Protein AF-A0A966Z994-F1 (afdb_monomer)

pLDDT: mean 78.77, std 18.73, range [32.69, 98.19]

Nearest PDB structures (foldseek):
  9deq-assembly1_A  TM=3.116E-01  e=4.022E-06  Homo sapiens
  7ok7-assembly1_I  TM=4.898E-01  e=5.404E-02  Homo sapiens
  5jtw-assembly1_A  TM=2.735E-01  e=1.054E-01  Homo sapiens
  3gvl-assembly1_A  TM=2.093E-01  e=4.220E-01  Escherichia phage K1F
  3gvj-assembly1_A  TM=2.342E-01  e=1.064E+00  Escherichia phage K1F

Foldseek 3Di:
DDDPPPVVVVVVVVVVVVVLPPQQAKDKAKAWDEAEAALQFAWTWWTKMKIKIWGAQNWFAKWWKKKKKAKPPQFFWQFDQPDPVVQFGLWWKDKPPDPDIWTWHGDRRMTMTGGHTFHTGHHGGMMMIMIGRTTTNSNVADADPDFFDWMKMWMWMDIPPRHHDTDTHDIYTGYGYHHFKDKAKAAPDPPPPDPDDPPDPDPDDTLADPPPDDDDVVCCVPPVPFFDEWDQNIWMKMWTPDFPSWAAQPDDDPDDPPGGPQATPRPDDPQSHQQFTFKKKKKKAQAFAQKWKKWFQDWFFFPDDPSFKTKGWAPDLQDRHGHRDAWDPPPRYPRRGIHIFDDDPRMGMIMMGIHHGDRPMMGMGIITMIMTGDVVRGDWTPFMKIWMDTRARDSSHPGGGDPRRPIDIYGTYGYDDDDDDDDDPPPPDPPDDDPD

Sequence (436 aa):
MFSISKKVFGLAGVATMFAGMAFGQATCAQTATTGIIRAEGTTELVAPITITCTAGAGGAAVGTGSLQVFLSPALPVTSKVLSTTTGETEAVAVVSGNATLYSATVSGSTLNFSGISLPATAAAATYTITVSNIRVNATSLSVGSGVPPSISATTFISGSTGSLVPAALGAAQVAFAQNGLAASVLKADSSSTSILPVTANLTSGSSNFVICRAYQPNLATALAGTVVAASRAFVVRVGENFASAFRYNGYVAGVQTAGAGEQSQVFTATSNKVTDGTRVSVAFSNVPAGVALYVPTIAVPSNNGAGLATLRLTASAAGTVFGTVSASTTAAVNLQTMAAVSLTSGAGSATFEVITEDLNSLDVYDIPVYVVTTANGASATTGIGVSVAFATVGSTKIPNFVVGANTSTLAGSKFNACSTSLLFPFVTNQLGFDTG

Radius of gyration: 33.35 Å; Cα contacts (8 Å, |Δi|>4): 1069; chains: 1; bounding box: 99×40×136 Å

Solvent-accessible surface area (backbone atoms only — not comparable to full-atom values): 23759 Å² total; per-residue (Å²): 139,82,81,67,74,72,64,58,60,60,53,55,58,54,55,59,66,64,67,73,69,66,52,10,35,19,48,70,48,55,45,41,55,69,43,81,37,38,22,42,18,44,39,32,63,45,41,44,38,41,33,44,32,36,15,25,86,58,10,13,39,63,32,45,21,37,39,36,39,38,40,40,66,81,35,46,56,44,38,55,70,74,34,87,89,78,44,27,23,60,20,32,38,35,35,64,99,45,95,61,75,40,51,19,33,72,58,62,35,31,39,41,33,68,73,44,74,40,69,62,30,57,54,66,33,72,46,39,38,40,37,35,46,45,16,29,32,32,62,85,54,82,63,71,100,63,85,57,47,64,32,28,38,33,39,38,40,39,40,34,91,42,23,29,58,67,44,77,35,66,72,23,49,20,27,29,33,37,65,31,72,36,72,51,65,43,73,48,64,94,76,73,87,67,96,62,89,79,88,66,95,71,83,86,74,68,48,49,60,71,82,70,72,71,90,55,82,91,54,54,92,79,51,78,87,55,56,72,64,71,43,71,37,29,26,45,32,42,28,32,67,42,54,55,56,59,43,32,49,58,81,46,92,95,47,86,56,93,72,49,85,75,46,56,90,64,95,81,58,88,82,56,54,48,52,39,30,41,34,39,29,44,36,40,30,62,41,41,62,55,55,45,43,32,36,55,43,50,74,38,48,18,80,33,67,95,46,68,18,28,36,27,37,29,67,50,58,57,53,78,57,93,32,81,49,72,45,41,82,61,83,64,41,99,34,74,52,21,24,69,47,65,67,57,97,30,27,34,57,50,30,31,28,28,67,34,67,42,72,88,32,47,49,31,32,68,45,56,33,30,50,42,48,52,90,91,38,52,50,60,43,98,30,24,36,35,31,37,22,45,30,36,33,47,101,90,38,33,58,21,38,47,78,62,33,74,60,46,80,37,75,53,42,34,36,63,68,73,81,83,82,82,79,75,80,80,76,75,57,97,77,79,71,86,84,128

Secondary structure (DSSP, 8-state):
----HHHHHHHHHHHHHHTT-----BEEEEEE--EEEETTBSSEEPPPEEEEEE--TT-BPPEEEEEEEEEES-PPB-PPBS-TTT-EEEEEEEETT---EEEEEEETTEEEEEEEEEPPB-TT-EEEEEEE--EE--TTS---SSSPPEEEEEEEEEESTTTB--EEEEEEEEEEEE--EEEEEEE--S-S---S---S------SEE-------GGGHHHHTTS----EEEEEEEEEESSTT-S-----BTTB--TT-TTS-SSTT-GGG---S--EEEEEEESPPTTEEEEEE-S-EEBSSTTS--EEEEES-SS-SSPPBPPPP--TTS--TTEEEPP-BTTBEEEEEEEEE--TTS--EEEEEEEEEE-TT-SPPBS--EEEEEEPP--TT-SS-B-TTTT-EEEE--EE--------------TT-----

Structure (mmCIF, N/CA/C/O backbone):
data_AF-A0A966Z994-F1
#
_entry.id   AF-A0A966Z994-F1
#
loop_
_atom_site.group_PDB
_atom_site.id
_atom_site.type_symbol
_atom_site.label_atom_id
_atom_site.label_alt_id
_atom_site.label_comp_id
_atom_site.label_asym_id
_atom_site.label_entity_id
_atom_site.label_seq_id
_atom_site.pdbx_PDB_ins_code
_atom_site.Cartn_x
_atom_site.Cartn_y
_atom_site.Cartn_z
_atom_site.occupancy
_atom_site.B_iso_or_equiv
_atom_site.auth_seq_id
_atom_site.auth_comp_id
_atom_site.auth_asym_id
_atom_site.auth_atom_id
_atom_site.pdbx_PDB_model_num
ATOM 1 N N . MET A 1 1 ? 54.891 -18.397 -67.968 1.00 50.78 1 MET A N 1
ATOM 2 C CA . MET A 1 1 ? 55.068 -17.924 -66.577 1.00 50.78 1 MET A CA 1
ATOM 3 C C . MET A 1 1 ? 54.087 -16.773 -66.351 1.00 50.78 1 MET A C 1
ATOM 5 O O . MET A 1 1 ? 54.363 -15.653 -66.755 1.00 50.78 1 MET A O 1
ATOM 9 N N . PHE A 1 2 ? 52.879 -17.065 -65.857 1.00 45.00 2 PHE A N 1
ATOM 10 C CA . PHE A 1 2 ? 51.814 -16.067 -65.683 1.00 45.00 2 PHE A CA 1
ATOM 11 C C . PHE A 1 2 ? 51.951 -15.377 -64.317 1.00 45.00 2 PHE A C 1
ATOM 13 O O . PHE A 1 2 ? 52.059 -16.035 -63.287 1.00 45.00 2 PHE A O 1
ATOM 20 N N . SER A 1 3 ? 51.979 -14.043 -64.329 1.00 51.41 3 SER A N 1
ATOM 21 C CA . SER A 1 3 ? 52.158 -13.173 -63.161 1.00 51.41 3 SER A CA 1
ATOM 22 C C . SER A 1 3 ? 50.941 -13.236 -62.223 1.00 51.41 3 SER A C 1
ATOM 24 O O . SER A 1 3 ? 49.899 -12.637 -62.486 1.00 51.41 3 SER A O 1
ATOM 26 N N . ILE A 1 4 ? 51.078 -13.978 -61.120 1.00 55.41 4 ILE A N 1
ATOM 27 C CA . ILE A 1 4 ? 50.065 -14.149 -60.058 1.00 55.41 4 ILE A CA 1
ATOM 28 C C . ILE A 1 4 ? 49.990 -12.919 -59.123 1.00 55.41 4 ILE A C 1
ATOM 30 O O . ILE A 1 4 ? 48.995 -12.717 -58.431 1.00 55.41 4 ILE A O 1
ATOM 34 N N . SER A 1 5 ? 50.982 -12.024 -59.147 1.00 53.41 5 SER A N 1
ATOM 35 C CA . SER A 1 5 ? 51.114 -10.927 -58.175 1.00 53.41 5 SER A CA 1
ATOM 36 C C . SER A 1 5 ? 50.127 -9.763 -58.350 1.00 53.41 5 SER A C 1
ATOM 38 O O . SER A 1 5 ? 49.875 -9.043 -57.388 1.00 53.41 5 SER A O 1
ATOM 40 N N . LYS A 1 6 ? 49.510 -9.579 -59.528 1.00 50.84 6 LYS A N 1
ATOM 41 C CA . LYS A 1 6 ? 48.571 -8.459 -59.768 1.00 50.84 6 LYS A CA 1
ATOM 42 C C . LYS A 1 6 ? 47.113 -8.746 -59.391 1.00 50.84 6 LYS A C 1
ATOM 44 O O . LYS A 1 6 ? 46.348 -7.805 -59.217 1.00 50.84 6 LYS A O 1
ATOM 49 N N . LYS A 1 7 ? 46.714 -10.015 -59.227 1.00 50.03 7 LYS A N 1
ATOM 50 C CA . LYS A 1 7 ? 45.327 -10.375 -58.859 1.00 50.03 7 LYS A CA 1
ATOM 51 C C . LYS A 1 7 ? 45.085 -10.430 -57.346 1.00 50.03 7 LYS A C 1
ATOM 53 O O . LYS A 1 7 ? 43.950 -10.272 -56.915 1.00 50.03 7 LYS A O 1
ATOM 58 N N . VAL A 1 8 ? 46.139 -10.582 -56.542 1.00 53.25 8 VAL A N 1
ATOM 59 C CA . VAL A 1 8 ? 46.034 -10.642 -55.071 1.00 53.25 8 VAL A CA 1
ATOM 60 C C . VAL A 1 8 ? 45.846 -9.247 -54.451 1.00 53.25 8 VAL A C 1
ATOM 62 O O . VAL A 1 8 ? 45.088 -9.098 -53.497 1.00 53.25 8 VAL A O 1
ATOM 65 N N . PHE A 1 9 ? 46.430 -8.197 -55.043 1.00 52.69 9 PHE A N 1
ATOM 66 C CA . PHE A 1 9 ? 46.279 -6.818 -54.548 1.00 52.69 9 PHE A CA 1
ATOM 67 C C . PHE A 1 9 ? 44.877 -6.222 -54.763 1.00 52.69 9 PHE A C 1
ATOM 69 O O . PHE A 1 9 ? 44.434 -5.408 -53.957 1.00 52.69 9 PHE A O 1
ATOM 76 N N . GLY A 1 10 ? 44.148 -6.652 -55.799 1.00 54.34 10 GLY A N 1
ATOM 77 C CA . GLY A 1 10 ? 42.766 -6.211 -56.026 1.00 54.34 10 GLY A CA 1
ATOM 78 C C . GLY A 1 10 ? 41.767 -6.794 -55.020 1.00 54.34 10 GLY A C 1
ATOM 79 O O . GLY A 1 10 ? 40.809 -6.124 -54.651 1.00 54.34 10 GLY A O 1
ATOM 80 N N . LEU A 1 11 ? 42.007 -8.016 -54.528 1.00 50.66 11 LEU A N 1
ATOM 81 C CA . LEU A 1 11 ? 41.106 -8.690 -53.585 1.00 50.66 11 LEU A CA 1
ATOM 82 C C . LEU A 1 11 ? 41.274 -8.170 -52.143 1.00 50.66 11 LEU A C 1
ATOM 84 O O . LEU A 1 11 ? 40.295 -8.069 -51.407 1.00 50.66 11 LEU A O 1
ATOM 88 N N . ALA A 1 12 ? 42.494 -7.773 -51.758 1.00 53.22 12 ALA A N 1
ATOM 89 C CA . ALA A 1 12 ? 42.776 -7.197 -50.440 1.00 53.22 12 ALA A CA 1
ATOM 90 C C . ALA A 1 12 ? 42.173 -5.790 -50.250 1.00 53.22 12 ALA A C 1
ATOM 92 O O . ALA A 1 12 ? 41.724 -5.466 -49.154 1.00 53.22 12 ALA A O 1
ATOM 93 N N . GLY A 1 13 ? 42.104 -4.974 -51.312 1.00 54.47 13 GLY A N 1
ATOM 94 C CA . GLY A 1 13 ? 41.489 -3.639 -51.259 1.00 54.47 13 GLY A CA 1
ATOM 95 C C . GLY A 1 13 ? 39.959 -3.660 -51.156 1.00 54.47 13 GLY A C 1
ATOM 96 O O . GLY A 1 13 ? 39.365 -2.779 -50.541 1.00 54.47 13 GLY A O 1
ATOM 97 N N . VAL A 1 14 ? 39.310 -4.691 -51.707 1.00 52.34 14 VAL A N 1
ATOM 98 C CA . VAL A 1 14 ? 37.856 -4.873 -51.570 1.00 52.34 14 VAL A CA 1
ATOM 99 C C . VAL A 1 14 ? 37.510 -5.382 -50.164 1.00 52.34 14 VAL A C 1
ATOM 101 O O . VAL A 1 14 ? 36.540 -4.919 -49.572 1.00 52.34 14 VAL A O 1
ATOM 104 N N . ALA A 1 15 ? 38.339 -6.248 -49.570 1.00 52.59 15 ALA A N 1
ATOM 105 C CA . ALA A 1 15 ? 38.129 -6.743 -48.207 1.00 52.59 15 ALA A CA 1
ATOM 106 C C . ALA A 1 15 ? 38.240 -5.646 -47.123 1.00 52.59 15 ALA A C 1
ATOM 108 O O . ALA A 1 15 ? 37.511 -5.696 -46.133 1.00 52.59 15 ALA A O 1
ATOM 109 N N . THR A 1 16 ? 39.082 -4.622 -47.310 1.00 55.81 16 THR A N 1
ATOM 110 C CA . THR A 1 16 ? 39.185 -3.491 -46.367 1.00 55.81 16 THR A CA 1
ATOM 111 C C . THR A 1 16 ? 38.057 -2.466 -46.510 1.00 55.81 16 THR A C 1
ATOM 113 O O . THR A 1 16 ? 37.723 -1.817 -45.522 1.00 55.81 16 THR A O 1
ATOM 116 N N . MET A 1 17 ? 37.402 -2.358 -47.676 1.00 52.97 17 MET A N 1
ATOM 117 C CA . MET A 1 17 ? 36.199 -1.522 -47.829 1.00 52.97 17 MET A CA 1
ATOM 118 C C . MET A 1 17 ? 34.951 -2.125 -47.159 1.00 52.97 17 MET A C 1
ATOM 120 O O . MET A 1 17 ? 34.072 -1.376 -46.741 1.00 52.97 17 MET A O 1
ATOM 124 N N . PHE A 1 18 ? 34.882 -3.450 -46.979 1.00 53.84 18 PHE A N 1
ATOM 125 C CA . PHE A 1 18 ? 33.773 -4.102 -46.260 1.00 53.84 18 PHE A CA 1
ATOM 126 C C . PHE A 1 18 ? 33.983 -4.208 -44.739 1.00 53.84 18 PHE A C 1
ATOM 128 O O . PHE A 1 18 ? 33.013 -4.380 -44.004 1.00 53.84 18 PHE A O 1
ATOM 135 N N . ALA A 1 19 ? 35.213 -4.039 -44.240 1.00 52.50 19 ALA A N 1
ATOM 136 C CA . ALA A 1 19 ? 35.507 -4.045 -42.802 1.00 52.50 19 ALA A CA 1
ATOM 137 C C . ALA A 1 19 ? 35.080 -2.750 -42.069 1.00 52.50 19 ALA A C 1
ATOM 139 O O . ALA A 1 19 ? 35.079 -2.713 -40.842 1.00 52.50 19 ALA A O 1
ATOM 140 N N . GLY A 1 20 ? 34.708 -1.693 -42.804 1.00 52.75 20 GLY A N 1
ATOM 141 C CA . GLY A 1 20 ? 34.395 -0.368 -42.252 1.00 52.75 20 GLY A CA 1
ATOM 142 C C . GLY A 1 20 ? 32.928 -0.099 -41.895 1.00 52.75 20 GLY A C 1
ATOM 143 O O . GLY A 1 20 ? 32.636 0.984 -41.402 1.00 52.75 20 GLY A O 1
ATOM 144 N N . MET A 1 21 ? 31.998 -1.034 -42.135 1.00 56.66 21 MET A N 1
ATOM 145 C CA . MET A 1 21 ? 30.556 -0.816 -41.884 1.00 56.66 21 MET A CA 1
ATOM 146 C C . MET A 1 21 ? 29.976 -1.660 -40.741 1.00 56.66 21 MET A C 1
ATOM 148 O O . MET A 1 21 ? 28.758 -1.796 -40.619 1.00 56.66 21 MET A O 1
ATOM 152 N N . ALA A 1 22 ? 30.824 -2.221 -39.878 1.00 57.88 22 ALA A N 1
ATOM 153 C CA . ALA A 1 22 ? 30.356 -2.813 -38.631 1.00 57.88 22 ALA A CA 1
ATOM 154 C C . ALA A 1 22 ? 29.931 -1.690 -37.669 1.00 57.88 22 ALA A C 1
ATOM 156 O O . ALA A 1 22 ? 30.730 -1.208 -36.868 1.00 57.88 22 ALA A O 1
ATOM 157 N N . PHE A 1 23 ? 28.675 -1.243 -37.770 1.00 64.19 23 PHE A N 1
ATOM 158 C CA . PHE A 1 23 ? 28.078 -0.359 -36.769 1.00 64.19 23 PHE A CA 1
ATOM 159 C C . PHE A 1 23 ? 28.220 -1.006 -35.387 1.00 64.19 23 PHE A C 1
ATOM 161 O O . PHE A 1 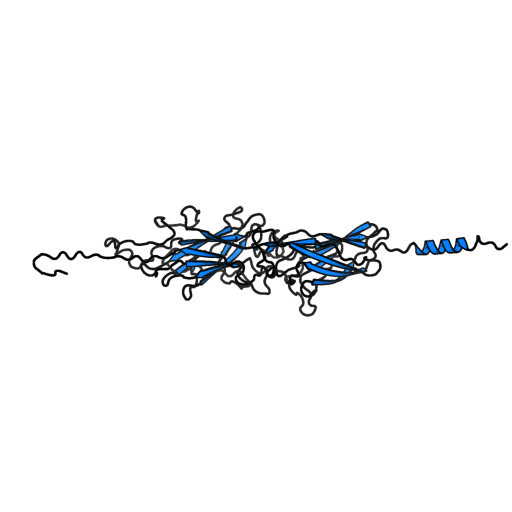23 ? 27.885 -2.180 -35.198 1.00 64.19 23 PHE A O 1
ATOM 168 N N . GLY A 1 24 ? 28.746 -0.245 -34.428 1.00 75.44 24 GLY A N 1
ATOM 169 C CA . GLY A 1 24 ? 28.950 -0.700 -33.060 1.00 75.44 24 GLY A CA 1
ATOM 170 C C . GLY A 1 24 ? 27.621 -0.778 -32.322 1.00 75.44 24 GLY A C 1
ATOM 171 O O . GLY A 1 24 ? 27.262 0.146 -31.602 1.00 75.44 24 GLY A O 1
ATOM 172 N N . GLN A 1 25 ? 26.894 -1.884 -32.478 1.00 86.31 25 GLN A N 1
ATOM 173 C CA . GLN A 1 25 ? 25.625 -2.099 -31.780 1.00 86.31 25 GLN A CA 1
ATOM 174 C C . GLN A 1 25 ? 25.792 -1.906 -30.266 1.00 86.31 25 GLN A C 1
ATOM 176 O O . GLN A 1 25 ? 26.822 -2.279 -29.695 1.00 86.31 25 GLN A O 1
ATOM 181 N N . ALA A 1 26 ? 24.787 -1.317 -29.617 1.00 89.50 26 ALA A N 1
ATOM 182 C CA . ALA A 1 26 ? 24.819 -1.163 -28.172 1.00 89.50 26 ALA A CA 1
ATOM 183 C C . ALA A 1 26 ? 24.562 -2.498 -27.457 1.00 89.50 26 ALA A C 1
ATOM 185 O O . ALA A 1 26 ? 23.748 -3.314 -27.897 1.00 89.50 26 ALA A O 1
ATOM 186 N N . THR A 1 27 ? 25.253 -2.688 -26.334 1.00 93.19 27 THR A N 1
ATOM 187 C CA . THR A 1 27 ? 25.057 -3.799 -25.393 1.00 93.19 27 THR A CA 1
ATOM 188 C C . THR A 1 27 ? 24.493 -3.247 -24.095 1.00 93.19 27 THR A C 1
ATOM 190 O O . THR A 1 27 ? 24.927 -2.186 -23.649 1.00 93.19 27 THR A O 1
ATOM 193 N N . CYS A 1 28 ? 23.518 -3.931 -23.501 1.00 96.69 28 CYS A N 1
ATOM 194 C CA . CYS A 1 28 ? 22.826 -3.428 -22.319 1.00 96.69 28 CYS A CA 1
ATOM 195 C C . CYS A 1 28 ? 23.037 -4.324 -21.101 1.00 96.69 28 CYS A C 1
ATOM 197 O O . CYS A 1 28 ? 23.185 -5.539 -21.219 1.00 96.69 28 CYS A O 1
ATOM 199 N N . ALA A 1 29 ? 22.987 -3.710 -19.925 1.00 96.69 29 ALA A N 1
ATOM 200 C CA . ALA A 1 29 ? 22.906 -4.375 -18.635 1.00 96.69 29 ALA A CA 1
ATOM 201 C C . ALA A 1 29 ? 21.802 -3.715 -17.806 1.00 96.69 29 ALA A C 1
ATOM 203 O O . ALA A 1 29 ? 21.561 -2.517 -17.946 1.00 96.69 29 ALA A O 1
ATOM 204 N N . GLN A 1 30 ? 21.135 -4.486 -16.949 1.00 97.25 30 GLN A N 1
ATOM 205 C CA . GLN A 1 30 ? 20.084 -3.960 -16.080 1.00 97.25 30 GLN A CA 1
ATOM 206 C C . GLN A 1 30 ? 20.490 -3.969 -14.610 1.00 97.25 30 GLN A C 1
ATOM 208 O O . GLN A 1 30 ? 21.198 -4.866 -14.152 1.00 97.25 30 GLN A O 1
ATOM 213 N N . THR A 1 31 ? 19.991 -2.984 -13.874 1.00 96.81 31 THR A N 1
ATOM 214 C CA . THR A 1 31 ? 20.063 -2.880 -12.418 1.00 96.81 31 THR A CA 1
ATOM 215 C C . THR A 1 31 ? 18.728 -2.365 -11.881 1.00 96.81 31 THR A C 1
ATOM 217 O O . THR A 1 31 ? 17.931 -1.770 -12.606 1.00 96.81 31 THR A O 1
ATOM 220 N N . ALA A 1 32 ? 18.462 -2.600 -10.601 1.00 94.50 32 ALA A N 1
ATOM 221 C CA . ALA A 1 32 ? 17.310 -2.043 -9.904 1.00 94.50 32 ALA A CA 1
ATOM 222 C C . ALA A 1 32 ? 17.723 -1.684 -8.476 1.00 94.50 32 ALA A C 1
ATOM 224 O O . ALA A 1 32 ? 18.619 -2.314 -7.908 1.00 94.50 32 ALA A O 1
ATOM 225 N N . THR A 1 33 ? 17.079 -0.674 -7.898 1.00 88.81 33 THR A N 1
ATOM 226 C CA . THR A 1 33 ? 17.089 -0.505 -6.443 1.00 88.81 33 THR A CA 1
ATOM 227 C C . THR A 1 33 ? 16.101 -1.505 -5.852 1.00 88.81 33 THR A C 1
ATOM 229 O O . THR A 1 33 ? 15.102 -1.821 -6.482 1.00 88.81 33 THR A O 1
ATOM 232 N N . THR A 1 34 ? 16.363 -2.062 -4.674 1.00 91.25 34 THR A N 1
ATOM 233 C CA . THR A 1 34 ? 15.428 -3.015 -4.059 1.00 91.25 34 THR A CA 1
ATOM 234 C C . THR A 1 34 ? 14.628 -2.320 -2.967 1.00 91.25 34 THR A C 1
ATOM 236 O O . THR A 1 34 ? 15.209 -1.743 -2.051 1.00 91.25 34 THR A O 1
ATOM 239 N N . GLY A 1 35 ? 13.299 -2.373 -3.071 1.00 90.50 35 GLY A N 1
ATOM 240 C CA . GLY A 1 35 ? 12.376 -1.878 -2.046 1.00 90.50 35 GLY A CA 1
ATOM 241 C C . GLY A 1 35 ? 11.740 -2.997 -1.218 1.00 90.50 35 GLY A C 1
ATOM 242 O O . GLY A 1 35 ? 11.917 -4.181 -1.506 1.00 90.50 35 GLY A O 1
ATOM 243 N N . ILE A 1 36 ? 10.960 -2.615 -0.207 1.00 92.94 36 ILE A N 1
ATOM 244 C CA . ILE A 1 36 ? 10.046 -3.518 0.503 1.00 92.94 36 ILE A CA 1
ATOM 245 C C . ILE A 1 36 ? 8.616 -3.124 0.122 1.00 92.94 36 ILE A C 1
ATOM 247 O O . ILE A 1 36 ? 8.277 -1.942 0.145 1.00 92.94 36 ILE A O 1
ATOM 251 N N . ILE A 1 37 ? 7.800 -4.110 -0.239 1.00 94.56 37 ILE A N 1
ATOM 252 C CA . ILE A 1 37 ? 6.375 -3.955 -0.537 1.00 94.56 37 ILE A CA 1
ATOM 253 C C . ILE A 1 37 ? 5.527 -4.782 0.429 1.00 94.56 37 ILE A C 1
ATOM 255 O O . ILE A 1 37 ? 6.018 -5.708 1.082 1.00 94.56 37 ILE A O 1
ATOM 259 N N . ARG A 1 38 ? 4.235 -4.472 0.497 1.00 94.12 38 ARG A N 1
ATOM 260 C CA . ARG A 1 38 ? 3.284 -5.165 1.368 1.00 94.12 38 ARG A CA 1
ATOM 261 C C . ARG A 1 38 ? 2.752 -6.420 0.699 1.00 94.12 38 ARG A C 1
ATOM 263 O O . ARG A 1 38 ? 2.203 -6.353 -0.396 1.00 94.12 38 ARG A O 1
ATOM 270 N N . ALA A 1 39 ? 2.835 -7.556 1.379 1.00 94.19 39 ALA A N 1
ATOM 271 C CA . ALA A 1 39 ? 2.262 -8.808 0.892 1.00 94.19 39 ALA A CA 1
ATOM 272 C C . ALA A 1 39 ? 0.727 -8.752 0.789 1.00 94.19 39 ALA A C 1
ATOM 274 O O . ALA A 1 39 ? 0.127 -9.486 0.015 1.00 94.19 39 ALA A O 1
ATOM 275 N N . GLU A 1 40 ? 0.074 -7.844 1.517 1.00 93.44 40 GLU A N 1
ATOM 276 C CA . GLU A 1 40 ? -1.384 -7.657 1.500 1.00 93.44 40 GLU A CA 1
ATOM 277 C C . GLU A 1 40 ? -1.872 -6.857 0.290 1.00 93.44 40 GLU A C 1
ATOM 279 O O . GLU A 1 40 ? -3.080 -6.771 0.032 1.00 93.44 40 GLU A O 1
ATOM 284 N N . GLY A 1 41 ? -0.939 -6.207 -0.403 1.00 93.25 41 GLY A N 1
ATOM 285 C CA . GLY A 1 41 ? -1.224 -5.233 -1.433 1.00 93.25 41 GLY A CA 1
ATOM 286 C C . GLY A 1 41 ? -1.542 -5.858 -2.785 1.00 93.25 41 GLY A C 1
ATOM 287 O O . GLY A 1 41 ? -0.905 -6.803 -3.248 1.00 93.25 41 GLY A O 1
ATOM 288 N N . THR A 1 42 ? -2.532 -5.284 -3.455 1.00 92.75 42 THR A N 1
ATOM 289 C CA . THR A 1 42 ? -2.967 -5.666 -4.809 1.00 92.75 42 THR A CA 1
ATOM 290 C C . THR A 1 42 ? -2.409 -4.742 -5.894 1.00 92.75 42 THR A C 1
ATOM 292 O O . THR A 1 42 ? -2.489 -5.073 -7.075 1.00 92.75 42 THR A O 1
ATOM 295 N N . THR A 1 43 ? -1.855 -3.591 -5.508 1.00 91.12 43 THR A N 1
ATOM 296 C CA . THR A 1 43 ? -1.355 -2.531 -6.402 1.00 91.12 43 THR A CA 1
ATOM 297 C C . THR A 1 43 ? -0.016 -1.973 -5.912 1.00 91.12 43 THR A C 1
ATOM 299 O O . THR A 1 43 ? 0.212 -0.762 -5.949 1.00 91.12 43 THR A O 1
ATOM 302 N N . GLU A 1 44 ? 0.860 -2.841 -5.408 1.00 93.12 44 GLU A N 1
ATOM 303 C CA . GLU A 1 44 ? 2.134 -2.440 -4.805 1.00 93.12 44 GLU A CA 1
ATOM 304 C C . GLU A 1 44 ? 3.123 -1.964 -5.861 1.00 93.12 44 GLU A C 1
ATOM 306 O O . GLU A 1 44 ? 3.376 -2.678 -6.832 1.00 93.12 44 GLU A O 1
ATOM 311 N N . LEU A 1 45 ? 3.706 -0.783 -5.661 1.00 92.00 45 LEU A N 1
ATOM 312 C CA . LEU A 1 45 ? 4.746 -0.252 -6.535 1.00 92.00 45 LEU A CA 1
ATOM 313 C C . LEU A 1 45 ? 6.069 -0.995 -6.301 1.00 92.00 45 LEU A C 1
ATOM 315 O O . LEU A 1 45 ? 6.622 -0.947 -5.204 1.00 92.00 45 LEU A O 1
ATOM 319 N N . VAL A 1 46 ? 6.605 -1.640 -7.339 1.00 93.75 46 VAL A N 1
ATOM 320 C CA . VAL A 1 46 ? 7.975 -2.174 -7.297 1.00 93.75 46 VAL A CA 1
ATOM 321 C C . VAL A 1 46 ? 8.978 -1.107 -7.719 1.00 93.75 46 VAL A C 1
ATOM 323 O O . VAL A 1 46 ? 8.640 -0.131 -8.396 1.00 93.75 46 VAL A O 1
ATOM 326 N N . ALA A 1 47 ? 10.230 -1.291 -7.315 1.00 92.50 47 ALA A N 1
ATOM 327 C CA . ALA A 1 47 ? 11.277 -0.334 -7.612 1.00 92.50 47 ALA A CA 1
ATOM 328 C C . ALA A 1 47 ? 11.553 -0.204 -9.123 1.00 92.50 47 ALA A C 1
ATOM 330 O O . ALA A 1 47 ? 11.344 -1.157 -9.885 1.00 92.50 47 ALA A O 1
ATOM 331 N N . PRO A 1 48 ? 12.038 0.969 -9.572 1.00 92.88 48 PRO A N 1
ATOM 332 C CA . PRO A 1 48 ? 12.358 1.190 -10.971 1.00 92.88 48 PRO A CA 1
ATOM 333 C C . PRO A 1 48 ? 13.532 0.319 -11.431 1.00 92.88 48 PRO A C 1
ATOM 335 O O . PRO A 1 48 ? 14.466 0.029 -10.680 1.00 92.88 48 PRO A O 1
ATOM 338 N N . ILE A 1 49 ? 13.496 -0.043 -12.709 1.00 95.50 49 ILE A N 1
ATOM 339 C CA . ILE A 1 49 ? 14.552 -0.790 -13.391 1.00 95.50 49 ILE A CA 1
ATOM 340 C C . ILE A 1 49 ? 15.325 0.201 -14.255 1.00 95.50 49 ILE A C 1
ATOM 342 O O . ILE A 1 49 ? 14.728 0.908 -15.065 1.00 95.50 49 ILE A O 1
ATOM 346 N N . THR A 1 50 ? 16.646 0.237 -14.112 1.00 96.50 50 THR A N 1
ATOM 347 C CA . THR A 1 50 ? 17.534 1.026 -14.970 1.00 96.50 50 THR A CA 1
ATOM 348 C C . THR A 1 50 ? 18.295 0.086 -15.890 1.00 96.50 50 THR A C 1
ATOM 350 O O . THR A 1 50 ? 19.032 -0.787 -15.438 1.00 96.50 50 THR A O 1
ATOM 353 N N . ILE A 1 51 ? 18.131 0.267 -17.195 1.00 97.50 51 ILE A N 1
ATOM 354 C CA . ILE A 1 51 ? 18.869 -0.454 -18.227 1.00 97.50 51 ILE A CA 1
ATOM 355 C C . ILE A 1 51 ? 19.912 0.502 -18.790 1.00 97.50 51 ILE A C 1
ATOM 357 O O . ILE A 1 51 ? 19.557 1.508 -19.394 1.00 97.50 51 ILE A O 1
ATOM 361 N N . THR A 1 52 ? 21.189 0.196 -18.606 1.00 97.19 52 THR A N 1
ATOM 362 C CA . THR A 1 52 ? 22.297 0.979 -19.159 1.00 97.19 52 THR A CA 1
ATOM 363 C C . THR A 1 52 ? 22.793 0.300 -20.420 1.00 97.19 52 THR A C 1
ATOM 365 O O . THR A 1 52 ? 23.220 -0.853 -20.370 1.00 97.19 52 THR A O 1
ATOM 368 N N . CYS A 1 53 ? 22.752 1.015 -21.539 1.00 96.38 53 CYS A N 1
ATOM 369 C CA . CYS A 1 53 ? 23.215 0.538 -22.831 1.00 96.38 53 CYS A CA 1
ATOM 370 C C . CYS A 1 53 ? 24.473 1.301 -23.251 1.00 96.38 53 CYS A C 1
ATOM 372 O O . CYS A 1 53 ? 24.481 2.531 -23.273 1.00 96.38 53 CYS A O 1
ATOM 374 N N . THR A 1 54 ? 25.528 0.568 -23.600 1.00 95.31 54 THR A N 1
ATOM 375 C CA . THR A 1 54 ? 26.822 1.106 -24.031 1.00 95.31 54 THR A CA 1
ATOM 376 C C . THR A 1 54 ? 27.031 0.793 -25.502 1.00 95.31 54 THR A C 1
ATOM 378 O O . THR A 1 54 ? 26.994 -0.376 -25.898 1.00 95.31 54 THR A O 1
ATOM 381 N N . ALA A 1 55 ? 27.257 1.824 -26.314 1.00 93.06 55 ALA A N 1
ATOM 382 C CA . ALA A 1 55 ? 27.552 1.659 -27.731 1.00 93.06 55 ALA A CA 1
ATOM 383 C C . ALA A 1 55 ? 28.902 0.963 -27.948 1.00 93.06 55 ALA A C 1
ATOM 385 O O . ALA A 1 55 ? 29.873 1.219 -27.233 1.00 93.06 55 ALA A O 1
ATOM 386 N N . GLY A 1 56 ? 28.981 0.111 -28.973 1.00 89.19 56 GLY A N 1
ATOM 387 C CA . GLY A 1 56 ? 30.242 -0.505 -29.378 1.00 89.19 56 GLY A CA 1
ATOM 388 C C . GLY A 1 56 ? 31.250 0.516 -29.923 1.00 89.19 56 GLY A C 1
ATOM 389 O O . GLY A 1 56 ? 30.963 1.706 -30.061 1.00 89.19 56 GLY A O 1
ATOM 390 N N . ALA A 1 57 ? 32.440 0.042 -30.300 1.00 87.19 57 ALA A N 1
ATOM 391 C CA . ALA A 1 57 ? 33.522 0.894 -30.810 1.00 87.19 57 ALA A CA 1
ATOM 392 C C . ALA A 1 57 ? 33.154 1.699 -32.076 1.00 87.19 57 ALA A C 1
ATOM 394 O O . ALA A 1 57 ? 33.747 2.742 -32.329 1.00 87.19 57 ALA A O 1
ATOM 395 N N . GLY A 1 58 ? 32.169 1.241 -32.856 1.00 85.19 58 GLY A N 1
ATOM 396 C CA . GLY A 1 58 ? 31.649 1.952 -34.031 1.00 85.19 58 GLY A CA 1
ATOM 397 C C . GLY A 1 58 ? 30.514 2.946 -33.746 1.00 85.19 58 GLY A C 1
ATOM 398 O O . GLY A 1 58 ? 30.011 3.549 -34.688 1.00 85.19 58 GLY A O 1
ATOM 399 N N . GLY A 1 59 ? 30.083 3.100 -32.487 1.00 87.12 59 GLY A N 1
ATOM 400 C CA . GLY A 1 59 ? 28.870 3.846 -32.136 1.00 87.12 59 GLY A CA 1
ATOM 401 C C . GLY A 1 59 ? 27.578 3.122 -32.540 1.00 87.12 59 GLY A C 1
ATOM 402 O O . GLY A 1 59 ? 27.581 2.257 -33.417 1.00 87.12 59 GLY A O 1
ATOM 403 N N . ALA A 1 60 ? 26.467 3.487 -31.902 1.00 87.06 60 ALA A N 1
ATOM 404 C CA . ALA A 1 60 ? 25.144 2.927 -32.168 1.00 87.06 60 ALA A CA 1
ATOM 405 C C . ALA A 1 60 ? 24.308 3.891 -33.020 1.00 87.06 60 ALA A C 1
ATOM 407 O O . ALA A 1 60 ? 24.292 5.100 -32.769 1.00 87.06 60 ALA A O 1
ATOM 408 N N . ALA A 1 61 ? 23.598 3.360 -34.017 1.00 86.69 61 ALA A N 1
ATOM 409 C CA . ALA A 1 61 ? 22.712 4.151 -34.867 1.00 86.69 61 ALA A CA 1
ATOM 410 C C . ALA A 1 61 ? 21.398 4.515 -34.149 1.00 86.69 61 ALA A C 1
ATOM 412 O O . ALA A 1 61 ? 20.945 3.793 -33.255 1.00 86.69 61 ALA A O 1
ATOM 413 N N . VAL A 1 62 ? 20.754 5.605 -34.594 1.00 90.31 62 VAL A N 1
ATOM 414 C CA . VAL A 1 62 ? 19.359 5.896 -34.218 1.00 90.31 62 VAL A CA 1
ATOM 415 C C . VAL A 1 62 ? 18.489 4.717 -34.641 1.00 90.31 62 VAL A C 1
ATOM 417 O O . VAL A 1 62 ? 18.649 4.188 -35.743 1.00 90.31 62 VAL A O 1
ATOM 420 N N . GLY A 1 63 ? 17.555 4.321 -33.788 1.00 91.88 63 GLY A N 1
ATOM 421 C CA . GLY A 1 63 ? 16.663 3.219 -34.097 1.00 91.88 63 GLY A CA 1
ATOM 422 C C . GLY A 1 63 ? 15.359 3.258 -33.329 1.00 91.88 63 GLY A C 1
ATOM 423 O O . GLY A 1 63 ? 15.117 4.127 -32.495 1.00 91.88 63 GLY A O 1
ATOM 424 N N . THR A 1 64 ? 14.523 2.269 -33.611 1.00 94.75 64 THR A N 1
ATOM 425 C CA . THR A 1 64 ? 13.331 1.966 -32.818 1.00 94.75 64 THR A CA 1
ATOM 426 C C . THR A 1 64 ? 13.479 0.582 -32.211 1.00 94.75 64 THR A C 1
ATOM 428 O O . THR A 1 64 ? 13.980 -0.327 -32.875 1.00 94.75 64 THR A O 1
ATOM 431 N N . GLY A 1 65 ? 13.021 0.407 -30.979 1.00 95.19 65 GLY A N 1
ATOM 432 C CA . GLY A 1 65 ? 13.112 -0.850 -30.255 1.00 95.19 65 GLY A CA 1
ATOM 433 C C . GLY A 1 65 ? 11.838 -1.249 -29.530 1.00 95.19 65 GLY A C 1
ATOM 434 O O . GLY A 1 65 ? 10.833 -0.532 -29.508 1.00 95.19 65 GLY A O 1
ATOM 435 N N . SER A 1 66 ? 11.902 -2.428 -28.929 1.00 97.12 66 SER A N 1
ATOM 436 C CA . SER A 1 66 ? 10.899 -2.945 -28.008 1.00 97.12 66 SER A CA 1
ATOM 437 C C . SER A 1 66 ? 11.573 -3.463 -26.744 1.00 97.12 66 SER A C 1
ATOM 439 O O . SER A 1 66 ? 12.728 -3.898 -26.762 1.00 97.12 66 SER A O 1
ATOM 441 N N . LEU A 1 67 ? 10.839 -3.395 -25.640 1.00 97.75 67 LEU A N 1
ATOM 442 C CA . LEU A 1 67 ? 11.274 -3.857 -24.332 1.00 97.75 67 LEU A CA 1
ATOM 443 C C . LEU A 1 67 ? 10.153 -4.689 -23.717 1.00 97.75 67 LEU A C 1
ATOM 445 O O . LEU A 1 67 ? 9.004 -4.257 -23.678 1.00 97.75 67 LEU A O 1
ATOM 449 N N . GLN A 1 68 ? 10.492 -5.870 -23.221 1.00 98.06 68 GLN A N 1
ATOM 450 C CA . GLN A 1 68 ? 9.592 -6.716 -22.450 1.00 98.06 68 GLN A CA 1
ATOM 451 C C . GLN A 1 68 ? 10.164 -6.904 -21.051 1.00 98.06 68 GLN A C 1
ATOM 453 O O . GLN A 1 68 ? 11.359 -7.153 -20.901 1.00 98.06 68 GLN A O 1
ATOM 458 N N . VAL A 1 69 ? 9.322 -6.787 -20.030 1.00 98.19 69 VAL A N 1
ATOM 459 C CA . VAL A 1 69 ? 9.698 -6.976 -18.625 1.00 98.19 69 VAL A CA 1
ATOM 460 C C . VAL A 1 69 ? 8.891 -8.137 -18.069 1.00 98.19 69 VAL A C 1
ATOM 462 O O . VAL A 1 69 ? 7.665 -8.103 -18.125 1.00 98.19 69 VAL A O 1
ATOM 465 N N . PHE A 1 70 ? 9.565 -9.139 -17.514 1.00 97.88 70 PHE A N 1
ATOM 466 C CA . PHE A 1 70 ? 8.959 -10.314 -16.893 1.00 97.88 70 PHE A CA 1
ATOM 467 C C . PHE A 1 70 ? 9.272 -10.329 -15.403 1.00 97.88 70 PHE A C 1
ATOM 469 O O . PHE A 1 70 ? 10.440 -10.247 -15.013 1.00 97.88 70 PHE A O 1
ATOM 476 N N . LEU A 1 71 ? 8.239 -10.474 -14.578 1.00 97.56 71 LEU A N 1
ATOM 477 C CA . LEU A 1 71 ? 8.382 -10.574 -13.129 1.00 97.56 71 LEU A CA 1
ATOM 478 C C . LEU A 1 71 ? 8.460 -12.036 -12.674 1.00 97.56 71 LEU A C 1
ATOM 480 O O . LEU A 1 71 ? 7.723 -12.890 -13.167 1.00 97.56 71 LEU A O 1
ATOM 484 N N . SER A 1 72 ? 9.350 -12.307 -11.720 1.00 96.44 72 SER A N 1
ATOM 485 C CA . SER A 1 72 ? 9.508 -13.605 -11.062 1.00 96.44 72 SER A CA 1
ATOM 486 C C . SER A 1 72 ? 9.518 -13.434 -9.533 1.00 96.44 72 SER A C 1
ATOM 488 O O . SER A 1 72 ? 10.335 -12.652 -9.036 1.00 96.44 72 SER A O 1
ATOM 490 N N . PRO A 1 73 ? 8.658 -14.144 -8.775 1.00 96.75 73 PRO A N 1
ATOM 491 C CA . PRO A 1 73 ? 7.643 -15.082 -9.264 1.00 96.75 73 PRO A CA 1
ATOM 492 C C . PRO A 1 73 ? 6.591 -14.385 -10.142 1.00 96.75 73 PRO A C 1
ATOM 494 O O . PRO A 1 73 ? 6.506 -13.158 -10.161 1.00 96.75 73 PRO A O 1
ATOM 497 N N . ALA A 1 74 ? 5.824 -15.168 -10.905 1.00 95.31 74 ALA A N 1
ATOM 498 C CA . ALA A 1 74 ? 4.822 -14.648 -11.835 1.00 95.31 74 ALA A CA 1
ATOM 499 C C . ALA A 1 74 ? 3.652 -13.998 -11.072 1.00 95.31 74 ALA A C 1
ATOM 501 O O . ALA A 1 74 ? 2.651 -14.642 -10.762 1.00 95.31 74 ALA A O 1
ATOM 502 N N . LEU A 1 75 ? 3.810 -12.718 -10.733 1.00 95.62 75 LEU A N 1
ATOM 503 C CA . LEU A 1 75 ? 2.792 -11.896 -10.086 1.00 95.62 75 LEU A CA 1
ATOM 504 C C . LEU A 1 75 ? 1.977 -11.153 -11.146 1.00 95.62 75 LEU A C 1
ATOM 506 O O . LEU A 1 75 ? 2.569 -10.644 -12.103 1.00 95.62 75 LEU A O 1
ATOM 510 N N . PRO A 1 76 ? 0.644 -11.063 -11.018 1.00 96.25 76 PRO A N 1
ATOM 511 C CA . PRO A 1 76 ? -0.153 -10.230 -11.907 1.00 96.25 76 PRO A CA 1
ATOM 512 C C . PRO A 1 76 ? 0.307 -8.771 -11.831 1.00 96.25 76 PRO A C 1
ATOM 514 O O . PRO A 1 76 ? 0.380 -8.201 -10.739 1.00 96.25 76 PRO A O 1
ATOM 517 N N . VAL A 1 77 ? 0.596 -8.165 -12.983 1.00 95.62 77 VAL A N 1
ATOM 518 C CA . VAL A 1 77 ? 0.864 -6.727 -13.068 1.00 95.62 77 VAL A CA 1
ATOM 519 C C . VAL A 1 77 ? -0.469 -5.989 -12.981 1.00 95.62 77 VAL A C 1
ATOM 521 O O . VAL A 1 77 ? -1.401 -6.263 -13.734 1.00 95.62 77 VAL A O 1
ATOM 524 N N . THR A 1 78 ? -0.555 -5.048 -12.049 1.00 93.94 78 THR A N 1
ATOM 525 C CA . THR A 1 78 ? -1.764 -4.275 -11.730 1.00 93.94 78 THR A CA 1
ATOM 526 C C . THR A 1 78 ? -1.574 -2.776 -11.941 1.00 93.94 78 THR A C 1
ATOM 528 O O . THR A 1 78 ? -2.349 -1.969 -11.428 1.00 93.94 78 THR A O 1
ATOM 531 N N . SER A 1 79 ? -0.558 -2.388 -12.721 1.00 91.69 79 SER A N 1
ATOM 532 C CA . SER A 1 79 ? -0.391 -1.011 -13.194 1.00 91.69 79 SER A CA 1
ATOM 533 C C . SER A 1 79 ? -1.680 -0.530 -13.855 1.00 91.69 79 SER A C 1
ATOM 535 O O . SER A 1 79 ? -2.237 -1.203 -14.727 1.00 91.69 79 SER A O 1
ATOM 537 N N . LYS A 1 80 ? -2.166 0.641 -13.439 1.00 88.25 80 LYS A N 1
ATOM 538 C CA . LYS A 1 80 ? -3.445 1.176 -13.906 1.00 88.25 80 LYS A CA 1
ATOM 539 C C . LYS A 1 80 ? -3.456 1.353 -15.426 1.00 88.25 80 LYS A C 1
ATOM 541 O O . LYS A 1 80 ? -2.551 1.971 -15.984 1.00 88.25 80 LYS A O 1
ATOM 546 N N . VAL A 1 81 ? -4.513 0.873 -16.081 1.00 89.56 81 VAL A N 1
ATOM 547 C CA . VAL A 1 81 ? -4.769 1.122 -17.508 1.00 89.56 81 VAL A CA 1
ATOM 548 C C . VAL A 1 81 ? -5.170 2.589 -17.693 1.00 89.56 81 VAL A C 1
ATOM 550 O O . VAL A 1 81 ? -6.151 3.053 -17.113 1.00 89.56 81 VAL A O 1
ATOM 553 N N . LEU A 1 82 ? -4.391 3.325 -18.484 1.00 87.12 82 LEU A N 1
ATOM 554 C CA . LEU A 1 82 ? -4.614 4.733 -18.815 1.00 87.12 82 LEU A CA 1
ATOM 555 C C . LEU A 1 82 ? -5.527 4.903 -20.030 1.00 87.12 82 LEU A C 1
ATOM 557 O O . LEU A 1 82 ? -6.283 5.869 -20.097 1.00 87.12 82 LEU A O 1
ATOM 561 N N . SER A 1 83 ? -5.469 3.960 -20.969 1.00 89.25 83 SER A N 1
ATOM 562 C CA . SER A 1 83 ? -6.274 3.956 -22.187 1.00 89.25 83 SER A CA 1
ATOM 563 C C . SER A 1 83 ? -6.854 2.565 -22.400 1.00 89.25 83 SER A C 1
ATOM 565 O O . SER A 1 83 ? -6.134 1.608 -22.675 1.00 89.25 83 SER A O 1
ATOM 567 N N . THR A 1 84 ? -8.175 2.437 -22.278 1.00 88.25 84 THR A N 1
ATOM 568 C CA . THR A 1 84 ? -8.874 1.162 -22.505 1.00 88.25 84 THR A CA 1
ATOM 569 C C . THR A 1 84 ? -8.865 0.743 -23.975 1.00 88.25 84 THR A C 1
ATOM 571 O O . THR A 1 84 ? -9.001 -0.442 -24.261 1.00 88.25 84 THR A O 1
ATOM 574 N N . THR A 1 85 ? -8.674 1.690 -24.899 1.00 92.50 85 THR A N 1
ATOM 575 C CA . THR A 1 85 ? -8.600 1.433 -26.345 1.00 92.50 85 THR A CA 1
ATOM 576 C C . THR A 1 85 ? -7.278 0.781 -26.742 1.00 92.50 85 THR A C 1
ATOM 578 O O . THR A 1 85 ? -7.269 -0.136 -27.556 1.00 92.50 85 THR A O 1
ATOM 581 N N . THR A 1 86 ? -6.161 1.257 -26.185 1.00 91.00 86 THR A N 1
ATOM 582 C CA . THR A 1 86 ? -4.809 0.766 -26.514 1.00 91.00 86 THR A CA 1
ATOM 583 C C . THR A 1 86 ? -4.298 -0.271 -25.513 1.00 91.00 86 THR A C 1
ATOM 585 O O . THR A 1 86 ? -3.355 -0.998 -25.813 1.00 91.00 86 THR A O 1
ATOM 588 N N . GLY A 1 87 ? -4.906 -0.358 -24.325 1.00 91.38 87 GLY A N 1
ATOM 589 C CA . GLY A 1 87 ? -4.420 -1.185 -23.219 1.00 91.38 87 GLY A CA 1
ATOM 590 C C . GLY A 1 87 ? -3.165 -0.623 -22.543 1.00 91.38 87 GLY A C 1
ATOM 591 O O . GLY A 1 87 ? -2.543 -1.315 -21.738 1.00 91.38 87 GLY A O 1
ATOM 592 N N . GLU A 1 88 ? -2.772 0.609 -22.874 1.00 92.75 88 GLU A N 1
ATOM 593 C CA . GLU A 1 88 ? -1.618 1.277 -22.278 1.00 92.75 88 GLU A CA 1
ATOM 594 C C . GLU A 1 88 ? -1.847 1.542 -20.793 1.00 92.75 88 GLU A C 1
ATOM 596 O O . GLU A 1 88 ? -2.933 1.935 -20.360 1.00 92.75 88 GLU A O 1
ATOM 601 N N . THR A 1 89 ? -0.791 1.351 -20.016 1.00 92.56 89 THR A N 1
ATOM 602 C CA . THR A 1 89 ? -0.781 1.468 -18.562 1.00 92.56 89 THR A CA 1
ATOM 603 C C . THR A 1 89 ? 0.104 2.618 -18.098 1.00 92.56 89 THR A C 1
ATOM 605 O O . THR A 1 89 ? 0.811 3.258 -18.879 1.00 92.56 89 THR A O 1
ATOM 608 N N . GLU A 1 90 ? 0.053 2.897 -16.800 1.00 89.94 90 GLU A N 1
ATOM 609 C CA . GLU A 1 90 ? 0.900 3.896 -16.146 1.00 89.94 90 GLU A CA 1
ATOM 610 C C . GLU A 1 90 ? 2.370 3.486 -16.021 1.00 89.94 90 GLU A C 1
ATOM 612 O O . GLU A 1 90 ? 3.212 4.340 -15.719 1.00 89.94 90 GLU A O 1
ATOM 617 N N . ALA A 1 91 ? 2.679 2.203 -16.241 1.00 92.75 91 ALA A N 1
ATOM 618 C CA . ALA A 1 91 ? 4.049 1.734 -16.336 1.00 92.75 91 ALA A CA 1
ATOM 619 C C . ALA A 1 91 ? 4.708 2.363 -17.564 1.00 92.75 91 ALA A C 1
ATOM 621 O O . ALA A 1 91 ? 4.171 2.310 -18.672 1.00 92.75 91 ALA A O 1
ATOM 622 N N . VAL A 1 92 ? 5.871 2.973 -17.354 1.00 92.88 92 VAL A N 1
ATOM 623 C CA . VAL A 1 92 ? 6.491 3.858 -18.340 1.00 92.88 92 VAL A CA 1
ATOM 624 C C . VAL A 1 92 ? 7.982 3.595 -18.450 1.00 92.88 92 VAL A C 1
ATOM 626 O O . VAL A 1 92 ? 8.659 3.406 -17.439 1.00 92.88 92 VAL A O 1
ATOM 629 N N . ALA A 1 93 ? 8.483 3.612 -19.681 1.00 95.12 93 ALA A N 1
ATOM 630 C CA . ALA A 1 93 ? 9.900 3.630 -19.994 1.00 95.12 93 ALA A CA 1
ATOM 631 C C . ALA A 1 93 ? 10.312 5.034 -20.459 1.00 95.12 93 ALA A C 1
ATOM 633 O O . ALA A 1 93 ? 9.616 5.661 -21.263 1.00 95.12 93 ALA A O 1
ATOM 634 N N . VAL A 1 94 ? 11.451 5.516 -19.964 1.00 93.56 94 VAL A N 1
ATOM 635 C CA . VAL A 1 94 ? 12.044 6.810 -20.331 1.00 93.56 94 VAL A CA 1
ATOM 636 C C . VAL A 1 94 ? 13.477 6.582 -20.780 1.00 93.56 94 VAL A C 1
ATOM 638 O O . VAL A 1 94 ? 14.239 5.931 -20.072 1.00 93.56 94 VAL A O 1
ATOM 641 N N . VAL A 1 95 ? 13.847 7.117 -21.943 1.00 94.56 95 VAL A N 1
ATOM 642 C CA . VAL A 1 95 ? 15.205 6.993 -22.492 1.00 94.56 95 VAL A CA 1
ATOM 643 C C . VAL A 1 95 ? 15.982 8.277 -22.213 1.00 94.56 95 VAL A C 1
ATOM 645 O O . VAL A 1 95 ? 15.515 9.363 -22.548 1.00 94.56 95 VAL A O 1
ATOM 648 N N . SER A 1 96 ? 17.172 8.191 -21.620 1.00 92.62 96 SER A N 1
ATOM 649 C CA . SER A 1 96 ? 17.992 9.370 -21.319 1.00 92.62 96 SER A CA 1
ATOM 650 C C . SER A 1 96 ? 18.285 10.186 -22.579 1.00 92.62 96 SER A C 1
ATOM 652 O O . SER A 1 96 ? 18.672 9.627 -23.605 1.00 92.62 96 SER A O 1
ATOM 654 N N . GLY A 1 97 ? 18.135 11.508 -22.495 1.00 83.19 97 GLY A N 1
ATOM 655 C CA . GLY A 1 97 ? 18.295 12.404 -23.645 1.00 83.19 97 GLY A CA 1
ATOM 656 C C . GLY A 1 97 ? 17.052 12.507 -24.534 1.00 83.19 97 GLY A C 1
ATOM 657 O O . GLY A 1 97 ? 17.042 13.316 -25.457 1.00 83.19 97 GLY A O 1
ATOM 658 N N . ASN A 1 98 ? 15.989 11.752 -24.236 1.00 82.25 98 ASN A N 1
ATOM 659 C CA . ASN A 1 98 ? 14.686 11.863 -24.877 1.00 82.25 98 ASN A CA 1
ATOM 660 C C . ASN A 1 98 ? 13.595 12.105 -23.816 1.00 82.25 98 ASN A C 1
ATOM 662 O O . ASN A 1 98 ? 13.418 11.311 -22.900 1.00 82.25 98 ASN A O 1
ATOM 666 N N . ALA A 1 99 ? 12.828 13.189 -23.948 1.00 80.31 99 ALA A N 1
ATOM 667 C CA . ALA A 1 99 ? 11.709 13.481 -23.043 1.00 80.31 99 ALA A CA 1
ATOM 668 C C . ALA A 1 99 ? 10.451 12.630 -23.325 1.00 80.31 99 ALA A C 1
ATOM 670 O O . ALA A 1 99 ? 9.435 12.783 -22.648 1.00 80.31 99 ALA A O 1
ATOM 671 N N . THR A 1 100 ? 10.494 11.758 -24.337 1.00 88.88 100 THR A N 1
ATOM 672 C CA . THR A 1 100 ? 9.369 10.902 -24.725 1.00 88.88 100 THR A CA 1
ATOM 673 C C . THR A 1 100 ? 9.158 9.788 -23.710 1.00 88.88 100 THR A C 1
ATOM 675 O O . THR A 1 100 ? 10.087 9.071 -23.338 1.00 88.88 100 THR A O 1
ATOM 678 N N . LEU A 1 101 ? 7.901 9.634 -23.308 1.00 91.38 101 LEU A N 1
ATOM 679 C CA . LEU A 1 101 ? 7.432 8.584 -22.420 1.00 91.38 101 LEU A CA 1
ATOM 680 C C . LEU A 1 101 ? 6.825 7.459 -23.254 1.00 91.38 101 LEU A C 1
ATOM 682 O O . LEU A 1 101 ? 5.978 7.718 -24.107 1.00 91.38 101 LEU A O 1
ATOM 686 N N . TYR A 1 102 ? 7.226 6.221 -22.982 1.00 94.44 102 TYR A N 1
ATOM 687 C CA . TYR A 1 102 ? 6.652 5.042 -23.627 1.00 94.44 102 TYR A CA 1
ATOM 688 C C . TYR A 1 102 ? 5.836 4.262 -22.603 1.00 94.44 102 TYR A C 1
ATOM 690 O O . TYR A 1 102 ? 6.405 3.710 -21.662 1.00 94.44 102 TYR A O 1
ATOM 698 N N . SER A 1 103 ? 4.515 4.223 -22.770 1.00 94.12 103 SER A N 1
ATOM 699 C CA . SER A 1 103 ? 3.633 3.423 -21.918 1.00 94.12 103 SER A CA 1
ATOM 700 C C . SER A 1 103 ? 3.713 1.941 -22.276 1.00 94.12 103 SER A C 1
ATOM 702 O O . SER A 1 103 ? 3.834 1.571 -23.444 1.00 94.12 103 SER A O 1
ATOM 704 N N . ALA A 1 104 ? 3.627 1.081 -21.264 1.00 96.31 104 ALA A N 1
ATOM 705 C CA . ALA A 1 104 ? 3.537 -0.360 -21.464 1.00 96.31 104 ALA A CA 1
ATOM 706 C C . ALA A 1 104 ? 2.094 -0.824 -21.642 1.00 96.31 104 ALA A C 1
ATOM 708 O O . ALA A 1 104 ? 1.180 -0.302 -21.006 1.00 96.31 104 ALA A O 1
ATOM 709 N N . THR A 1 105 ? 1.918 -1.901 -22.399 1.00 96.56 105 THR A N 1
ATOM 710 C CA . THR A 1 105 ? 0.738 -2.772 -22.317 1.00 96.56 105 THR A CA 1
ATOM 711 C C . THR A 1 105 ? 1.035 -3.953 -21.393 1.00 96.56 105 THR A C 1
ATOM 713 O O . THR A 1 105 ? 2.185 -4.383 -21.277 1.00 96.56 105 THR A O 1
ATOM 716 N N . VAL A 1 106 ? 0.016 -4.475 -20.711 1.00 95.50 106 VAL A N 1
ATOM 717 C CA . VAL A 1 106 ? 0.165 -5.571 -19.740 1.00 95.50 106 VAL A CA 1
ATOM 718 C C . VAL A 1 106 ? -0.479 -6.849 -20.266 1.00 95.50 106 VAL A C 1
ATOM 720 O O . VAL A 1 106 ? -1.605 -6.830 -20.754 1.00 95.50 106 VAL A O 1
ATOM 723 N N . SER A 1 107 ? 0.226 -7.971 -20.117 1.00 94.56 107 SER A N 1
ATOM 724 C CA . SER A 1 107 ? -0.303 -9.316 -20.348 1.00 94.56 107 SER A CA 1
ATOM 725 C C . SER A 1 107 ? 0.131 -10.232 -19.203 1.00 94.56 107 SER A C 1
ATOM 727 O O . SER A 1 107 ? 1.269 -10.702 -19.158 1.00 94.56 107 SER A O 1
ATOM 729 N N . GLY A 1 108 ? -0.757 -10.440 -18.227 1.00 92.94 108 GLY A N 1
ATOM 730 C CA . GLY A 1 108 ? -0.467 -11.233 -17.028 1.00 92.94 108 GLY A CA 1
ATOM 731 C C . GLY A 1 108 ? 0.658 -10.630 -16.178 1.00 92.94 108 GLY A C 1
ATOM 732 O O . GLY A 1 108 ? 0.469 -9.594 -15.543 1.00 92.94 108 GLY A O 1
ATOM 733 N N . SER A 1 109 ? 1.818 -11.291 -16.163 1.00 93.62 109 SER A N 1
ATOM 734 C CA . SER A 1 109 ? 3.027 -10.886 -15.419 1.00 93.62 109 SER A CA 1
ATOM 735 C C . SER A 1 109 ? 4.072 -10.166 -16.277 1.00 93.62 109 SER A C 1
ATOM 737 O O . SER A 1 109 ? 5.199 -9.948 -15.825 1.00 93.62 109 SER A O 1
ATOM 739 N N . THR A 1 110 ? 3.718 -9.832 -17.521 1.00 96.56 110 THR A N 1
ATOM 740 C CA . THR A 1 110 ? 4.626 -9.222 -18.493 1.00 96.56 110 THR A CA 1
ATOM 741 C C . THR A 1 110 ? 4.167 -7.821 -18.870 1.00 96.56 110 THR A C 1
ATOM 743 O O . THR A 1 110 ? 2.986 -7.598 -19.150 1.00 96.56 110 THR A O 1
ATOM 746 N N . LEU A 1 111 ? 5.119 -6.889 -18.927 1.00 97.88 111 LEU A N 1
ATOM 747 C CA . LEU A 1 111 ? 4.936 -5.565 -19.516 1.00 97.88 111 LEU A CA 1
ATOM 748 C C . LEU A 1 111 ? 5.605 -5.510 -20.885 1.00 97.88 111 LEU A C 1
ATOM 750 O O . LEU A 1 111 ? 6.753 -5.929 -21.019 1.00 97.88 111 LEU A O 1
ATOM 754 N N . ASN A 1 112 ? 4.914 -4.952 -21.875 1.00 97.88 112 ASN A N 1
ATOM 755 C CA . ASN A 1 112 ? 5.412 -4.790 -23.235 1.00 97.88 112 ASN A CA 1
ATOM 756 C C . ASN A 1 112 ? 5.442 -3.310 -23.617 1.00 97.88 112 ASN A C 1
ATOM 758 O O . ASN A 1 112 ? 4.403 -2.652 -23.652 1.00 97.88 112 ASN A O 1
ATOM 762 N N . PHE A 1 113 ? 6.625 -2.819 -23.967 1.00 97.69 113 PHE A N 1
ATOM 763 C CA . PHE A 1 113 ? 6.863 -1.491 -24.516 1.00 97.69 113 PHE A CA 1
ATOM 764 C C . PHE A 1 113 ? 7.275 -1.626 -25.983 1.00 97.69 113 PHE A C 1
ATOM 766 O O . PHE A 1 113 ? 8.161 -2.414 -26.325 1.00 97.69 113 PHE A O 1
ATOM 773 N N . SER A 1 114 ? 6.659 -0.841 -26.860 1.00 96.62 114 SER A N 1
ATOM 774 C CA . SER A 1 114 ? 6.912 -0.866 -28.304 1.00 96.62 114 SER A CA 1
ATOM 775 C C . SER A 1 114 ? 7.240 0.521 -28.836 1.00 96.62 114 SER A C 1
ATOM 777 O O . SER A 1 114 ? 6.761 1.517 -28.303 1.00 96.62 114 SER A O 1
ATOM 779 N N . GLY A 1 115 ? 8.018 0.584 -29.918 1.00 95.50 115 GLY A N 1
ATOM 780 C CA . GLY A 1 115 ? 8.318 1.845 -30.599 1.00 95.50 115 GLY A CA 1
ATOM 781 C C . GLY A 1 115 ? 9.235 2.772 -29.800 1.00 95.50 115 GLY A C 1
ATOM 782 O O . GLY A 1 115 ? 9.207 3.980 -30.013 1.00 95.50 115 GLY A O 1
ATOM 783 N N . ILE A 1 116 ? 10.045 2.221 -28.891 1.00 96.25 116 ILE A N 1
ATOM 784 C CA . ILE A 1 116 ? 10.998 2.999 -28.096 1.00 96.25 116 ILE A CA 1
ATOM 785 C C . ILE A 1 116 ? 12.027 3.613 -29.045 1.00 96.25 116 ILE A C 1
ATOM 787 O O . ILE A 1 116 ? 12.748 2.877 -29.715 1.00 96.25 116 ILE A O 1
ATOM 791 N N . SER A 1 117 ? 12.121 4.942 -29.103 1.00 95.50 117 SER A N 1
ATOM 792 C CA . SER A 1 117 ? 13.174 5.619 -2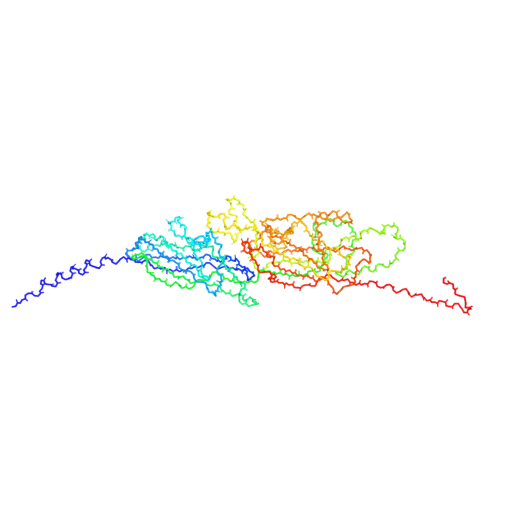9.865 1.00 95.50 117 SER A CA 1
ATOM 793 C C . SER A 1 117 ? 14.506 5.508 -29.129 1.00 95.50 117 SER A C 1
ATOM 795 O O . SER A 1 117 ? 14.643 5.981 -27.996 1.00 95.50 117 SER A O 1
ATOM 797 N N . LEU A 1 118 ? 15.475 4.875 -29.783 1.00 93.75 118 LEU A N 1
ATOM 798 C CA . LEU A 1 118 ? 16.829 4.662 -29.291 1.00 93.75 118 LEU A CA 1
ATOM 799 C C . LEU A 1 118 ? 17.752 5.722 -29.913 1.00 93.75 118 LEU A C 1
ATOM 801 O O . LEU A 1 118 ? 17.821 5.817 -31.145 1.00 93.75 118 LEU A O 1
ATOM 805 N N . PRO A 1 119 ? 18.445 6.541 -29.101 1.00 93.00 119 PRO A N 1
ATOM 806 C CA . PRO A 1 119 ? 19.276 7.620 -29.613 1.00 93.00 119 PRO A CA 1
ATOM 807 C C . PRO A 1 119 ? 20.520 7.078 -30.323 1.00 93.00 119 PRO A C 1
ATOM 809 O O . PRO A 1 119 ? 21.085 6.051 -29.940 1.00 93.00 119 PRO A O 1
ATOM 812 N N . ALA A 1 120 ? 21.006 7.822 -31.321 1.00 90.25 120 ALA A N 1
ATOM 813 C CA . ALA A 1 120 ? 22.365 7.606 -31.802 1.00 90.25 120 ALA A CA 1
ATOM 814 C C . ALA A 1 120 ? 23.339 7.883 -30.662 1.00 90.25 120 ALA A C 1
ATOM 816 O O . ALA A 1 120 ? 23.213 8.874 -29.943 1.00 90.25 120 ALA A O 1
ATOM 817 N N . THR A 1 121 ? 24.317 7.002 -30.513 1.00 88.00 121 THR A N 1
ATOM 818 C CA . THR A 1 121 ? 25.254 7.049 -29.397 1.00 88.00 121 THR A CA 1
ATOM 819 C C . THR A 1 121 ? 26.663 6.949 -29.955 1.00 88.00 121 THR A C 1
ATOM 821 O O . THR A 1 121 ? 26.969 6.028 -30.714 1.00 88.00 121 THR A O 1
ATOM 824 N N . ALA A 1 122 ? 27.518 7.916 -29.618 1.00 89.88 122 ALA A N 1
ATOM 825 C CA . ALA A 1 122 ? 28.919 7.902 -30.030 1.00 89.88 122 ALA A CA 1
ATOM 826 C C . ALA A 1 122 ? 29.631 6.633 -29.526 1.00 89.88 122 ALA A C 1
ATOM 828 O O . ALA A 1 122 ? 29.160 5.967 -28.604 1.00 89.88 122 ALA A O 1
ATOM 829 N N . ALA A 1 123 ? 30.775 6.296 -30.124 1.00 88.50 123 ALA A N 1
ATOM 830 C CA . ALA A 1 123 ? 31.568 5.143 -29.708 1.00 88.50 123 ALA A CA 1
ATOM 831 C C . ALA A 1 123 ? 31.837 5.161 -28.192 1.00 88.50 123 ALA A C 1
ATOM 833 O O . ALA A 1 123 ? 32.275 6.179 -27.657 1.00 88.50 123 ALA A O 1
ATOM 834 N N . ALA A 1 124 ? 31.558 4.041 -27.518 1.00 87.50 124 ALA A N 1
ATOM 835 C CA . ALA A 1 124 ? 31.681 3.872 -26.066 1.00 87.50 124 ALA A CA 1
ATOM 836 C C . ALA A 1 124 ? 30.828 4.813 -25.186 1.00 87.50 124 ALA A C 1
ATOM 838 O O . ALA A 1 124 ? 30.947 4.764 -23.961 1.00 87.50 124 ALA A O 1
ATOM 839 N N . ALA A 1 125 ? 29.953 5.644 -25.761 1.00 92.62 125 ALA A N 1
ATOM 840 C CA . ALA A 1 125 ? 29.005 6.429 -24.979 1.00 92.62 125 ALA A CA 1
ATOM 841 C C . ALA A 1 125 ? 27.844 5.552 -24.482 1.00 92.62 125 ALA A C 1
ATOM 843 O O . ALA A 1 125 ? 27.565 4.474 -25.022 1.00 92.62 125 ALA A O 1
ATOM 844 N N . THR A 1 126 ? 27.177 6.023 -23.430 1.00 94.62 126 THR A N 1
ATOM 845 C CA . THR A 1 126 ? 26.081 5.317 -22.769 1.00 94.62 126 THR A CA 1
ATOM 846 C C . THR A 1 126 ? 24.782 6.105 -22.842 1.00 94.62 126 THR A C 1
ATOM 848 O O . THR A 1 126 ? 24.776 7.335 -22.847 1.00 94.62 126 THR A O 1
ATOM 851 N N . TYR A 1 127 ? 23.673 5.378 -22.861 1.00 95.12 127 TYR A N 1
ATOM 852 C CA . TYR A 1 127 ? 22.346 5.907 -22.570 1.00 95.12 127 TYR A CA 1
ATOM 853 C C . TYR A 1 127 ? 21.631 4.956 -21.611 1.00 95.12 127 TYR A C 1
ATOM 855 O O . TYR A 1 127 ? 21.991 3.780 -21.498 1.00 95.12 127 TYR A O 1
ATOM 863 N N . THR A 1 128 ? 20.623 5.457 -20.905 1.00 95.69 128 THR A N 1
ATOM 864 C CA . THR A 1 128 ? 19.820 4.658 -19.982 1.00 95.69 128 THR A CA 1
ATOM 865 C C . THR A 1 128 ? 18.366 4.595 -20.419 1.00 95.69 128 THR A C 1
ATOM 867 O O . THR A 1 128 ? 17.838 5.527 -21.022 1.00 95.69 128 THR A O 1
ATOM 870 N N . ILE A 1 129 ? 17.714 3.479 -20.111 1.00 96.19 129 ILE A N 1
ATOM 871 C CA . ILE A 1 129 ? 16.266 3.320 -20.172 1.00 96.19 129 ILE A CA 1
ATOM 872 C C . ILE A 1 129 ? 15.797 3.042 -18.750 1.00 96.19 129 ILE A C 1
ATOM 874 O O . ILE A 1 129 ? 16.159 2.020 -18.169 1.00 96.19 129 ILE A O 1
ATOM 878 N N . THR A 1 130 ? 14.998 3.940 -18.187 1.00 94.94 130 THR A N 1
ATOM 879 C CA . THR A 1 130 ? 14.415 3.762 -16.856 1.00 94.94 130 THR A CA 1
ATOM 880 C C . THR A 1 130 ? 12.969 3.328 -16.999 1.00 94.94 130 THR A C 1
ATOM 882 O O . THR A 1 130 ? 12.152 4.068 -17.548 1.00 94.94 130 THR A O 1
ATOM 885 N N . VAL A 1 131 ? 12.647 2.140 -16.492 1.00 94.88 131 VAL A N 1
ATOM 886 C CA . VAL A 1 131 ? 11.276 1.641 -16.377 1.00 94.88 131 VAL A CA 1
ATOM 887 C C . VAL A 1 131 ? 10.770 1.905 -14.967 1.00 94.88 131 VAL A C 1
ATOM 889 O O . VAL A 1 131 ? 11.427 1.546 -13.993 1.00 94.88 131 VAL A O 1
ATOM 892 N N . SER A 1 132 ? 9.599 2.521 -14.844 1.00 92.75 132 SER A N 1
ATOM 893 C CA . SER A 1 132 ? 8.999 2.889 -13.558 1.00 92.75 132 SER A CA 1
ATOM 894 C C . SER A 1 132 ? 7.487 2.644 -13.541 1.00 92.75 132 SER A C 1
ATOM 896 O O . SER A 1 132 ? 6.895 2.284 -14.560 1.00 92.75 132 SER A O 1
ATOM 898 N N . ASN A 1 133 ? 6.863 2.838 -12.373 1.00 90.94 133 ASN A N 1
ATOM 899 C CA . ASN A 1 133 ? 5.419 2.680 -12.139 1.00 90.94 133 ASN A CA 1
ATOM 900 C C . ASN A 1 133 ? 4.880 1.267 -12.423 1.00 90.94 133 ASN A C 1
ATOM 902 O O . ASN A 1 133 ? 3.722 1.090 -12.813 1.00 90.94 133 ASN A O 1
ATOM 906 N N . ILE A 1 134 ? 5.720 0.249 -12.236 1.00 93.44 134 ILE A N 1
ATOM 907 C CA . ILE A 1 134 ? 5.278 -1.141 -12.292 1.00 93.44 134 ILE A CA 1
ATOM 908 C C . ILE A 1 134 ? 4.570 -1.447 -10.972 1.00 93.44 134 ILE A C 1
ATOM 910 O O . ILE A 1 134 ? 5.181 -1.351 -9.908 1.00 93.44 134 ILE A O 1
ATOM 914 N N . ARG A 1 135 ? 3.292 -1.823 -11.036 1.00 93.31 135 ARG A N 1
ATOM 915 C CA . ARG A 1 135 ? 2.531 -2.282 -9.874 1.00 93.31 135 ARG A CA 1
ATOM 916 C C . ARG A 1 135 ? 2.217 -3.755 -9.975 1.00 93.31 135 ARG A C 1
ATOM 918 O O . ARG A 1 135 ? 1.969 -4.260 -11.069 1.00 93.31 135 ARG A O 1
ATOM 925 N N . VAL A 1 136 ? 2.208 -4.428 -8.836 1.00 95.31 136 VAL A N 1
ATOM 926 C CA . VAL A 1 136 ? 1.961 -5.866 -8.755 1.00 95.31 136 VAL A CA 1
ATOM 927 C C . VAL A 1 136 ? 0.909 -6.193 -7.711 1.00 95.31 136 VAL A C 1
ATOM 929 O O . VAL A 1 136 ? 0.764 -5.500 -6.701 1.00 95.31 136 VAL A O 1
ATOM 932 N N . ASN A 1 137 ? 0.204 -7.297 -7.935 1.00 95.06 137 ASN A N 1
ATOM 933 C CA . ASN A 1 137 ? -0.550 -7.958 -6.885 1.00 95.06 137 ASN A CA 1
ATOM 934 C C . ASN A 1 137 ? 0.380 -8.899 -6.106 1.00 95.06 137 ASN A C 1
ATOM 936 O O . ASN A 1 137 ? 0.777 -9.943 -6.619 1.00 95.06 137 ASN A O 1
ATOM 940 N N . ALA A 1 138 ? 0.713 -8.529 -4.870 1.00 95.00 138 ALA A N 1
ATOM 941 C CA . ALA A 1 138 ? 1.617 -9.277 -4.002 1.00 95.00 138 ALA A CA 1
ATOM 942 C C . ALA A 1 138 ? 0.910 -10.360 -3.165 1.00 95.00 138 ALA A C 1
ATOM 944 O O . ALA A 1 138 ? 1.579 -11.140 -2.494 1.00 95.00 138 ALA A O 1
ATOM 945 N N . THR A 1 139 ? -0.421 -10.461 -3.228 1.00 93.06 139 THR A N 1
ATOM 946 C CA . THR A 1 139 ? -1.224 -11.293 -2.302 1.00 93.06 139 THR A CA 1
ATOM 947 C C . THR A 1 139 ? -1.068 -12.798 -2.469 1.00 93.06 139 THR A C 1
ATOM 949 O O . THR A 1 139 ? -1.457 -13.560 -1.588 1.00 93.06 139 THR A O 1
ATOM 952 N N . SER A 1 140 ? -0.468 -13.251 -3.571 1.00 91.19 140 SER A N 1
ATOM 953 C CA . SER A 1 140 ? -0.094 -14.655 -3.758 1.00 91.19 140 SER A CA 1
ATOM 954 C C . SER A 1 140 ? 1.243 -15.017 -3.104 1.00 91.19 140 SER A C 1
ATOM 956 O O . SER A 1 140 ? 1.628 -16.186 -3.117 1.00 91.19 140 SER A O 1
ATOM 958 N N . LEU A 1 141 ? 1.986 -14.040 -2.577 1.00 93.19 141 LEU A N 1
ATOM 959 C CA . LEU A 1 141 ? 3.253 -14.285 -1.900 1.00 93.19 141 LEU A CA 1
ATOM 960 C C . LEU A 1 141 ? 2.996 -14.716 -0.460 1.00 93.19 141 LEU A C 1
ATOM 962 O O . LEU A 1 141 ? 2.454 -13.968 0.348 1.00 93.19 141 LEU A O 1
ATOM 966 N N . SER A 1 142 ? 3.443 -15.923 -0.123 1.00 89.50 142 SER A N 1
ATOM 967 C CA . SER A 1 142 ? 3.457 -16.374 1.264 1.00 89.50 142 SER A CA 1
ATOM 968 C C . SER A 1 142 ? 4.602 -15.691 2.005 1.00 89.50 142 SER A C 1
ATOM 970 O O . SER A 1 142 ? 5.772 -15.940 1.712 1.00 89.50 142 SER A O 1
ATOM 972 N N . VAL A 1 143 ? 4.268 -14.874 2.998 1.00 87.69 143 VAL A N 1
ATOM 973 C CA . VAL A 1 143 ? 5.235 -14.266 3.915 1.00 87.69 143 VAL A CA 1
ATOM 974 C C . VAL A 1 143 ? 5.144 -14.942 5.281 1.00 87.69 143 VAL A C 1
ATOM 976 O O . VAL A 1 143 ? 4.063 -15.145 5.826 1.00 87.69 143 VAL A O 1
ATOM 979 N N . GLY A 1 144 ? 6.292 -15.350 5.816 1.00 83.50 144 GLY A N 1
ATOM 980 C CA . GLY A 1 144 ? 6.416 -15.970 7.137 1.00 83.50 144 GLY A CA 1
ATOM 981 C C . GLY A 1 144 ? 7.467 -15.254 7.980 1.00 83.50 144 GLY A C 1
ATOM 982 O O . GLY A 1 144 ? 7.990 -14.220 7.579 1.00 83.50 144 GLY A O 1
ATOM 983 N N . SER A 1 145 ? 7.843 -15.829 9.123 1.00 80.31 145 SER A N 1
ATOM 984 C CA . SER A 1 145 ? 8.886 -15.282 10.011 1.00 80.31 145 SER A CA 1
ATOM 985 C C . SER A 1 145 ? 10.326 -15.454 9.487 1.00 80.31 145 SER A C 1
ATOM 987 O O . SER A 1 145 ? 11.277 -15.304 10.250 1.00 80.31 145 SER A O 1
ATOM 989 N N . GLY A 1 146 ? 10.492 -15.861 8.225 1.00 86.75 146 GLY A N 1
ATOM 990 C CA . GLY A 1 146 ? 11.780 -16.145 7.592 1.00 86.75 146 GLY A CA 1
ATOM 991 C C . GLY A 1 146 ? 12.261 -15.016 6.682 1.00 86.75 146 GLY A C 1
ATOM 992 O O . GLY A 1 146 ? 11.847 -13.867 6.812 1.00 86.75 146 GLY A O 1
ATOM 993 N N . VAL A 1 147 ? 13.140 -15.358 5.736 1.00 89.50 147 VAL A N 1
ATOM 994 C CA . VAL A 1 147 ? 13.601 -14.412 4.712 1.00 89.50 147 VAL A CA 1
ATOM 995 C C . VAL A 1 147 ? 12.406 -13.993 3.844 1.00 89.50 147 VAL A C 1
ATOM 997 O O . VAL A 1 147 ? 11.731 -14.871 3.299 1.00 89.50 147 VAL A O 1
ATOM 1000 N N . PRO A 1 148 ? 12.140 -12.684 3.696 1.00 94.06 148 PRO A N 1
ATOM 1001 C CA . PRO A 1 148 ? 11.090 -12.183 2.821 1.00 94.06 148 PRO A CA 1
ATOM 1002 C C . PRO A 1 148 ? 11.232 -12.726 1.388 1.00 94.06 148 PRO A C 1
ATOM 1004 O O . PRO A 1 148 ? 12.346 -12.719 0.853 1.00 94.06 148 PRO A O 1
ATOM 1007 N N . PRO A 1 149 ? 10.147 -13.177 0.733 1.00 96.00 149 PRO A N 1
ATOM 1008 C CA . PRO A 1 149 ? 10.194 -13.571 -0.669 1.00 96.00 149 PRO A CA 1
ATOM 1009 C C . PRO A 1 149 ? 10.636 -12.392 -1.541 1.00 96.00 149 PRO A C 1
ATOM 1011 O O . PRO A 1 149 ? 10.134 -11.271 -1.414 1.00 96.00 149 PRO A O 1
ATOM 1014 N N . SER A 1 150 ? 11.593 -12.654 -2.428 1.00 96.56 150 SER A N 1
ATOM 1015 C CA . SER A 1 150 ? 12.101 -11.681 -3.386 1.00 96.56 150 SER A CA 1
ATOM 1016 C C . SER A 1 150 ? 11.261 -11.654 -4.658 1.00 96.56 150 SER A C 1
ATOM 1018 O O . SER A 1 150 ? 10.737 -12.671 -5.110 1.00 96.56 150 SER A O 1
ATOM 1020 N N . ILE A 1 151 ? 11.178 -10.472 -5.260 1.00 97.69 151 ILE A N 1
ATOM 1021 C CA . ILE A 1 151 ? 10.603 -10.244 -6.581 1.00 97.69 151 ILE A CA 1
ATOM 1022 C C . ILE A 1 151 ? 11.725 -9.723 -7.467 1.00 97.69 151 ILE A C 1
ATOM 1024 O O . ILE A 1 151 ? 12.428 -8.768 -7.125 1.00 97.69 151 ILE A O 1
ATOM 1028 N N . SER A 1 152 ? 11.899 -10.361 -8.613 1.00 97.56 152 SER A N 1
ATOM 1029 C CA . SER A 1 152 ? 12.917 -10.024 -9.598 1.00 97.56 152 SER A CA 1
ATOM 1030 C C . SER A 1 152 ? 12.284 -9.714 -10.946 1.00 97.56 152 SER A C 1
ATOM 1032 O O . SER A 1 152 ? 11.219 -10.232 -11.276 1.00 97.56 152 SER A O 1
ATOM 1034 N N . ALA A 1 153 ? 12.944 -8.863 -11.721 1.00 97.94 153 ALA A N 1
ATOM 1035 C CA . ALA A 1 153 ? 12.572 -8.531 -13.081 1.00 97.94 153 ALA A CA 1
ATOM 1036 C C . ALA A 1 153 ? 13.662 -9.000 -14.046 1.00 97.94 153 ALA A C 1
ATOM 1038 O O . ALA A 1 153 ? 14.849 -8.709 -13.880 1.00 97.94 153 ALA A O 1
ATOM 1039 N N . THR A 1 154 ? 13.253 -9.717 -15.084 1.00 97.69 154 THR A N 1
ATOM 1040 C CA . THR A 1 154 ? 14.091 -10.018 -16.247 1.00 97.69 154 THR A CA 1
ATOM 1041 C C . THR A 1 154 ? 13.586 -9.204 -17.419 1.00 97.69 154 THR A C 1
ATOM 1043 O O . THR A 1 154 ? 12.378 -9.044 -17.591 1.00 97.69 154 THR A O 1
ATOM 1046 N N . THR A 1 155 ? 14.498 -8.639 -18.200 1.00 98.00 155 THR A N 1
ATOM 1047 C CA . THR A 1 155 ? 14.127 -7.781 -19.322 1.00 98.00 155 THR A CA 1
ATOM 1048 C C . THR A 1 155 ? 14.666 -8.344 -20.620 1.00 98.00 155 THR A C 1
ATOM 1050 O O . THR A 1 155 ? 15.796 -8.820 -20.686 1.00 98.00 155 THR A O 1
ATOM 1053 N N . PHE A 1 156 ? 13.841 -8.318 -21.659 1.00 97.94 156 PHE A N 1
ATOM 1054 C CA . PHE A 1 156 ? 14.252 -8.616 -23.020 1.00 97.94 156 PHE A CA 1
ATOM 1055 C C . PHE A 1 156 ? 14.153 -7.336 -23.833 1.00 97.94 156 PHE A C 1
ATOM 1057 O O . PHE A 1 156 ? 13.086 -6.728 -23.903 1.00 97.94 156 PHE A O 1
ATOM 1064 N N . ILE A 1 157 ? 15.261 -6.919 -24.429 1.00 97.06 157 ILE A N 1
ATOM 1065 C CA . ILE A 1 157 ? 15.334 -5.695 -25.218 1.00 97.06 157 ILE A CA 1
ATOM 1066 C C . ILE A 1 157 ? 15.734 -6.033 -26.651 1.00 97.06 157 ILE A C 1
ATOM 1068 O O . ILE A 1 157 ? 16.574 -6.901 -26.886 1.00 97.06 157 ILE A O 1
ATOM 1072 N N . SER A 1 158 ? 15.126 -5.351 -27.617 1.00 96.31 158 SER A N 1
ATOM 1073 C CA . SER A 1 158 ? 15.486 -5.455 -29.029 1.00 96.31 158 SER A CA 1
ATOM 1074 C C . SER A 1 158 ? 15.424 -4.090 -29.712 1.00 96.31 158 SER A C 1
ATOM 1076 O O . SER A 1 158 ? 14.702 -3.198 -29.267 1.00 96.31 158 SER A O 1
ATOM 1078 N N . GLY A 1 159 ? 16.192 -3.918 -30.787 1.00 93.38 159 GLY A N 1
ATOM 1079 C CA . GLY A 1 159 ? 16.249 -2.687 -31.574 1.00 93.38 159 GLY A CA 1
ATOM 1080 C C . GLY A 1 159 ? 16.367 -2.977 -33.066 1.00 93.38 159 GLY A C 1
ATOM 1081 O O . GLY A 1 159 ? 16.674 -4.097 -33.474 1.00 93.38 159 GLY A O 1
ATOM 1082 N N . SER A 1 160 ? 16.130 -1.958 -33.890 1.00 92.62 160 SER A N 1
ATOM 1083 C CA . SER A 1 160 ? 16.387 -2.020 -35.328 1.00 92.62 160 SER A CA 1
ATOM 1084 C C . SER A 1 160 ? 17.871 -2.269 -35.626 1.00 92.62 160 SER A C 1
ATOM 1086 O O . SER A 1 160 ? 18.754 -1.980 -34.811 1.00 92.62 160 SER A O 1
ATOM 1088 N N . THR A 1 161 ? 18.156 -2.787 -36.823 1.00 86.69 161 THR A N 1
ATOM 1089 C CA . THR A 1 161 ? 19.514 -3.119 -37.274 1.00 86.69 161 THR A CA 1
ATOM 1090 C C . THR A 1 161 ? 20.492 -1.965 -37.034 1.00 86.69 161 THR A C 1
ATOM 1092 O O . THR A 1 161 ? 20.252 -0.842 -37.466 1.00 86.69 161 THR A O 1
ATOM 1095 N N . GLY A 1 162 ? 21.600 -2.244 -36.337 1.00 83.19 162 GLY A N 1
ATOM 1096 C CA . GLY A 1 162 ? 22.659 -1.264 -36.054 1.00 83.19 162 GLY A CA 1
ATOM 1097 C C . GLY A 1 162 ? 22.440 -0.385 -34.814 1.00 83.19 162 GLY A C 1
ATOM 1098 O O . GLY A 1 162 ? 23.374 0.301 -34.406 1.00 83.19 162 GLY A O 1
ATOM 1099 N N . SER A 1 163 ? 21.259 -0.421 -34.188 1.00 87.12 163 SER A N 1
ATOM 1100 C CA . SER A 1 163 ? 20.977 0.351 -32.969 1.00 87.12 163 SER A CA 1
ATOM 1101 C C . SER A 1 163 ? 21.304 -0.436 -31.693 1.00 87.12 163 SER A C 1
ATOM 1103 O O . SER A 1 163 ? 22.000 0.059 -30.806 1.00 87.12 163 SER A O 1
ATOM 1105 N N . LEU A 1 164 ? 20.876 -1.701 -31.620 1.00 91.56 164 LEU A N 1
ATOM 1106 C CA . LEU A 1 164 ? 21.010 -2.536 -30.424 1.00 91.56 164 LEU A CA 1
ATOM 1107 C C . LEU A 1 164 ? 21.179 -4.018 -30.782 1.00 91.56 164 LEU A C 1
ATOM 1109 O O . LEU A 1 164 ? 20.515 -4.495 -31.702 1.00 91.56 164 LEU A O 1
ATOM 1113 N N . VAL A 1 165 ? 21.989 -4.755 -30.015 1.00 91.75 165 VAL A N 1
ATOM 1114 C CA . VAL A 1 165 ? 21.970 -6.226 -30.027 1.00 91.75 165 VAL A CA 1
ATOM 1115 C C . VAL A 1 165 ? 20.759 -6.707 -29.214 1.00 91.75 165 VAL A C 1
ATOM 1117 O O . VAL A 1 165 ? 20.675 -6.368 -28.031 1.00 91.75 165 VAL A O 1
ATOM 1120 N N . PRO A 1 166 ? 19.830 -7.505 -29.774 1.00 95.12 166 PRO A N 1
ATOM 1121 C CA . PRO A 1 166 ? 18.766 -8.109 -28.979 1.00 95.12 166 PRO A CA 1
ATOM 1122 C C . PRO A 1 166 ? 19.334 -9.003 -27.873 1.00 95.12 166 PRO A C 1
ATOM 1124 O O . PRO A 1 166 ? 20.180 -9.858 -28.142 1.00 95.12 166 PRO A O 1
ATOM 1127 N N . ALA A 1 167 ? 18.874 -8.822 -26.637 1.00 95.19 167 ALA A N 1
ATOM 1128 C CA . ALA A 1 167 ? 19.408 -9.547 -25.489 1.00 95.19 167 ALA A CA 1
ATOM 1129 C C . ALA A 1 167 ? 18.366 -9.736 -24.382 1.00 95.19 167 ALA A C 1
ATOM 1131 O O . ALA A 1 167 ? 17.554 -8.851 -24.106 1.00 95.19 167 ALA A O 1
ATOM 1132 N N . ALA A 1 168 ? 18.446 -10.886 -23.709 1.00 96.69 168 ALA A N 1
ATOM 1133 C CA . ALA A 1 168 ? 17.846 -11.088 -22.397 1.00 96.69 168 ALA A CA 1
ATOM 1134 C C . ALA A 1 168 ? 18.847 -10.625 -21.331 1.00 96.69 168 ALA A C 1
ATOM 1136 O O . ALA A 1 168 ? 19.982 -11.102 -21.287 1.00 96.69 168 ALA A O 1
ATOM 1137 N N . LEU A 1 169 ? 18.441 -9.682 -20.490 1.00 96.94 169 LEU A N 1
ATOM 1138 C CA . LEU A 1 169 ? 19.281 -9.108 -19.448 1.00 96.94 169 LEU A CA 1
ATOM 1139 C C . LEU A 1 169 ? 19.140 -9.919 -18.149 1.00 96.94 169 LEU A C 1
ATOM 1141 O O . LEU A 1 169 ? 18.070 -10.447 -17.837 1.00 96.94 169 LEU A O 1
ATOM 1145 N N . GLY A 1 170 ? 20.224 -10.022 -17.374 1.00 94.75 170 GLY A N 1
ATOM 1146 C CA . GLY A 1 170 ? 20.250 -10.803 -16.127 1.00 94.75 170 GLY A CA 1
ATOM 1147 C C . GLY A 1 170 ? 19.298 -10.247 -15.067 1.00 94.75 170 GLY A C 1
ATOM 1148 O O . GLY A 1 170 ? 19.151 -9.037 -14.979 1.00 94.75 170 GLY A O 1
ATOM 1149 N N . ALA A 1 171 ? 18.637 -11.103 -14.283 1.00 96.62 171 ALA A N 1
ATOM 1150 C CA . ALA A 1 171 ? 17.578 -10.697 -13.353 1.00 96.62 171 ALA A CA 1
ATOM 1151 C C . ALA A 1 171 ? 18.024 -9.612 -12.350 1.00 96.62 171 ALA A C 1
ATOM 1153 O O . ALA A 1 171 ? 19.055 -9.755 -11.697 1.00 96.62 171 ALA A O 1
ATOM 1154 N N . ALA A 1 172 ? 17.213 -8.564 -12.190 1.00 96.69 172 ALA A N 1
ATOM 1155 C CA . ALA A 1 172 ? 17.404 -7.522 -11.184 1.00 96.69 172 ALA A CA 1
ATOM 1156 C C . ALA A 1 172 ? 16.341 -7.644 -10.086 1.00 96.69 172 ALA A C 1
ATOM 1158 O O . ALA A 1 172 ? 15.162 -7.835 -10.377 1.00 96.69 172 ALA A O 1
ATOM 1159 N N . GLN A 1 173 ? 16.736 -7.540 -8.819 1.00 97.69 173 GLN A N 1
ATOM 1160 C CA . GLN A 1 173 ? 15.801 -7.606 -7.699 1.00 97.69 173 GLN A CA 1
ATOM 1161 C C . GLN A 1 173 ? 15.073 -6.269 -7.513 1.00 97.69 173 GLN A C 1
ATOM 1163 O O . GLN A 1 173 ? 15.696 -5.267 -7.168 1.00 97.69 173 GLN A O 1
ATOM 1168 N N . VAL A 1 174 ? 13.752 -6.266 -7.699 1.00 96.25 174 VAL A N 1
ATOM 1169 C CA . VAL A 1 174 ? 12.923 -5.047 -7.672 1.00 96.25 174 VAL A CA 1
ATOM 1170 C C . VAL A 1 174 ? 12.173 -4.854 -6.355 1.00 96.25 174 VAL A C 1
ATOM 1172 O O . VAL A 1 174 ? 11.795 -3.731 -6.026 1.00 96.25 174 VAL A O 1
ATOM 1175 N N . ALA A 1 175 ? 11.956 -5.919 -5.579 1.00 96.88 175 ALA A N 1
ATOM 1176 C CA . ALA A 1 175 ? 11.323 -5.817 -4.267 1.00 96.88 175 ALA A CA 1
ATOM 1177 C C . ALA A 1 175 ? 11.546 -7.061 -3.389 1.00 96.88 175 ALA A C 1
ATOM 1179 O O . ALA A 1 175 ? 11.897 -8.140 -3.871 1.00 96.88 175 ALA A O 1
ATOM 1180 N N . PHE A 1 176 ? 11.268 -6.903 -2.099 1.00 96.44 176 PHE A N 1
ATOM 1181 C CA . PHE A 1 176 ? 10.915 -7.968 -1.166 1.00 96.44 176 PHE A CA 1
ATOM 1182 C C . PHE A 1 176 ? 9.485 -7.749 -0.677 1.00 96.44 176 PHE A C 1
ATOM 1184 O O . PHE A 1 176 ? 9.113 -6.608 -0.415 1.00 96.44 176 PHE A O 1
ATOM 1191 N N . ALA A 1 177 ? 8.697 -8.809 -0.505 1.00 95.94 177 ALA A N 1
ATOM 1192 C CA . ALA A 1 177 ? 7.374 -8.682 0.106 1.00 95.94 177 ALA A CA 1
ATOM 1193 C C . ALA A 1 177 ? 7.411 -9.058 1.590 1.00 95.94 177 ALA A C 1
ATOM 1195 O O . ALA A 1 177 ? 7.966 -10.090 1.961 1.00 95.94 177 ALA A O 1
ATOM 1196 N N . GLN A 1 178 ? 6.811 -8.229 2.439 1.00 94.25 178 GLN A N 1
ATOM 1197 C CA . GLN A 1 178 ? 6.658 -8.472 3.875 1.00 94.25 178 GLN A CA 1
ATOM 1198 C C . GLN A 1 178 ? 5.249 -8.115 4.323 1.00 94.25 178 GLN A C 1
ATOM 1200 O O . GLN A 1 178 ? 4.554 -7.352 3.651 1.00 94.25 178 GLN A O 1
ATOM 1205 N N . ASN A 1 179 ? 4.843 -8.636 5.481 1.00 93.06 179 ASN A N 1
ATOM 1206 C CA . ASN A 1 179 ? 3.576 -8.225 6.061 1.00 93.06 179 ASN A CA 1
ATOM 1207 C C . ASN A 1 179 ? 3.620 -6.740 6.423 1.00 93.06 179 ASN A C 1
ATOM 1209 O O . ASN A 1 179 ? 4.470 -6.351 7.214 1.00 93.06 179 ASN A O 1
ATOM 1213 N N . GLY A 1 180 ? 2.716 -5.913 5.904 1.00 92.50 180 GLY A N 1
ATOM 1214 C CA . GLY A 1 180 ? 2.725 -4.472 6.171 1.00 92.50 180 GLY A CA 1
ATOM 1215 C C . GLY A 1 180 ? 2.161 -4.080 7.535 1.00 92.50 180 GLY A C 1
ATOM 1216 O O . GLY A 1 180 ? 2.579 -3.077 8.101 1.00 92.50 180 GLY A O 1
ATOM 1217 N N . LEU A 1 181 ? 1.221 -4.864 8.067 1.00 92.81 181 LEU A N 1
ATOM 1218 C CA . LEU A 1 181 ? 0.437 -4.529 9.259 1.00 92.81 181 LEU A CA 1
ATOM 1219 C C . LEU A 1 181 ? 0.915 -5.290 10.501 1.00 92.81 181 LEU A C 1
ATOM 1221 O O . LEU A 1 181 ? 1.046 -6.514 10.488 1.00 92.81 181 LEU A O 1
ATOM 1225 N N . ALA A 1 182 ? 1.079 -4.557 11.595 1.00 91.75 182 ALA A N 1
ATOM 1226 C CA . ALA A 1 182 ? 1.246 -5.049 12.952 1.00 91.75 182 ALA A CA 1
ATOM 1227 C C . ALA A 1 182 ? 0.047 -4.610 13.803 1.00 91.75 182 ALA A C 1
ATOM 1229 O O . ALA A 1 182 ? -0.418 -3.472 13.708 1.00 91.75 182 ALA A O 1
ATOM 1230 N N . ALA A 1 183 ? -0.444 -5.486 14.679 1.00 91.38 183 ALA A N 1
ATOM 1231 C CA . ALA A 1 183 ? -1.524 -5.134 15.593 1.00 91.38 183 ALA A CA 1
ATOM 1232 C C . ALA A 1 183 ? -1.402 -5.848 16.939 1.00 91.38 183 ALA A C 1
ATOM 1234 O O . ALA A 1 183 ? -1.055 -7.026 17.005 1.00 91.38 183 ALA A O 1
ATOM 1235 N N . SER A 1 184 ? -1.722 -5.136 18.019 1.00 89.56 184 SER A N 1
ATOM 1236 C CA . SER A 1 184 ? -1.827 -5.696 19.371 1.00 89.56 184 SER A CA 1
ATOM 1237 C C . SER A 1 184 ? -2.863 -4.938 20.204 1.00 89.56 184 SER A C 1
ATOM 1239 O O . SER A 1 184 ? -3.234 -3.812 19.883 1.00 89.56 184 SER A O 1
ATOM 1241 N N . VAL A 1 185 ? -3.378 -5.565 21.264 1.00 83.69 185 VAL A N 1
ATOM 1242 C CA . VAL A 1 185 ? -4.229 -4.891 22.254 1.00 83.69 185 VAL A CA 1
ATOM 1243 C C . VAL A 1 185 ? -3.409 -4.696 23.514 1.00 83.69 185 VAL A C 1
ATOM 1245 O O . VAL A 1 185 ? -2.847 -5.647 24.057 1.00 83.69 185 VAL A O 1
ATOM 1248 N N . LEU A 1 186 ? -3.368 -3.458 23.989 1.00 81.81 186 LEU A N 1
ATOM 1249 C CA . LEU A 1 186 ? -2.754 -3.104 25.254 1.00 81.81 186 LEU A CA 1
ATOM 1250 C C . LEU A 1 186 ? -3.848 -2.900 26.293 1.00 81.81 186 LEU A C 1
ATOM 1252 O O . LEU A 1 186 ? -4.935 -2.379 26.014 1.00 81.81 186 LEU A O 1
ATOM 1256 N N . LY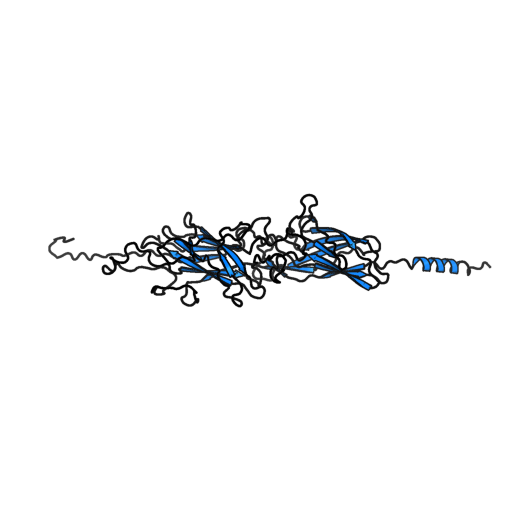S A 1 187 ? -3.533 -3.280 27.528 1.00 72.69 187 LYS A N 1
ATOM 1257 C CA . LYS A 1 187 ? -4.357 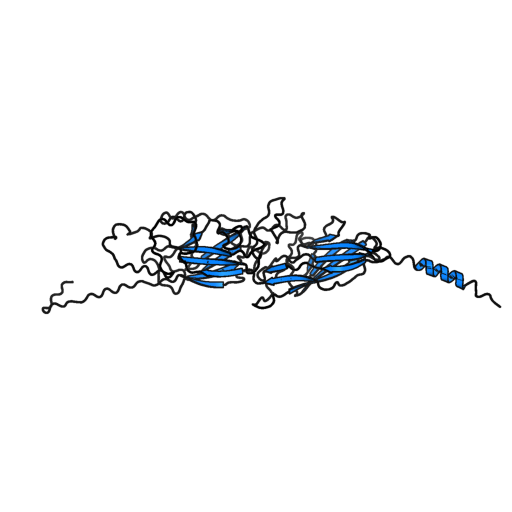-2.905 28.674 1.00 72.69 187 LYS A CA 1
ATOM 1258 C C . LYS A 1 187 ? -4.331 -1.386 28.815 1.00 72.69 187 LYS A C 1
ATOM 1260 O O . LYS A 1 187 ? -3.319 -0.752 28.528 1.00 72.69 187 LYS A O 1
ATOM 1265 N N . ALA A 1 188 ? -5.436 -0.812 29.278 1.00 65.38 188 ALA A N 1
ATOM 1266 C CA . ALA A 1 188 ? -5.443 0.574 29.716 1.00 65.38 188 ALA A CA 1
ATOM 1267 C C . ALA A 1 188 ? -4.568 0.682 30.976 1.00 65.38 188 ALA A C 1
ATOM 1269 O O . ALA A 1 188 ? -5.051 0.484 32.089 1.00 65.38 188 ALA A O 1
ATOM 1270 N N . ASP A 1 189 ? -3.268 0.913 30.802 1.00 53.62 189 ASP A N 1
ATOM 1271 C CA . ASP A 1 189 ? -2.404 1.327 31.900 1.00 53.62 189 ASP A CA 1
ATOM 1272 C C . ASP A 1 189 ? -2.647 2.809 32.224 1.00 53.62 189 ASP A C 1
ATOM 1274 O O . ASP A 1 189 ? -3.293 3.541 31.471 1.00 53.62 189 ASP A O 1
ATOM 1278 N N . SER A 1 190 ? -2.183 3.246 33.386 1.00 46.12 190 SER A N 1
ATOM 1279 C CA . SER A 1 190 ? -2.222 4.641 33.831 1.00 46.12 190 SER A CA 1
ATOM 1280 C C . SER A 1 190 ? -0.989 5.445 33.387 1.00 46.12 190 SER A C 1
ATOM 1282 O O . SER A 1 190 ? -0.833 6.579 33.829 1.00 46.12 190 SER A O 1
ATOM 1284 N N . SER A 1 191 ? -0.104 4.877 32.555 1.00 40.59 191 SER A N 1
ATOM 1285 C CA . SER A 1 191 ? 1.202 5.458 32.204 1.00 40.59 191 SER A CA 1
ATOM 1286 C C . SER A 1 191 ? 1.297 6.020 30.790 1.00 40.59 191 SER A C 1
ATOM 1288 O O . SER A 1 191 ? 2.198 6.818 30.540 1.00 40.59 191 SER A O 1
ATOM 1290 N N . SER A 1 192 ? 0.389 5.683 29.869 1.00 45.84 192 SER A N 1
ATOM 1291 C CA . SER A 1 192 ? 0.356 6.392 28.587 1.00 45.84 192 SER A CA 1
ATOM 1292 C C . SER A 1 192 ? -0.207 7.805 28.785 1.00 45.84 192 SER A C 1
ATOM 1294 O O . SER A 1 192 ? -1.350 7.990 29.215 1.00 45.84 192 SER A O 1
ATOM 1296 N N . THR A 1 193 ? 0.630 8.808 28.521 1.00 40.12 193 THR A N 1
ATOM 1297 C CA . THR A 1 193 ? 0.368 10.248 28.646 1.00 40.12 193 THR A CA 1
ATOM 1298 C C . THR A 1 193 ? -0.771 10.675 27.715 1.00 40.12 193 THR A C 1
ATOM 1300 O O . THR A 1 193 ? -0.551 11.161 26.609 1.00 40.12 193 THR A O 1
ATOM 1303 N N . SER A 1 194 ? -2.015 10.443 28.131 1.00 41.84 194 SER A N 1
ATOM 1304 C CA . SER A 1 194 ? -3.202 10.829 27.371 1.00 41.84 194 SER A CA 1
ATOM 1305 C C . SER A 1 194 ? -3.423 12.339 27.468 1.00 41.84 194 SER A C 1
ATOM 1307 O O . SER A 1 194 ? -3.593 12.886 28.553 1.00 41.84 194 SER A O 1
ATOM 1309 N N . ILE A 1 195 ? -3.489 12.992 26.310 1.00 39.19 195 ILE A N 1
ATOM 1310 C CA . ILE A 1 195 ? -3.607 14.446 26.097 1.00 39.19 195 ILE A CA 1
ATOM 1311 C C . ILE A 1 195 ? -5.066 14.946 26.239 1.00 39.19 195 ILE A C 1
ATOM 1313 O O . ILE A 1 195 ? -5.469 15.914 25.601 1.00 39.19 195 ILE A O 1
ATOM 1317 N N . LEU A 1 196 ? -5.901 14.278 27.042 1.00 41.81 196 LEU A N 1
ATOM 1318 C CA . LEU A 1 196 ? -7.306 14.665 27.240 1.00 41.81 196 LEU A CA 1
ATOM 1319 C C . LEU A 1 196 ? -7.558 15.042 28.705 1.00 41.81 196 LEU A C 1
ATOM 1321 O O . LEU A 1 196 ? -7.044 14.358 29.593 1.00 41.81 196 LEU A O 1
ATOM 1325 N N . PRO A 1 197 ? -8.354 16.095 28.980 1.00 33.22 197 PRO A N 1
ATOM 1326 C CA . PRO A 1 197 ? -8.638 16.533 30.337 1.00 33.22 197 PRO A CA 1
ATOM 1327 C C . PRO A 1 197 ? -9.533 15.496 31.023 1.00 33.22 197 PRO A C 1
ATOM 1329 O O . PRO A 1 197 ? -10.751 15.474 30.849 1.00 33.22 197 PRO A O 1
ATOM 1332 N N . VAL A 1 198 ? -8.919 14.606 31.803 1.00 37.56 198 VAL A N 1
ATOM 1333 C CA . VAL A 1 198 ? -9.630 13.728 32.734 1.00 37.56 198 VAL A CA 1
ATOM 1334 C C . VAL A 1 198 ? -10.022 14.569 33.946 1.00 37.56 198 VAL A C 1
ATOM 1336 O O . VAL A 1 198 ? -9.333 14.594 34.960 1.00 37.56 198 VAL A O 1
ATOM 1339 N N . THR A 1 199 ? -11.136 15.289 33.851 1.00 32.69 199 THR A N 1
ATOM 1340 C CA . THR A 1 199 ? -11.777 15.914 35.014 1.00 32.69 199 THR A CA 1
ATOM 1341 C C . THR A 1 199 ? -12.787 14.936 35.612 1.00 32.69 199 THR A C 1
ATOM 1343 O O . THR A 1 199 ? -13.986 15.083 35.416 1.00 32.69 199 THR A O 1
ATOM 1346 N N . ALA A 1 200 ? -12.304 13.894 36.296 1.00 35.50 200 ALA A N 1
ATOM 1347 C CA . ALA A 1 200 ? -13.018 13.189 37.370 1.00 35.50 200 ALA A CA 1
ATOM 1348 C C . ALA A 1 200 ? -12.150 12.055 37.937 1.00 35.50 200 ALA A C 1
ATOM 1350 O O . ALA A 1 200 ? -11.556 11.284 37.188 1.00 35.50 200 ALA A O 1
ATOM 1351 N N . ASN A 1 201 ? -12.140 11.938 39.265 1.00 34.56 201 ASN A N 1
ATOM 1352 C CA . ASN A 1 201 ? -11.529 10.875 40.068 1.00 34.56 201 ASN A CA 1
ATOM 1353 C C . ASN A 1 201 ? -12.025 9.461 39.686 1.00 34.56 201 ASN A C 1
ATOM 1355 O O . ASN A 1 201 ? -12.812 8.850 40.412 1.00 34.56 201 ASN A O 1
ATOM 1359 N N . LEU A 1 202 ? -11.559 8.913 38.565 1.00 39.28 202 LEU A N 1
ATOM 1360 C CA . LEU A 1 202 ? -11.658 7.489 38.260 1.00 39.28 202 LEU A CA 1
ATOM 1361 C C . LEU A 1 202 ? -10.444 6.805 38.879 1.00 39.28 202 LEU A C 1
ATOM 1363 O O . LEU A 1 202 ? -9.322 6.916 38.392 1.00 39.28 202 LEU A O 1
ATOM 1367 N N . THR A 1 203 ? -10.678 6.128 40.000 1.00 36.59 203 THR A N 1
ATOM 1368 C CA . THR A 1 203 ? -9.681 5.272 40.640 1.00 36.59 203 THR A CA 1
ATOM 1369 C C . THR A 1 203 ? -9.297 4.164 39.663 1.00 36.59 203 THR A C 1
ATOM 1371 O O . THR A 1 203 ? -10.110 3.329 39.277 1.00 36.59 203 THR A O 1
ATOM 1374 N N . SER A 1 204 ? -8.046 4.214 39.222 1.00 38.00 204 SER A N 1
ATOM 1375 C CA . SER A 1 204 ? -7.398 3.253 38.338 1.00 38.00 204 SER A CA 1
ATOM 1376 C C . SER A 1 204 ? -7.385 1.854 38.958 1.00 38.00 204 SER A C 1
ATOM 1378 O O . SER A 1 204 ? -6.874 1.680 40.064 1.00 38.00 204 SER A O 1
ATOM 1380 N N . GLY A 1 205 ? -7.878 0.845 38.238 1.00 34.78 205 GLY A N 1
ATOM 1381 C CA . GLY A 1 205 ? -7.778 -0.542 38.688 1.00 34.78 205 GLY A CA 1
ATOM 1382 C C . GLY A 1 205 ? -8.312 -1.555 37.680 1.00 34.78 205 GLY A C 1
ATOM 1383 O O . GLY A 1 205 ? -9.490 -1.878 37.697 1.00 34.78 205 GLY A O 1
ATOM 1384 N N . SER A 1 206 ? -7.407 -2.105 36.863 1.00 37.53 206 SER A N 1
ATOM 1385 C CA . SER A 1 206 ? -7.591 -3.257 35.963 1.00 37.53 206 SER A CA 1
ATOM 1386 C C . SER A 1 206 ? -8.595 -3.082 34.804 1.00 37.53 206 SER A C 1
ATOM 1388 O O . SER A 1 206 ? -9.759 -2.756 34.991 1.00 37.53 206 SER A O 1
ATOM 1390 N N . SER A 1 207 ? -8.165 -3.409 33.581 1.00 41.28 207 SER A N 1
ATOM 1391 C CA . SER A 1 207 ? -8.981 -3.440 32.349 1.00 41.28 207 SER A CA 1
ATOM 1392 C C . SER A 1 207 ? -10.086 -4.521 32.316 1.00 41.28 207 SER A C 1
ATOM 1394 O O . SER A 1 207 ? -10.547 -4.905 31.241 1.00 41.28 207 SER A O 1
ATOM 1396 N N . ASN A 1 208 ? -10.521 -5.002 33.481 1.00 38.50 208 ASN A N 1
ATOM 1397 C CA . ASN A 1 208 ? -11.707 -5.824 33.679 1.00 38.50 208 ASN A CA 1
ATOM 1398 C C . ASN A 1 208 ? -12.690 -4.984 34.491 1.00 38.50 208 ASN A C 1
ATOM 1400 O O . ASN A 1 208 ? -12.486 -4.799 35.691 1.00 38.50 208 ASN A O 1
ATOM 1404 N N . PHE A 1 209 ? -13.732 -4.450 33.855 1.00 48.22 209 PHE A N 1
ATOM 1405 C CA . PHE A 1 209 ? -14.746 -3.681 34.570 1.00 48.22 209 PHE A CA 1
ATOM 1406 C C . PHE A 1 209 ? -15.494 -4.592 35.547 1.00 48.22 209 PHE A C 1
ATOM 1408 O O . PHE A 1 209 ? -16.459 -5.265 35.195 1.00 48.22 209 PHE A O 1
ATOM 1415 N N . VAL A 1 210 ? -15.035 -4.587 36.796 1.00 42.22 210 VAL A N 1
ATOM 1416 C CA . VAL A 1 210 ? -15.786 -5.018 37.969 1.00 42.22 210 VAL A CA 1
ATOM 1417 C C . VAL A 1 210 ? -16.179 -3.740 38.701 1.00 42.22 210 VAL A C 1
ATOM 1419 O O . VAL A 1 210 ? -15.478 -3.293 39.604 1.00 42.22 210 VAL A O 1
ATOM 1422 N N . ILE A 1 211 ? -17.294 -3.115 38.313 1.00 52.34 211 ILE A N 1
ATOM 1423 C CA . ILE A 1 211 ? -17.926 -2.097 39.167 1.00 52.34 211 ILE A CA 1
ATOM 1424 C C . ILE A 1 211 ? -18.997 -2.801 39.998 1.00 52.34 211 ILE A C 1
ATOM 1426 O O . ILE A 1 211 ? -20.188 -2.544 39.867 1.00 52.34 211 ILE A O 1
ATOM 1430 N N . CYS A 1 212 ? -18.569 -3.705 40.881 1.00 47.25 212 CYS A N 1
ATOM 1431 C CA . CYS A 1 212 ? -19.426 -4.185 41.961 1.00 47.25 212 CYS A CA 1
ATOM 1432 C C . CYS A 1 212 ? -19.348 -3.174 43.104 1.00 47.25 212 CYS A C 1
ATOM 1434 O O . CYS A 1 212 ? -18.766 -3.439 44.154 1.00 47.25 212 CYS A O 1
ATOM 1436 N N . ARG A 1 213 ? -19.881 -1.967 42.889 1.00 47.78 213 ARG A N 1
ATOM 1437 C CA . ARG A 1 213 ? -20.130 -1.068 44.014 1.00 47.78 213 ARG A CA 1
ATOM 1438 C C . ARG A 1 213 ? -21.413 -1.537 44.684 1.00 47.78 213 ARG A C 1
ATOM 1440 O O . ARG A 1 213 ? -22.487 -1.437 44.100 1.00 47.78 213 ARG A O 1
ATOM 1447 N N . ALA A 1 214 ? -21.275 -2.084 45.891 1.00 42.12 214 ALA A N 1
ATOM 1448 C CA . ALA A 1 214 ? -22.406 -2.359 46.765 1.00 42.12 214 ALA A CA 1
ATOM 1449 C C . ALA A 1 214 ? -23.265 -1.092 46.891 1.00 42.12 214 ALA A C 1
ATOM 1451 O O . ALA A 1 214 ? -22.730 0.017 46.961 1.00 42.12 214 ALA A O 1
ATOM 1452 N N . TYR A 1 215 ? -24.587 -1.266 46.890 1.00 41.56 215 TYR A N 1
ATOM 1453 C CA . TYR A 1 215 ? -25.556 -0.197 47.106 1.00 41.56 215 TYR A CA 1
ATOM 1454 C C . TYR A 1 215 ? -25.159 0.625 48.344 1.00 41.56 215 TYR A C 1
ATOM 1456 O O . TYR A 1 215 ? -25.203 0.126 49.466 1.00 41.56 215 TYR A O 1
ATOM 1464 N N . GLN A 1 216 ? -24.727 1.872 48.134 1.00 41.97 216 GLN A N 1
ATOM 1465 C CA . GLN A 1 216 ? -24.514 2.841 49.206 1.00 41.97 216 GLN A CA 1
ATOM 1466 C C . GLN A 1 216 ? -25.743 3.759 49.246 1.00 41.97 216 GLN A C 1
ATOM 1468 O O . GLN A 1 216 ? -25.846 4.655 48.403 1.00 41.97 216 GLN A O 1
ATOM 1473 N N . PRO A 1 217 ? -26.683 3.563 50.191 1.00 42.75 217 PRO A N 1
ATOM 1474 C CA . PRO A 1 217 ? -27.939 4.320 50.238 1.00 42.75 217 PRO A CA 1
ATOM 1475 C C . PRO A 1 217 ? -27.741 5.841 50.351 1.00 42.75 217 PRO A C 1
ATOM 1477 O O . PRO A 1 217 ? -28.617 6.604 49.961 1.00 42.75 217 PRO A O 1
ATOM 1480 N N . ASN A 1 218 ? -26.565 6.298 50.789 1.00 43.25 218 ASN A N 1
ATOM 1481 C CA . ASN A 1 218 ? -26.292 7.715 51.040 1.00 43.25 218 ASN A CA 1
ATOM 1482 C C . ASN A 1 218 ? -25.799 8.498 49.801 1.00 43.25 218 ASN A C 1
ATOM 1484 O O . ASN A 1 218 ? -25.588 9.701 49.903 1.00 43.25 218 ASN A O 1
ATOM 1488 N N . LEU A 1 219 ? -25.614 7.851 48.638 1.00 43.97 219 LEU A N 1
ATOM 1489 C CA . LEU A 1 219 ? -25.295 8.518 47.356 1.00 43.97 219 LEU A CA 1
ATOM 1490 C C . LEU A 1 219 ? -26.431 8.424 46.315 1.00 43.97 219 LEU A C 1
ATOM 1492 O O . LEU A 1 219 ? -26.307 8.954 45.208 1.00 43.97 219 LEU A O 1
ATOM 1496 N N . ALA A 1 220 ? -27.538 7.755 46.651 1.00 41.66 220 ALA A N 1
ATOM 1497 C CA . ALA A 1 220 ? -28.593 7.377 45.708 1.00 41.66 220 ALA A CA 1
ATOM 1498 C C . ALA A 1 220 ? -29.357 8.567 45.094 1.00 41.66 220 ALA A C 1
ATOM 1500 O O . ALA A 1 220 ? -29.901 8.443 44.000 1.00 41.66 220 ALA A O 1
ATOM 1501 N N . THR A 1 221 ? -29.352 9.738 45.733 1.00 41.56 221 THR A N 1
ATOM 1502 C CA . THR A 1 221 ? -30.028 10.942 45.225 1.00 41.56 221 THR A CA 1
ATOM 1503 C C . THR A 1 221 ? -29.214 11.751 44.211 1.00 41.56 221 THR A C 1
ATOM 1505 O O . THR A 1 221 ? -29.778 12.648 43.594 1.00 41.56 221 THR A O 1
ATOM 1508 N N . ALA A 1 222 ? -27.930 11.442 43.981 1.00 41.88 222 ALA A N 1
ATOM 1509 C CA . ALA A 1 222 ? -27.071 12.232 43.083 1.00 41.88 222 ALA A CA 1
ATOM 1510 C C . ALA A 1 222 ? -26.639 11.520 41.782 1.00 41.88 222 ALA A C 1
ATOM 1512 O O . ALA A 1 222 ? -26.117 12.176 40.883 1.00 41.88 222 ALA A O 1
ATOM 1513 N N . LEU A 1 223 ? -26.834 10.199 41.650 1.00 45.47 223 LEU A N 1
ATOM 1514 C CA . LEU A 1 223 ? -26.349 9.427 40.487 1.00 45.47 223 LEU A CA 1
ATOM 1515 C C . LEU A 1 223 ? -27.371 8.465 39.856 1.00 45.47 223 LEU A C 1
ATOM 1517 O O . LEU A 1 223 ? -27.028 7.736 38.924 1.00 45.47 223 LEU A O 1
ATOM 1521 N N . ALA A 1 224 ? -28.625 8.453 40.308 1.00 38.66 224 ALA A N 1
ATOM 1522 C CA . ALA A 1 224 ? -29.675 7.682 39.650 1.00 38.66 224 ALA A CA 1
ATOM 1523 C C . ALA A 1 224 ? -30.022 8.320 38.288 1.00 38.66 224 ALA A C 1
ATOM 1525 O O . ALA A 1 224 ? -30.722 9.323 38.222 1.00 38.66 224 ALA A O 1
ATOM 1526 N N . GLY A 1 225 ? -29.496 7.748 37.200 1.00 44.50 225 GLY A N 1
ATOM 1527 C CA . GLY A 1 225 ? -29.783 8.165 35.818 1.00 44.50 225 GLY A CA 1
ATOM 1528 C C . GLY A 1 225 ? -28.673 8.956 35.119 1.00 44.50 225 GLY A C 1
ATOM 1529 O O . GLY A 1 225 ? -28.749 9.163 33.909 1.00 44.50 225 GLY A O 1
ATOM 1530 N N . THR A 1 226 ? -27.613 9.344 35.829 1.00 44.06 226 THR A N 1
ATOM 1531 C CA . THR A 1 226 ? -26.475 10.065 35.241 1.00 44.06 226 THR A CA 1
ATOM 1532 C C . THR A 1 226 ? -25.446 9.061 34.728 1.00 44.06 226 THR A C 1
ATOM 1534 O O . THR A 1 226 ? -25.000 8.195 35.480 1.00 44.06 226 THR A O 1
ATOM 1537 N N . VAL A 1 227 ? -25.067 9.148 33.447 1.00 45.97 227 VAL A N 1
ATOM 1538 C CA . VAL A 1 227 ? -24.043 8.274 32.853 1.00 45.97 227 VAL A CA 1
ATOM 1539 C C . VAL A 1 227 ? -22.759 8.375 33.670 1.00 45.97 227 VAL A C 1
ATOM 1541 O O . VAL A 1 227 ? -22.135 9.428 33.785 1.00 45.97 227 VAL A O 1
ATOM 1544 N N . VAL A 1 228 ? -22.386 7.250 34.271 1.00 48.41 228 VAL A N 1
ATOM 1545 C CA . VAL A 1 228 ? -21.199 7.123 35.107 1.00 48.41 228 VAL A CA 1
ATOM 1546 C C . VAL A 1 228 ? -19.998 7.024 34.168 1.00 48.41 228 VAL A C 1
ATOM 1548 O O . VAL A 1 228 ? -19.701 5.951 33.667 1.00 48.41 228 VAL A O 1
ATOM 1551 N N . ALA A 1 229 ? -19.379 8.172 33.886 1.00 50.97 229 ALA A N 1
ATOM 1552 C CA . ALA A 1 229 ? -18.020 8.375 33.373 1.00 50.97 229 ALA A CA 1
ATOM 1553 C C . ALA A 1 229 ? -17.475 7.374 32.319 1.00 50.97 229 ALA A C 1
ATOM 1555 O O . ALA A 1 229 ? -17.137 6.232 32.633 1.00 50.97 229 ALA A O 1
ATOM 1556 N N . ALA A 1 230 ? -17.235 7.834 31.080 1.00 56.16 230 ALA A N 1
ATOM 1557 C CA . ALA A 1 230 ? -16.444 7.048 30.124 1.00 56.16 230 ALA A CA 1
ATOM 1558 C C . ALA A 1 230 ? -15.021 6.875 30.654 1.00 56.16 230 ALA A C 1
ATOM 1560 O O . ALA A 1 230 ? -14.314 7.842 30.938 1.00 56.16 230 ALA A O 1
ATOM 1561 N N . SER A 1 231 ? -14.594 5.626 30.748 1.00 60.28 231 SER A N 1
ATOM 1562 C CA . SER A 1 231 ? -13.213 5.259 31.039 1.00 60.28 231 SER A CA 1
ATOM 1563 C C . SER A 1 231 ? -12.617 4.572 29.819 1.00 60.28 231 SER A C 1
ATOM 1565 O O . SER A 1 231 ? -13.305 3.880 29.063 1.00 60.28 231 SER A O 1
ATOM 1567 N N . ARG A 1 232 ? -11.317 4.794 29.609 1.00 73.06 232 ARG A N 1
ATOM 1568 C CA . ARG A 1 232 ? -10.543 4.078 28.596 1.00 73.06 232 ARG A CA 1
ATOM 1569 C C . ARG A 1 232 ? -10.521 2.601 28.983 1.00 73.06 232 ARG A C 1
ATOM 1571 O O . ARG A 1 232 ? -9.971 2.259 30.026 1.00 73.06 232 ARG A O 1
ATOM 1578 N N . ALA A 1 233 ? -11.128 1.744 28.169 1.00 78.56 233 ALA A N 1
ATOM 1579 C CA . ALA A 1 233 ? -11.253 0.322 28.474 1.00 78.56 233 ALA A CA 1
ATOM 1580 C C . ALA A 1 233 ? -9.983 -0.443 28.082 1.00 78.56 233 ALA A C 1
ATOM 1582 O O . ALA A 1 233 ? -9.409 -1.177 28.888 1.00 78.56 233 ALA A O 1
ATOM 1583 N N . PHE A 1 234 ? -9.515 -0.216 26.856 1.00 82.69 234 PHE A N 1
ATOM 1584 C CA . PHE A 1 234 ? -8.292 -0.787 26.301 1.00 82.69 234 PHE A CA 1
ATOM 1585 C C . PHE A 1 234 ? -7.761 0.101 25.170 1.00 82.69 234 PHE A C 1
ATOM 1587 O O . PHE A 1 234 ? -8.406 1.074 24.767 1.00 82.69 234 PHE A O 1
ATOM 1594 N N . VAL A 1 235 ? -6.569 -0.221 24.675 1.00 88.25 235 VAL A N 1
ATOM 1595 C CA . VAL A 1 235 ? -5.933 0.461 23.544 1.00 88.25 235 VAL A CA 1
ATOM 1596 C C . VAL A 1 235 ? -5.693 -0.556 22.437 1.00 88.25 235 VAL A C 1
ATOM 1598 O O . VAL A 1 235 ? -5.164 -1.638 22.689 1.00 88.25 235 VAL A O 1
ATOM 1601 N N . VAL A 1 236 ? -6.081 -0.210 21.214 1.00 92.00 236 VAL A N 1
ATOM 1602 C CA . VAL A 1 236 ? -5.727 -0.970 20.014 1.00 92.00 236 VAL A CA 1
ATOM 1603 C C . VAL A 1 236 ? -4.480 -0.332 19.425 1.00 92.00 236 VAL A C 1
ATOM 1605 O O . VAL A 1 236 ? -4.535 0.789 18.925 1.00 92.00 236 VAL A O 1
ATOM 1608 N N . ARG A 1 237 ? -3.353 -1.037 19.509 1.00 93.00 237 ARG A N 1
ATOM 1609 C CA . ARG A 1 237 ? -2.108 -0.628 18.871 1.00 93.00 237 ARG A CA 1
ATOM 1610 C C . ARG A 1 237 ? -2.103 -1.121 17.435 1.00 93.00 237 ARG A C 1
ATOM 1612 O O . ARG A 1 237 ? -2.198 -2.325 17.193 1.00 93.00 237 ARG A O 1
ATOM 1619 N N . VAL A 1 238 ? -1.955 -0.188 16.510 1.00 94.38 238 VAL A N 1
ATOM 1620 C CA . VAL A 1 238 ? -1.824 -0.421 15.072 1.00 94.38 238 VAL A CA 1
ATOM 1621 C C . VAL A 1 238 ? -0.460 0.093 14.660 1.00 94.38 238 VAL A C 1
ATOM 1623 O O . VAL A 1 238 ? -0.140 1.237 14.954 1.00 94.38 238 VAL A O 1
ATOM 1626 N N . GLY A 1 239 ? 0.341 -0.711 13.982 1.00 93.69 239 GLY A N 1
ATOM 1627 C CA . GLY A 1 239 ? 1.623 -0.248 13.472 1.00 93.69 239 GLY A CA 1
ATOM 1628 C C . GLY A 1 239 ? 2.002 -0.909 12.166 1.00 93.69 239 GLY A C 1
ATOM 1629 O O . GLY A 1 239 ? 1.317 -1.817 11.698 1.00 93.69 239 GLY A O 1
ATOM 1630 N N . GLU A 1 240 ? 3.100 -0.455 11.592 1.00 93.56 240 GLU A N 1
ATOM 1631 C CA . GLU A 1 240 ? 3.742 -1.113 10.462 1.00 93.56 240 GLU A CA 1
ATOM 1632 C C . GLU A 1 240 ? 4.863 -2.060 10.910 1.00 93.56 240 GLU A C 1
ATOM 1634 O O . GLU A 1 240 ? 5.495 -1.849 11.945 1.00 93.56 240 GLU A O 1
ATOM 1639 N N . ASN A 1 241 ? 5.124 -3.122 10.137 1.00 92.25 241 ASN A N 1
ATOM 1640 C CA . ASN A 1 241 ? 6.274 -4.008 10.400 1.00 92.25 241 ASN A CA 1
ATOM 1641 C C . ASN A 1 241 ? 7.572 -3.527 9.735 1.00 92.25 241 ASN A C 1
ATOM 1643 O O . ASN A 1 241 ? 8.650 -4.004 10.085 1.00 92.25 241 ASN A O 1
ATOM 1647 N N . PHE A 1 242 ? 7.488 -2.618 8.764 1.00 92.00 242 PHE A N 1
ATOM 1648 C CA . PHE A 1 242 ? 8.640 -1.997 8.117 1.00 92.00 242 PHE A CA 1
ATOM 1649 C C . PHE A 1 242 ? 8.330 -0.531 7.829 1.00 92.00 242 PHE A C 1
ATOM 1651 O O . PHE A 1 242 ? 7.173 -0.191 7.595 1.00 92.00 242 PHE A O 1
ATOM 1658 N N . ALA A 1 243 ? 9.363 0.316 7.858 1.00 89.69 243 ALA A N 1
ATOM 1659 C CA . ALA A 1 243 ? 9.193 1.749 7.662 1.00 89.69 243 ALA A CA 1
ATOM 1660 C C . ALA A 1 243 ? 8.557 2.011 6.297 1.00 89.69 243 ALA A C 1
ATOM 1662 O O . ALA A 1 243 ? 9.004 1.449 5.287 1.00 89.69 243 ALA A O 1
ATOM 1663 N N . SER A 1 244 ? 7.546 2.875 6.262 1.00 87.88 244 SER A N 1
ATOM 1664 C CA . SER A 1 244 ? 6.805 3.233 5.052 1.00 87.88 244 SER A CA 1
ATOM 1665 C C . SER A 1 244 ? 5.873 2.138 4.500 1.00 87.88 244 SER A C 1
ATOM 1667 O O . SER A 1 244 ? 5.481 2.177 3.333 1.00 87.88 244 SER A O 1
ATOM 1669 N N . ALA A 1 245 ? 5.487 1.137 5.296 1.00 91.44 245 ALA A N 1
ATOM 1670 C CA . ALA A 1 245 ? 4.385 0.259 4.897 1.00 91.44 245 ALA A CA 1
ATOM 1671 C C . ALA A 1 245 ? 3.063 1.045 4.886 1.00 91.44 245 ALA A C 1
ATOM 1673 O O . ALA A 1 245 ? 2.198 0.855 4.023 1.00 91.44 245 ALA A O 1
ATOM 1674 N N . PHE A 1 246 ? 2.886 1.961 5.827 1.00 91.88 246 PHE A N 1
ATOM 1675 C CA . PHE A 1 246 ? 1.810 2.935 5.770 1.00 91.88 246 PHE A CA 1
ATOM 1676 C C . PHE A 1 246 ? 2.127 4.027 4.751 1.00 91.88 246 PHE A C 1
ATOM 1678 O O . PHE A 1 246 ? 3.276 4.232 4.386 1.00 91.88 246 PHE A O 1
ATOM 1685 N N . ARG A 1 247 ? 1.066 4.599 4.172 1.00 87.44 247 ARG A N 1
ATOM 1686 C CA . ARG A 1 247 ? 1.111 5.568 3.073 1.00 87.44 247 ARG A CA 1
ATOM 1687 C C . ARG A 1 247 ? 0.110 6.664 3.377 1.00 87.44 247 ARG A C 1
ATOM 1689 O O . ARG A 1 247 ? -1.024 6.345 3.715 1.00 87.44 247 ARG A O 1
ATOM 1696 N N . TYR A 1 248 ? 0.472 7.932 3.241 1.00 85.62 248 TYR A N 1
ATOM 1697 C CA . TYR A 1 248 ? -0.498 9.031 3.329 1.00 85.62 248 TYR A CA 1
ATOM 1698 C C . TYR A 1 248 ? -0.855 9.585 1.947 1.00 85.62 248 TYR A C 1
ATOM 1700 O O . TYR A 1 248 ? -0.094 9.482 0.980 1.00 85.62 248 TYR A O 1
ATOM 1708 N N . ASN A 1 249 ? -2.021 10.223 1.851 1.00 78.69 249 ASN A N 1
ATOM 1709 C CA . ASN A 1 249 ? -2.426 10.956 0.655 1.00 78.69 249 ASN A CA 1
ATOM 1710 C C . ASN A 1 249 ? -1.721 12.322 0.598 1.00 78.69 249 ASN A C 1
ATOM 1712 O O . ASN A 1 249 ? -2.300 13.361 0.906 1.00 78.69 249 ASN A O 1
ATOM 1716 N N . GLY A 1 250 ? -0.440 12.308 0.232 1.00 61.47 250 GLY A N 1
ATOM 1717 C CA . GLY A 1 250 ? 0.414 13.495 0.206 1.00 61.47 250 GLY A CA 1
ATOM 1718 C C . GLY A 1 250 ? 0.383 14.316 -1.073 1.00 61.47 250 GLY A C 1
ATOM 1719 O O . GLY A 1 250 ? 1.274 15.137 -1.269 1.00 61.47 250 GLY A O 1
ATOM 1720 N N . TYR A 1 251 ? -0.575 14.101 -1.982 1.00 54.75 251 TYR A N 1
ATOM 1721 C CA . TYR A 1 251 ? -0.604 14.889 -3.213 1.00 54.75 251 TYR A CA 1
ATOM 1722 C C . TYR A 1 251 ? -0.993 16.344 -2.920 1.00 54.75 251 TYR A C 1
ATOM 1724 O O . TYR A 1 251 ? -2.171 16.708 -2.908 1.00 54.75 251 TYR A O 1
ATOM 1732 N N . VAL A 1 252 ? 0.020 17.188 -2.737 1.00 50.28 252 VAL A N 1
ATOM 1733 C CA . VAL A 1 252 ? -0.088 18.638 -2.864 1.00 50.28 252 VAL A CA 1
ATOM 1734 C C . VAL A 1 252 ? 0.163 18.962 -4.333 1.00 50.28 252 VAL A C 1
ATOM 1736 O O . VAL A 1 252 ? 1.212 18.626 -4.880 1.00 50.28 252 VAL A O 1
ATOM 1739 N N . ALA A 1 253 ? -0.819 19.565 -5.006 1.00 45.81 253 ALA A N 1
ATOM 1740 C CA . ALA A 1 253 ? -0.714 19.890 -6.426 1.00 45.81 253 ALA A CA 1
ATOM 1741 C C . ALA A 1 253 ? 0.589 20.662 -6.720 1.00 45.81 253 ALA A C 1
ATOM 1743 O O . ALA A 1 253 ? 0.779 21.771 -6.230 1.00 45.81 253 ALA A O 1
ATOM 1744 N N . GLY A 1 254 ? 1.483 20.061 -7.512 1.00 42.47 254 GLY A N 1
ATOM 1745 C CA . GLY A 1 254 ? 2.721 20.693 -7.982 1.00 42.47 254 GLY A CA 1
ATOM 1746 C C . GLY A 1 254 ? 3.954 20.565 -7.077 1.00 42.47 254 GLY A C 1
ATOM 1747 O O . GLY A 1 254 ? 5.016 21.020 -7.489 1.00 42.47 254 GLY A O 1
ATOM 1748 N N . VAL A 1 255 ? 3.867 19.931 -5.900 1.00 41.62 255 VAL A N 1
ATOM 1749 C CA . VAL A 1 255 ? 5.035 19.680 -5.035 1.00 41.62 255 VAL A CA 1
ATOM 1750 C C . VAL A 1 255 ? 5.072 18.207 -4.650 1.00 41.62 255 VAL A C 1
ATOM 1752 O O . VAL A 1 255 ? 4.253 17.734 -3.867 1.00 41.62 255 VAL A O 1
ATOM 1755 N N . GLN A 1 256 ? 6.046 17.479 -5.199 1.00 47.16 256 GLN A N 1
ATOM 1756 C CA . GLN A 1 256 ? 6.396 16.155 -4.703 1.00 47.16 256 GLN A CA 1
ATOM 1757 C C . GLN A 1 256 ? 7.052 16.355 -3.334 1.00 47.16 256 GLN A C 1
ATOM 1759 O O . GLN A 1 256 ? 8.213 16.753 -3.242 1.00 47.16 256 GLN A O 1
ATOM 1764 N N . THR A 1 257 ? 6.316 16.130 -2.251 1.00 48.41 257 THR A N 1
ATOM 1765 C CA . THR A 1 257 ? 6.965 15.910 -0.963 1.00 48.41 257 THR A CA 1
ATOM 1766 C C . THR A 1 257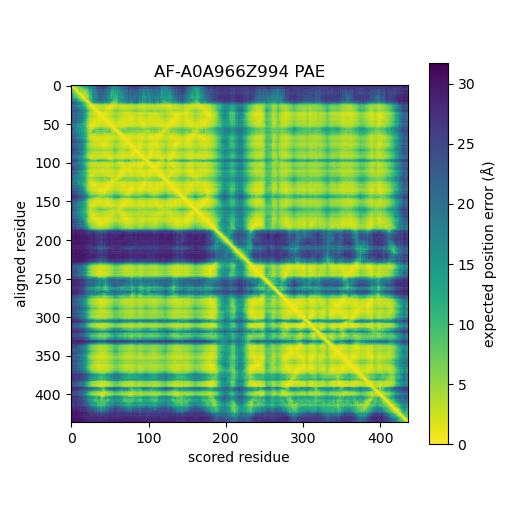 ? 7.688 14.572 -1.073 1.00 48.41 257 THR A C 1
ATOM 1768 O O . THR A 1 257 ? 7.058 13.534 -1.282 1.00 48.41 257 THR A O 1
ATOM 1771 N N . ALA A 1 258 ? 9.024 14.602 -1.017 1.00 40.94 258 ALA A N 1
ATOM 1772 C CA . ALA A 1 258 ? 9.859 13.414 -0.856 1.00 40.94 258 ALA A CA 1
ATOM 1773 C C . ALA A 1 258 ? 9.324 12.647 0.366 1.00 40.94 258 ALA A C 1
ATOM 1775 O O . ALA A 1 258 ? 9.465 13.103 1.496 1.00 40.94 258 ALA A O 1
ATOM 1776 N N . GLY A 1 259 ? 8.537 11.602 0.119 1.00 48.94 259 GLY A N 1
ATOM 1777 C CA . GLY A 1 259 ? 7.463 11.231 1.042 1.00 48.94 259 GLY A CA 1
ATOM 1778 C C . GLY A 1 259 ? 6.545 10.175 0.444 1.00 48.94 259 GLY A C 1
ATOM 1779 O O . GLY A 1 259 ? 6.592 9.015 0.808 1.00 48.94 259 GLY A O 1
ATOM 1780 N N . ALA A 1 260 ? 5.746 10.545 -0.555 1.00 52.59 260 ALA A N 1
ATOM 1781 C CA . ALA A 1 260 ? 4.712 9.652 -1.074 1.00 52.59 260 ALA A CA 1
ATOM 1782 C C . ALA A 1 260 ? 5.286 8.564 -2.010 1.00 52.59 260 ALA A C 1
ATOM 1784 O O . ALA A 1 260 ? 5.156 8.654 -3.229 1.00 52.59 260 ALA A O 1
ATOM 1785 N N . GLY A 1 261 ? 5.913 7.526 -1.444 1.00 56.03 261 GLY A N 1
ATOM 1786 C CA . GLY A 1 261 ? 6.581 6.426 -2.160 1.00 56.03 261 GLY A CA 1
ATOM 1787 C C . GLY A 1 261 ? 5.689 5.590 -3.090 1.00 56.03 261 GLY A C 1
ATOM 1788 O O . GLY A 1 261 ? 6.193 4.739 -3.806 1.00 56.03 261 GLY A O 1
ATOM 1789 N N . GLU A 1 262 ? 4.379 5.839 -3.108 1.00 66.56 262 GLU A N 1
ATOM 1790 C CA . GLU A 1 262 ? 3.402 5.234 -4.023 1.00 66.56 262 GLU A CA 1
ATOM 1791 C C . GLU A 1 262 ? 3.121 6.089 -5.264 1.00 66.56 262 GLU A C 1
ATOM 1793 O O . GLU A 1 262 ? 2.419 5.634 -6.163 1.00 66.56 262 GLU A O 1
ATOM 1798 N N . GLN A 1 263 ? 3.585 7.341 -5.326 1.00 64.12 263 GLN A N 1
ATOM 1799 C CA . GLN A 1 263 ? 3.305 8.205 -6.471 1.00 64.12 263 GLN A CA 1
ATOM 1800 C C . GLN A 1 263 ? 4.163 7.844 -7.681 1.00 64.12 263 GLN A C 1
ATOM 1802 O O . GLN A 1 263 ? 5.310 7.411 -7.560 1.00 64.12 263 GLN A O 1
ATOM 1807 N N . SER A 1 264 ? 3.594 8.080 -8.866 1.00 63.62 264 SER A N 1
ATOM 1808 C CA . SER A 1 264 ? 4.331 7.982 -10.120 1.00 63.62 264 SER A CA 1
ATOM 1809 C C . SER A 1 264 ? 5.613 8.808 -10.073 1.00 63.62 264 SER A C 1
ATOM 1811 O O . SER A 1 264 ? 5.575 9.985 -9.716 1.00 63.62 264 SER A O 1
ATOM 1813 N N . GLN A 1 265 ? 6.732 8.232 -10.512 1.00 58.84 265 GLN A N 1
ATOM 1814 C CA . GLN A 1 265 ? 7.973 8.996 -10.692 1.00 58.84 265 GLN A CA 1
ATOM 1815 C C . GLN A 1 265 ? 7.985 9.829 -11.985 1.00 58.84 265 GLN A C 1
ATOM 1817 O O . GLN A 1 265 ? 8.950 10.543 -12.250 1.00 58.84 265 GLN A O 1
ATOM 1822 N N . VAL A 1 266 ? 6.922 9.757 -12.796 1.00 61.09 266 VAL A N 1
ATOM 1823 C CA . VAL A 1 266 ? 6.829 10.438 -14.090 1.00 61.09 266 VAL A CA 1
ATOM 1824 C C . VAL A 1 266 ? 5.634 11.397 -14.105 1.00 61.09 266 VAL A C 1
ATOM 1826 O O . VAL A 1 266 ? 4.472 11.013 -14.012 1.00 61.09 266 VAL A O 1
ATOM 1829 N N . PHE A 1 267 ? 5.961 12.684 -14.217 1.00 54.44 267 PHE A N 1
ATOM 1830 C CA . PHE A 1 267 ? 5.188 13.849 -13.768 1.00 54.44 267 PHE A CA 1
ATOM 1831 C C . PHE A 1 267 ? 3.975 14.282 -14.615 1.00 54.44 267 PHE A C 1
ATOM 1833 O O . PHE A 1 267 ? 3.522 15.417 -14.478 1.00 54.44 267 PHE A O 1
ATOM 1840 N N . THR A 1 268 ? 3.429 13.449 -15.500 1.00 51.03 268 THR A N 1
ATOM 1841 C CA . THR A 1 268 ? 2.514 13.958 -16.546 1.00 51.03 268 THR A CA 1
ATOM 1842 C C . THR A 1 268 ? 1.080 13.438 -16.503 1.00 51.03 268 THR A C 1
ATOM 1844 O O . THR A 1 268 ? 0.242 13.976 -17.223 1.00 51.03 268 THR A O 1
ATOM 1847 N N . ALA A 1 269 ? 0.732 12.477 -15.640 1.00 50.88 269 ALA A N 1
ATOM 1848 C CA . ALA A 1 269 ? -0.631 11.943 -15.592 1.00 50.88 269 ALA A CA 1
ATOM 1849 C C . ALA A 1 269 ? -1.298 12.117 -14.218 1.00 50.88 269 ALA A C 1
ATOM 1851 O O . ALA A 1 269 ? -0.928 11.476 -13.237 1.00 50.88 269 ALA A O 1
ATOM 1852 N N . THR A 1 270 ? -2.400 12.875 -14.186 1.00 57.44 270 THR A N 1
ATOM 1853 C CA . THR A 1 270 ? -3.390 12.910 -13.085 1.00 57.44 270 THR A CA 1
ATOM 1854 C C . THR A 1 270 ? -3.976 11.532 -12.746 1.00 57.44 270 THR A C 1
ATOM 1856 O O . THR A 1 270 ? -4.665 11.375 -11.739 1.00 57.44 270 THR A O 1
ATOM 1859 N N . SER A 1 271 ? -3.712 10.522 -13.579 1.00 56.28 271 SER A N 1
ATOM 1860 C CA . SER A 1 271 ? -4.277 9.182 -13.470 1.00 56.28 271 SER A CA 1
ATOM 1861 C C . SER A 1 271 ? -3.591 8.279 -12.432 1.00 56.28 271 SER A C 1
ATOM 1863 O O . SER A 1 271 ? -4.264 7.380 -11.935 1.00 56.28 271 SER A O 1
ATOM 1865 N N . ASN A 1 272 ? -2.334 8.526 -12.035 1.00 61.88 272 ASN A N 1
ATOM 1866 C CA . ASN A 1 272 ? -1.604 7.718 -11.029 1.00 61.88 272 ASN A CA 1
ATOM 1867 C C . ASN A 1 272 ? -1.505 8.441 -9.670 1.00 61.88 272 ASN A C 1
ATOM 1869 O O . ASN A 1 272 ? -0.476 8.450 -8.991 1.00 61.88 272 ASN A O 1
ATOM 1873 N N . LYS A 1 273 ? -2.574 9.153 -9.309 1.00 70.50 273 LYS A N 1
ATOM 1874 C CA . LYS A 1 273 ? -2.665 9.860 -8.036 1.00 70.50 273 LYS A CA 1
ATOM 1875 C C . LYS A 1 273 ? -2.970 8.846 -6.932 1.00 70.50 273 LYS A C 1
ATOM 1877 O O . LYS A 1 273 ? -3.970 8.139 -7.030 1.00 70.50 273 LYS A O 1
ATOM 1882 N N . VAL A 1 274 ? -2.160 8.835 -5.871 1.00 72.88 274 VAL A N 1
ATOM 1883 C CA . VAL A 1 274 ? -2.538 8.229 -4.583 1.00 72.88 274 VAL A CA 1
ATOM 1884 C C . VAL A 1 274 ? -3.839 8.896 -4.153 1.00 72.88 274 VAL A C 1
ATOM 1886 O O . VAL A 1 274 ? -3.875 10.102 -3.914 1.00 72.88 274 VAL A O 1
ATOM 1889 N N . THR A 1 275 ? -4.939 8.153 -4.180 1.00 74.88 275 THR A N 1
ATOM 1890 C CA . THR A 1 275 ? -6.263 8.738 -3.944 1.00 74.88 275 THR A CA 1
ATOM 1891 C C . THR A 1 275 ? -6.595 8.811 -2.467 1.00 74.88 275 THR A C 1
ATOM 1893 O O . THR A 1 275 ? -7.389 9.663 -2.080 1.00 74.88 275 THR A O 1
ATOM 1896 N N . ASP A 1 276 ? -5.979 7.947 -1.664 1.00 80.50 276 ASP A N 1
ATOM 1897 C CA . ASP A 1 276 ? -6.302 7.725 -0.263 1.00 80.50 276 ASP A CA 1
ATOM 1898 C C . ASP A 1 276 ? -5.020 7.381 0.507 1.00 80.50 276 ASP A C 1
ATOM 1900 O O . ASP A 1 276 ? -4.057 6.869 -0.067 1.00 80.50 276 ASP A O 1
ATOM 1904 N N . GLY A 1 277 ? -4.992 7.670 1.806 1.00 87.25 277 GLY A N 1
ATOM 1905 C CA . GLY A 1 277 ? -3.995 7.085 2.692 1.00 87.25 277 GLY A CA 1
ATOM 1906 C C . GLY A 1 277 ? -4.270 5.597 2.915 1.00 87.25 277 GLY A C 1
ATOM 1907 O O . GLY A 1 277 ? -5.363 5.087 2.652 1.00 87.25 277 GLY A O 1
ATOM 1908 N N . THR A 1 278 ? -3.288 4.883 3.453 1.00 90.19 278 THR A N 1
ATOM 1909 C CA . THR A 1 278 ? -3.476 3.546 3.998 1.00 90.19 278 THR A CA 1
ATOM 1910 C C . THR A 1 278 ? -4.573 3.609 5.047 1.00 90.19 278 THR A C 1
ATOM 1912 O O . THR A 1 278 ? -4.496 4.372 6.014 1.00 90.19 278 THR A O 1
ATOM 1915 N N . ARG A 1 279 ? -5.609 2.795 4.844 1.00 91.88 279 ARG A N 1
ATOM 1916 C CA . ARG A 1 279 ? -6.711 2.662 5.785 1.00 91.88 279 ARG A CA 1
ATOM 1917 C C . ARG A 1 279 ? -6.603 1.364 6.558 1.00 91.88 279 ARG A C 1
ATOM 1919 O O . ARG A 1 279 ? -6.335 0.308 5.988 1.00 91.88 279 ARG A O 1
ATOM 1926 N N . VAL A 1 280 ? -6.874 1.443 7.851 1.00 93.44 280 VAL A N 1
ATOM 1927 C CA . VAL A 1 280 ? -6.912 0.303 8.763 1.00 93.44 280 VAL A CA 1
ATOM 1928 C C . VAL A 1 280 ? -8.299 0.231 9.382 1.00 93.44 280 VAL A C 1
ATOM 1930 O O . VAL A 1 280 ? -8.810 1.222 9.901 1.00 93.44 280 VAL A O 1
ATOM 1933 N N . SER A 1 281 ? -8.922 -0.942 9.314 1.00 93.94 281 SER A N 1
ATOM 1934 C CA . SER A 1 281 ? -10.191 -1.218 9.976 1.00 93.94 281 SER A CA 1
ATOM 1935 C C . SER A 1 281 ? -9.938 -1.900 11.314 1.00 93.94 281 SER A C 1
ATOM 1937 O O . SER A 1 281 ? -9.218 -2.895 11.385 1.00 93.94 281 SER A O 1
ATOM 1939 N N . VAL A 1 282 ? -10.548 -1.364 12.366 1.00 95.00 282 VAL A N 1
ATOM 1940 C CA . VAL A 1 282 ? -10.636 -1.972 13.691 1.00 95.00 282 VAL A CA 1
ATOM 1941 C C . VAL A 1 282 ? -12.062 -2.482 13.856 1.00 95.00 282 VAL A C 1
ATOM 1943 O O . VAL A 1 282 ? -12.992 -1.698 14.051 1.00 95.00 282 VAL A O 1
ATOM 1946 N N . ALA A 1 283 ? -12.243 -3.793 13.744 1.00 95.00 283 ALA A N 1
ATOM 1947 C CA . ALA A 1 283 ? -13.530 -4.458 13.881 1.00 95.00 283 ALA A CA 1
ATOM 1948 C C . ALA A 1 283 ? -13.676 -5.095 15.267 1.00 95.00 283 ALA A C 1
ATOM 1950 O O . ALA A 1 283 ? -12.804 -5.819 15.747 1.00 95.00 283 ALA A O 1
ATOM 1951 N N . PHE A 1 284 ? -14.810 -4.825 15.897 1.00 95.06 284 PHE A N 1
ATOM 1952 C CA . PHE A 1 284 ? -15.216 -5.306 17.206 1.00 95.06 284 PHE A CA 1
ATOM 1953 C C . PHE A 1 284 ? -16.264 -6.407 17.054 1.00 95.06 284 PHE A C 1
ATOM 1955 O O . PHE A 1 284 ? -17.134 -6.343 16.186 1.00 95.06 284 PHE A O 1
ATOM 1962 N N . SER A 1 285 ? -16.202 -7.402 17.929 1.00 95.06 285 SER A N 1
ATOM 1963 C CA . SER A 1 285 ? -17.156 -8.510 18.020 1.00 95.06 285 SER A CA 1
ATOM 1964 C C . SER A 1 285 ? -17.425 -8.851 19.482 1.00 95.06 285 SER A C 1
ATOM 1966 O O . SER A 1 285 ? -16.668 -8.448 20.369 1.00 95.06 285 SER A O 1
ATOM 1968 N N . ASN A 1 286 ? -18.498 -9.599 19.745 1.00 92.38 286 ASN A N 1
ATOM 1969 C CA . ASN A 1 286 ? -18.908 -9.988 21.098 1.00 92.38 286 ASN A CA 1
ATOM 1970 C C . ASN A 1 286 ? -19.091 -8.788 22.048 1.00 92.38 286 ASN A C 1
ATOM 1972 O O . ASN A 1 286 ? -18.851 -8.896 23.251 1.00 92.38 286 ASN A O 1
ATOM 1976 N N . VAL A 1 287 ? -19.505 -7.633 21.518 1.00 91.12 287 VAL A N 1
ATOM 1977 C CA . VAL A 1 287 ? -19.846 -6.466 22.335 1.00 91.12 287 VAL A CA 1
ATOM 1978 C C . VAL A 1 287 ? -21.187 -6.739 23.028 1.00 91.12 287 VAL A C 1
ATOM 1980 O O . VAL A 1 287 ? -22.174 -6.987 22.329 1.00 91.12 287 VAL A O 1
ATOM 1983 N N . PRO A 1 288 ? -21.256 -6.730 24.375 1.00 89.00 288 PRO A N 1
ATOM 1984 C CA . PRO A 1 288 ? -22.498 -7.022 25.081 1.00 89.00 288 PRO A CA 1
ATOM 1985 C C . PRO A 1 288 ? -23.619 -6.041 24.728 1.00 89.00 288 PRO A C 1
ATOM 1987 O O . PRO A 1 288 ? -23.381 -4.856 24.491 1.00 89.00 288 PRO A O 1
ATOM 1990 N N . ALA A 1 289 ? -24.865 -6.517 24.777 1.00 87.69 289 ALA A N 1
ATOM 1991 C CA . ALA A 1 289 ? -26.028 -5.636 24.729 1.00 87.69 289 ALA A CA 1
ATOM 1992 C C . ALA A 1 289 ? -25.955 -4.593 25.862 1.00 87.69 289 ALA A C 1
ATOM 1994 O O . ALA A 1 289 ? -25.506 -4.908 26.965 1.00 87.69 289 ALA A O 1
ATOM 1995 N N . GLY A 1 290 ? -26.368 -3.355 25.569 1.00 82.94 290 GLY A N 1
ATOM 1996 C CA . GLY A 1 290 ? -26.309 -2.226 26.508 1.00 82.94 290 GLY A CA 1
ATOM 1997 C C . GLY A 1 290 ? -24.951 -1.514 26.593 1.00 82.94 290 GLY A C 1
ATOM 1998 O O . GLY A 1 290 ? -24.851 -0.492 27.270 1.00 82.94 290 GLY A O 1
ATOM 1999 N N . VAL A 1 291 ? -23.926 -2.000 25.881 1.00 85.50 291 VAL A N 1
ATOM 2000 C CA . VAL A 1 291 ? -22.620 -1.338 25.757 1.00 85.50 291 VAL A CA 1
ATOM 2001 C C . VAL A 1 291 ? -22.534 -0.526 24.467 1.00 85.50 291 VAL A C 1
ATOM 2003 O O . VAL A 1 291 ? -22.823 -1.023 23.383 1.00 85.50 291 VAL A O 1
ATOM 2006 N N . ALA A 1 292 ? -22.055 0.710 24.585 1.00 87.69 292 ALA A N 1
ATOM 2007 C CA . ALA A 1 292 ? -21.627 1.548 23.474 1.00 87.69 292 ALA A CA 1
ATOM 2008 C C . ALA A 1 292 ? -20.097 1.672 23.465 1.00 87.69 292 ALA A C 1
ATOM 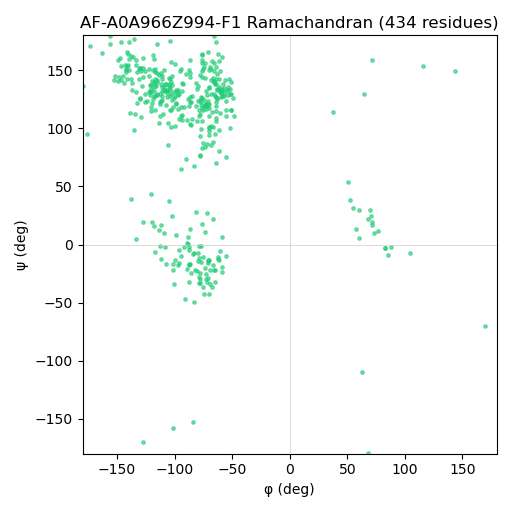2010 O O . ALA A 1 292 ? -19.471 1.865 24.512 1.00 87.69 292 ALA A O 1
ATOM 2011 N N . LEU A 1 293 ? -19.500 1.586 22.276 1.00 90.81 293 LEU A N 1
ATOM 2012 C CA . LEU A 1 293 ? -18.070 1.809 22.072 1.00 90.81 293 LEU A CA 1
ATOM 2013 C C . LEU A 1 293 ? -17.832 3.180 21.450 1.00 90.81 293 LEU A C 1
ATOM 2015 O O . LEU A 1 293 ? -18.579 3.602 20.569 1.00 90.81 293 LEU A O 1
ATOM 2019 N N . TYR A 1 294 ? -16.759 3.838 21.876 1.00 91.44 294 TYR A N 1
ATOM 2020 C CA . TYR A 1 294 ? -16.327 5.123 21.344 1.00 91.44 294 TYR A CA 1
ATOM 2021 C C . TYR A 1 294 ? -14.838 5.106 21.008 1.00 91.44 294 TYR A C 1
ATOM 2023 O O . TYR A 1 294 ? -14.030 4.521 21.733 1.00 91.44 294 TYR A O 1
ATOM 2031 N N . VAL A 1 295 ? -14.490 5.775 19.914 1.00 93.19 295 VAL A N 1
ATOM 2032 C CA . VAL A 1 295 ? -13.126 5.890 19.380 1.00 93.19 295 VAL A CA 1
ATOM 2033 C C . VAL A 1 295 ? -12.820 7.346 19.006 1.00 93.19 295 VAL A C 1
ATOM 2035 O O . VAL A 1 295 ? -13.758 8.095 18.729 1.00 93.19 295 VAL A O 1
ATOM 2038 N N . PRO A 1 296 ? -11.551 7.788 18.990 1.00 93.06 296 PRO A N 1
ATOM 2039 C CA . PRO A 1 296 ? -11.216 9.191 18.743 1.00 93.06 296 PRO A CA 1
ATOM 2040 C C . PRO A 1 296 ? -11.519 9.638 17.309 1.00 93.06 296 PRO A C 1
ATOM 2042 O O . PRO A 1 296 ? -11.265 8.909 16.355 1.00 93.06 296 PRO A O 1
ATOM 2045 N N . THR A 1 297 ? -12.006 10.871 17.154 1.00 92.12 297 THR A N 1
ATOM 2046 C CA . THR A 1 297 ? -12.161 11.568 15.858 1.00 92.12 297 THR A CA 1
ATOM 2047 C C . THR A 1 297 ? -10.994 12.504 15.534 1.00 92.12 297 THR A C 1
ATOM 2049 O O . THR A 1 297 ? -10.833 12.938 14.386 1.00 92.12 297 THR A O 1
ATOM 2052 N N . ILE A 1 298 ? -10.186 12.827 16.548 1.00 90.56 298 ILE A N 1
ATOM 2053 C CA . ILE A 1 298 ? -8.958 13.617 16.429 1.00 90.56 298 ILE A CA 1
ATOM 2054 C C . ILE A 1 298 ? -7.814 12.779 15.847 1.00 90.56 298 ILE A C 1
ATOM 2056 O O . ILE A 1 298 ? -7.878 11.550 15.824 1.00 90.56 298 ILE A O 1
ATOM 2060 N N . ALA A 1 299 ? -6.766 13.454 15.375 1.00 92.25 299 ALA A N 1
ATOM 2061 C CA . ALA A 1 299 ? -5.544 12.791 14.940 1.00 92.25 299 ALA A CA 1
ATOM 2062 C C . ALA A 1 299 ? -4.864 12.085 16.127 1.00 92.25 299 ALA A C 1
ATOM 2064 O O . ALA A 1 299 ? -4.620 12.695 17.168 1.00 92.25 299 ALA A O 1
ATOM 2065 N N . VAL A 1 300 ? -4.571 10.801 15.955 1.00 93.25 300 VAL A N 1
ATOM 2066 C CA . VAL A 1 300 ? -3.797 9.959 16.864 1.00 93.25 300 VAL A CA 1
ATOM 2067 C C . VAL A 1 300 ? -2.344 9.999 16.382 1.00 93.25 300 VAL A C 1
ATOM 2069 O O . VAL A 1 300 ? -2.075 9.504 15.284 1.00 93.25 300 VAL A O 1
ATOM 2072 N N . PRO A 1 301 ? -1.414 10.616 17.130 1.00 93.75 301 PRO A N 1
ATOM 2073 C CA . PRO A 1 301 ? -0.013 10.654 16.733 1.00 93.75 301 PRO A CA 1
ATOM 2074 C C . PRO A 1 301 ? 0.622 9.265 16.838 1.00 93.75 301 PRO A C 1
ATOM 2076 O O . PRO A 1 301 ? 0.200 8.434 17.647 1.00 93.75 301 PRO A O 1
ATOM 2079 N N . SER A 1 302 ? 1.646 9.021 16.024 1.00 92.94 302 SER A N 1
ATOM 2080 C CA . SER A 1 302 ? 2.520 7.864 16.198 1.00 92.94 302 SER A CA 1
ATOM 2081 C C . SER A 1 302 ? 3.290 7.992 17.516 1.00 92.94 302 SER A C 1
ATOM 2083 O O . SER A 1 302 ? 3.769 9.069 17.873 1.00 92.94 302 SER A O 1
ATOM 2085 N N . ASN A 1 303 ? 3.408 6.883 18.244 1.00 87.31 303 ASN A N 1
ATOM 2086 C CA . ASN A 1 303 ? 4.216 6.753 19.459 1.00 87.31 303 ASN A CA 1
ATOM 2087 C C . ASN A 1 303 ? 5.706 6.549 19.153 1.00 87.31 303 ASN A C 1
ATOM 2089 O O . ASN A 1 303 ? 6.525 6.523 20.069 1.00 87.31 303 ASN A O 1
ATOM 2093 N N . ASN A 1 304 ? 6.034 6.366 17.876 1.00 79.44 304 ASN A N 1
ATOM 2094 C CA . ASN A 1 304 ? 7.376 6.202 17.350 1.00 79.44 304 ASN A CA 1
ATOM 2095 C C . ASN A 1 304 ? 7.695 7.346 16.378 1.00 79.44 304 ASN A C 1
ATOM 2097 O O . ASN A 1 304 ? 6.798 8.018 15.863 1.00 79.44 304 ASN A O 1
ATOM 2101 N N . GLY A 1 305 ? 8.987 7.577 16.141 1.00 63.91 305 GLY A N 1
ATOM 2102 C CA . GLY A 1 305 ? 9.440 8.757 15.404 1.00 63.91 305 GLY A CA 1
ATOM 2103 C C . GLY A 1 305 ? 9.196 10.037 16.208 1.00 63.91 305 GLY A C 1
ATOM 2104 O O . GLY A 1 305 ? 8.696 10.006 17.331 1.00 63.91 305 GLY A O 1
ATOM 2105 N N . ALA A 1 306 ? 9.550 11.201 15.670 1.00 70.38 306 ALA A N 1
ATOM 2106 C CA . ALA A 1 306 ? 9.376 12.484 16.364 1.00 70.38 306 ALA A CA 1
ATOM 2107 C C . ALA A 1 306 ? 7.895 12.942 16.477 1.00 70.38 306 ALA A C 1
ATOM 2109 O O . ALA A 1 306 ? 7.622 14.140 16.518 1.00 70.38 306 ALA A O 1
ATOM 2110 N N . GLY A 1 307 ? 6.930 12.009 16.483 1.00 68.88 307 GLY A N 1
ATOM 2111 C CA . GLY A 1 307 ? 5.489 12.285 16.510 1.00 68.88 307 GLY A CA 1
ATOM 2112 C C . GLY A 1 307 ? 4.951 12.924 15.224 1.00 68.88 307 GLY A C 1
ATOM 2113 O O . GLY A 1 307 ? 3.922 13.594 15.258 1.00 68.88 307 GLY A O 1
ATOM 2114 N N . LEU A 1 308 ? 5.660 12.765 14.101 1.00 81.31 308 LEU A N 1
ATOM 2115 C CA . LEU A 1 308 ? 5.340 13.425 12.827 1.00 81.31 308 LEU A CA 1
ATOM 2116 C C . LEU A 1 308 ? 4.196 12.735 12.068 1.00 81.31 308 LEU A C 1
ATOM 2118 O O . LEU A 1 308 ? 3.453 13.384 11.325 1.00 81.31 308 LEU A O 1
ATOM 2122 N N . ALA A 1 309 ? 4.038 11.429 12.271 1.00 90.25 309 ALA A N 1
ATOM 2123 C CA . ALA A 1 309 ? 2.994 10.637 11.647 1.00 90.25 309 ALA A CA 1
ATOM 2124 C C . ALA A 1 309 ? 1.695 10.662 12.457 1.00 90.25 309 ALA A C 1
ATOM 2126 O O . ALA A 1 309 ? 1.707 10.648 13.691 1.00 90.25 309 ALA A O 1
ATOM 2127 N N . THR A 1 310 ? 0.558 10.663 11.764 1.00 92.38 310 THR A N 1
ATOM 2128 C CA . THR A 1 310 ? -0.767 10.746 12.380 1.00 92.38 310 THR A CA 1
ATOM 2129 C C . THR A 1 310 ? -1.785 9.868 11.668 1.00 92.38 310 THR A C 1
ATOM 2131 O O . THR A 1 310 ? -1.824 9.772 10.440 1.00 92.38 310 THR A O 1
ATOM 2134 N N . LEU A 1 311 ? -2.664 9.274 12.467 1.00 94.25 311 LEU A N 1
ATOM 2135 C CA . LEU A 1 311 ? -3.773 8.436 12.039 1.00 94.25 311 LEU A CA 1
ATOM 2136 C C . LEU A 1 311 ? -5.096 9.091 12.455 1.00 94.25 311 LEU A C 1
ATOM 2138 O O . LEU A 1 311 ? -5.212 9.586 13.573 1.00 94.25 311 LEU A O 1
ATOM 2142 N N . ARG A 1 312 ? -6.122 9.099 11.601 1.00 94.50 312 ARG A N 1
ATOM 2143 C CA . ARG A 1 312 ? -7.409 9.737 11.928 1.00 94.50 312 ARG A CA 1
ATOM 2144 C C . ARG A 1 312 ? -8.606 8.909 11.484 1.00 94.50 312 ARG A C 1
ATOM 2146 O O . ARG A 1 312 ? -8.587 8.308 10.417 1.00 94.50 312 ARG A O 1
ATOM 2153 N N . LEU A 1 313 ? -9.667 8.907 12.290 1.00 95.06 313 LEU A N 1
ATOM 2154 C CA . LEU A 1 313 ? -10.920 8.228 11.961 1.00 95.06 313 LEU A CA 1
ATOM 2155 C C . LEU A 1 313 ? -11.539 8.801 10.674 1.00 95.06 313 LEU A C 1
ATOM 2157 O O . LEU A 1 313 ? -11.682 10.019 10.544 1.00 95.06 313 LEU A O 1
ATOM 2161 N N . THR A 1 314 ? -11.930 7.916 9.757 1.00 92.81 314 THR A N 1
ATOM 2162 C CA . THR A 1 314 ? -12.552 8.247 8.470 1.00 92.81 314 THR A CA 1
ATOM 2163 C C . THR A 1 314 ? -13.922 7.584 8.338 1.00 92.81 314 THR A C 1
ATOM 2165 O O . THR A 1 314 ? -14.152 6.474 8.821 1.00 92.81 314 THR A O 1
ATOM 2168 N N . ALA A 1 315 ? -14.856 8.271 7.681 1.00 88.12 315 ALA A N 1
ATOM 2169 C CA . ALA A 1 315 ? -16.246 7.838 7.552 1.00 88.12 315 ALA A CA 1
ATOM 2170 C C . ALA A 1 315 ? -16.438 6.632 6.618 1.00 88.12 315 ALA A C 1
ATOM 2172 O O . ALA A 1 315 ? -17.519 6.046 6.591 1.00 88.12 315 ALA A O 1
ATOM 2173 N N . SER A 1 316 ? -15.426 6.266 5.826 1.00 82.75 316 SER A N 1
ATOM 2174 C CA . SER A 1 316 ? -15.550 5.193 4.843 1.00 82.75 316 SER A CA 1
ATOM 2175 C C . SER A 1 316 ? -14.276 4.372 4.705 1.00 82.75 316 SER A C 1
ATOM 2177 O O . SER A 1 316 ? -13.175 4.909 4.628 1.00 82.75 316 SER A O 1
ATOM 2179 N N . ALA A 1 317 ? -14.448 3.052 4.599 1.00 77.81 317 ALA A N 1
ATOM 2180 C CA . ALA A 1 317 ? -13.383 2.139 4.196 1.00 77.81 317 ALA A CA 1
ATOM 2181 C C . ALA A 1 317 ? -13.011 2.310 2.713 1.00 77.81 317 ALA A C 1
ATOM 2183 O O . ALA A 1 317 ? -11.832 2.402 2.388 1.00 77.81 317 ALA A O 1
ATOM 2184 N N . ALA A 1 318 ? -14.009 2.464 1.837 1.00 72.12 318 ALA A N 1
ATOM 2185 C CA . ALA A 1 318 ? -13.855 2.461 0.377 1.00 72.12 318 ALA A CA 1
ATOM 2186 C C . ALA A 1 318 ? -14.066 3.842 -0.290 1.00 72.12 318 ALA A C 1
ATOM 2188 O O . ALA A 1 318 ? -14.201 3.939 -1.509 1.00 72.12 318 ALA A O 1
ATOM 2189 N N . GLY A 1 319 ? -14.157 4.921 0.497 1.00 62.56 319 GLY A N 1
ATOM 2190 C CA . GLY A 1 319 ? -14.375 6.287 0.002 1.00 62.56 319 GLY A CA 1
ATOM 2191 C C . GLY A 1 319 ? -13.182 6.824 -0.792 1.00 62.56 319 GLY A C 1
ATOM 2192 O O . GLY A 1 319 ? -12.074 6.333 -0.630 1.00 62.56 319 GLY A O 1
ATOM 2193 N N . THR A 1 320 ? -13.408 7.823 -1.650 1.00 61.94 320 THR A N 1
ATOM 2194 C CA . THR A 1 320 ? -12.374 8.394 -2.541 1.00 61.94 320 THR A CA 1
ATOM 2195 C C . THR A 1 320 ? -11.694 9.650 -1.998 1.00 61.94 320 THR A C 1
ATOM 2197 O O . THR A 1 320 ? -10.858 10.237 -2.681 1.00 61.94 320 THR A O 1
ATOM 2200 N N . VAL A 1 321 ? -12.167 10.135 -0.854 1.00 72.44 321 VAL A N 1
ATOM 2201 C CA . VAL A 1 321 ? -11.685 11.319 -0.148 1.00 72.44 321 VAL A CA 1
ATOM 2202 C C . VAL A 1 321 ? -11.816 11.009 1.334 1.00 72.44 321 VAL A C 1
ATOM 2204 O O . VAL A 1 321 ? -12.778 10.348 1.742 1.00 72.44 321 VAL A O 1
ATOM 2207 N N . PHE A 1 322 ? -10.875 11.506 2.132 1.00 80.25 322 PHE A N 1
ATOM 2208 C CA . PHE A 1 322 ? -10.979 11.473 3.583 1.00 80.25 322 PHE A CA 1
ATOM 2209 C C . PHE A 1 322 ? -12.334 12.045 4.033 1.00 80.25 322 PHE A C 1
ATOM 2211 O O . PHE A 1 322 ? -12.636 13.220 3.809 1.00 80.25 322 PHE A O 1
ATOM 2218 N N . GLY A 1 323 ? -13.160 11.205 4.655 1.00 81.88 323 GLY A N 1
ATOM 2219 C CA . GLY A 1 323 ? -14.458 11.607 5.180 1.00 81.88 323 GLY A CA 1
ATOM 2220 C C . GLY A 1 323 ? -14.330 11.913 6.660 1.00 81.88 323 GLY A C 1
ATOM 2221 O O . GLY A 1 323 ? -14.026 11.015 7.441 1.00 81.88 323 GLY A O 1
ATOM 2222 N N . THR A 1 324 ? -14.570 13.155 7.073 1.00 84.75 324 THR A N 1
ATOM 2223 C CA . THR A 1 324 ? -14.584 13.486 8.500 1.00 84.75 324 THR A CA 1
ATOM 2224 C C . THR A 1 324 ? -15.729 12.755 9.197 1.00 84.75 324 THR A C 1
ATOM 2226 O O . THR A 1 324 ? -16.848 12.686 8.691 1.00 84.75 324 THR A O 1
ATOM 2229 N N . VAL A 1 325 ? -15.456 12.221 10.386 1.00 88.94 325 VAL A N 1
ATOM 2230 C CA . VAL A 1 325 ? -16.490 11.663 11.260 1.00 88.94 325 VAL A CA 1
ATOM 2231 C C . VAL A 1 325 ? -16.826 12.688 12.332 1.00 88.94 325 VAL A C 1
ATOM 2233 O O . VAL A 1 325 ? -15.937 13.184 13.030 1.00 88.94 325 VAL A O 1
ATOM 2236 N N . SER A 1 326 ? -18.108 13.021 12.450 1.00 87.25 326 SER A N 1
ATOM 2237 C CA . SER A 1 326 ? -18.603 13.904 13.504 1.00 87.25 326 SER A CA 1
ATOM 2238 C C . SER A 1 326 ? -18.446 13.246 14.872 1.00 87.25 326 SER A C 1
ATOM 2240 O O . SER A 1 326 ? -18.698 12.052 15.038 1.00 87.25 326 SER A O 1
ATOM 2242 N N . ALA A 1 327 ? -18.043 14.038 15.863 1.00 84.56 327 ALA A N 1
ATOM 2243 C CA . ALA A 1 327 ? -18.033 13.582 17.243 1.00 84.56 327 ALA A CA 1
ATOM 2244 C C . ALA A 1 327 ? -19.457 13.319 17.753 1.00 84.56 327 ALA A C 1
ATOM 2246 O O . ALA A 1 327 ? -20.436 13.879 17.252 1.00 84.56 327 ALA A O 1
ATOM 2247 N N . SER A 1 328 ? -19.558 12.473 18.773 1.00 79.88 328 SER A N 1
ATOM 2248 C CA . SER A 1 328 ? -20.808 12.185 19.457 1.00 79.88 328 SER A CA 1
ATOM 2249 C C . SER A 1 328 ? -21.350 13.442 20.131 1.00 79.88 328 SER A C 1
ATOM 2251 O O . SER A 1 328 ? -20.633 14.155 20.831 1.00 79.88 328 SER A O 1
ATOM 2253 N N . THR A 1 329 ? -22.646 13.684 19.953 1.00 74.88 329 THR A N 1
ATOM 2254 C CA . THR A 1 329 ? -23.385 14.763 20.621 1.00 74.88 329 THR A CA 1
ATOM 2255 C C . THR A 1 329 ? -23.972 14.326 21.962 1.00 74.88 329 THR A C 1
ATOM 2257 O O . THR A 1 329 ? -24.649 15.111 22.625 1.00 74.88 329 THR A O 1
ATOM 2260 N N . THR A 1 330 ? -23.742 13.077 22.387 1.00 67.12 330 THR A N 1
ATOM 2261 C CA . THR A 1 330 ? -24.274 12.554 23.647 1.00 67.12 330 THR A CA 1
ATOM 2262 C C . THR A 1 330 ? -23.689 13.328 24.832 1.00 67.12 330 THR A C 1
ATOM 2264 O O . THR A 1 330 ? -22.542 13.124 25.217 1.00 67.12 330 THR A O 1
ATOM 2267 N N . ALA A 1 331 ? -24.510 14.189 25.441 1.00 54.62 331 ALA A N 1
ATOM 2268 C CA . ALA A 1 331 ? -24.134 15.119 26.513 1.00 54.62 331 ALA A CA 1
ATOM 2269 C C . ALA A 1 331 ? -23.616 14.452 27.800 1.00 54.62 331 ALA A C 1
ATOM 2271 O O . ALA A 1 331 ? -23.075 15.118 28.679 1.00 54.62 331 ALA A O 1
ATOM 2272 N N . ALA A 1 332 ? -23.806 13.140 27.933 1.00 54.06 332 ALA A N 1
ATOM 2273 C CA . ALA A 1 332 ? -23.640 12.437 29.193 1.00 54.06 332 ALA A CA 1
ATOM 2274 C C . ALA A 1 332 ? -22.174 12.141 29.554 1.00 54.06 332 ALA A C 1
ATOM 2276 O O . ALA A 1 332 ? -21.880 11.774 30.687 1.00 54.06 332 ALA A O 1
ATOM 2277 N N . VAL A 1 333 ? -21.246 12.324 28.612 1.00 55.91 333 VAL A N 1
ATOM 2278 C CA . VAL A 1 333 ? -19.809 12.230 28.857 1.00 55.91 333 VAL A CA 1
ATOM 2279 C C . VAL A 1 333 ? -19.108 13.189 27.896 1.00 55.91 333 VAL A C 1
ATOM 2281 O O . VAL A 1 333 ? -19.540 13.299 26.756 1.00 55.91 333 VAL A O 1
ATOM 2284 N N . ASN A 1 334 ? -18.060 13.899 28.325 1.00 63.03 334 ASN A N 1
ATOM 2285 C CA . ASN A 1 334 ? -17.280 14.838 27.503 1.00 63.03 334 ASN A CA 1
ATOM 2286 C C . ASN A 1 334 ? -16.555 14.122 26.331 1.00 63.03 334 ASN A C 1
ATOM 2288 O O . ASN A 1 334 ? -15.342 13.942 26.336 1.00 63.03 334 ASN A O 1
ATOM 2292 N N . LEU A 1 335 ? -17.329 13.655 25.350 1.00 70.00 335 LEU A N 1
ATOM 2293 C CA . LEU A 1 335 ? -16.949 12.838 24.194 1.00 70.00 335 LEU A CA 1
ATOM 2294 C C . LEU A 1 335 ? -16.864 13.689 22.922 1.00 70.00 335 LEU A C 1
ATOM 2296 O O . LEU A 1 335 ? -16.984 13.169 21.817 1.00 70.00 335 LEU A O 1
ATOM 2300 N N . GLN A 1 336 ? -16.636 14.998 23.062 1.00 73.38 336 GLN A N 1
ATOM 2301 C CA . GLN A 1 336 ? -16.608 15.958 21.948 1.00 73.38 336 GLN A CA 1
ATOM 2302 C C . GLN A 1 336 ? -15.500 15.672 20.915 1.00 73.38 336 GLN A C 1
ATOM 2304 O O . GLN A 1 336 ? -15.494 16.251 19.833 1.00 73.38 336 GLN A O 1
ATOM 2309 N N . THR A 1 337 ? -14.576 14.762 21.227 1.00 85.31 337 THR A N 1
ATOM 2310 C CA . THR A 1 337 ? -13.494 14.285 20.353 1.00 85.31 337 THR A CA 1
ATOM 2311 C C . THR A 1 337 ? -13.591 12.788 20.045 1.00 85.31 337 THR A C 1
ATOM 2313 O O . THR A 1 337 ? -12.617 12.189 19.591 1.00 85.31 337 THR A O 1
ATOM 2316 N N . MET A 1 338 ? -14.746 12.167 20.299 1.00 88.19 338 MET A N 1
ATOM 2317 C CA . MET A 1 338 ? -14.975 10.731 20.132 1.00 88.19 338 MET A CA 1
ATOM 2318 C C . MET A 1 338 ? -16.210 10.478 19.269 1.00 88.19 338 MET A C 1
ATOM 2320 O O . MET A 1 338 ? -17.204 11.185 19.390 1.00 88.19 338 MET A O 1
ATOM 2324 N N . ALA A 1 339 ? -16.188 9.445 18.436 1.00 92.00 339 ALA A N 1
ATOM 2325 C CA . ALA A 1 339 ? -17.334 8.977 17.666 1.00 92.00 339 ALA A CA 1
ATOM 2326 C C . ALA A 1 339 ? -17.805 7.623 18.193 1.00 92.00 339 ALA A C 1
ATOM 2328 O O . ALA A 1 339 ? -16.990 6.783 18.581 1.00 92.00 339 ALA A O 1
ATOM 2329 N N . ALA A 1 340 ? -19.122 7.419 18.200 1.00 91.50 340 ALA A N 1
ATOM 2330 C CA . ALA A 1 340 ? -19.707 6.128 18.529 1.00 91.50 340 ALA A CA 1
ATOM 2331 C C . ALA A 1 340 ? -19.429 5.126 17.401 1.00 91.50 340 ALA A C 1
ATOM 2333 O O . ALA A 1 340 ? -19.623 5.430 16.223 1.00 91.50 340 ALA A O 1
ATOM 2334 N N . VAL A 1 341 ? -19.022 3.913 17.763 1.00 93.94 341 VAL A N 1
ATOM 2335 C CA . VAL A 1 341 ? -18.971 2.793 16.821 1.00 93.94 341 VAL A CA 1
ATOM 2336 C C . VAL A 1 341 ? -20.393 2.278 16.640 1.00 93.94 341 VAL A C 1
ATOM 2338 O O . VAL A 1 341 ? -21.057 1.922 17.612 1.00 93.94 341 VAL A O 1
ATOM 2341 N N . SER A 1 342 ? -20.870 2.233 15.397 1.00 94.25 342 SER A N 1
ATOM 2342 C CA . SER A 1 342 ? -22.188 1.668 15.093 1.00 94.25 342 SER A CA 1
ATOM 2343 C C . SER A 1 342 ? -22.150 0.153 15.283 1.00 94.25 342 SER A C 1
ATOM 2345 O O . SER A 1 342 ? -21.393 -0.536 14.599 1.00 94.25 342 SER A O 1
ATOM 2347 N N . LEU A 1 343 ? -22.948 -0.356 16.223 1.00 94.31 343 LEU A N 1
ATOM 2348 C CA . LEU A 1 343 ? -23.007 -1.775 16.568 1.00 94.31 343 LEU A CA 1
ATOM 2349 C C . LEU A 1 343 ? -24.299 -2.405 16.044 1.00 94.31 343 LEU A C 1
ATOM 2351 O O . LEU A 1 343 ? -25.388 -1.892 16.284 1.00 94.31 343 LEU A O 1
ATOM 2355 N N . THR A 1 344 ? -24.181 -3.550 15.379 1.00 96.12 344 THR A N 1
ATOM 2356 C CA . THR A 1 344 ? -25.296 -4.418 14.983 1.00 96.12 344 THR A CA 1
ATOM 2357 C C . THR A 1 344 ? -25.017 -5.815 15.519 1.00 96.12 344 THR A C 1
ATOM 2359 O O . THR A 1 344 ? -23.966 -6.387 15.239 1.00 96.12 344 THR A O 1
ATOM 2362 N N . SER A 1 345 ? -25.926 -6.358 16.331 1.00 93.75 345 SER A N 1
ATOM 2363 C CA . SER A 1 345 ? -25.789 -7.703 16.919 1.00 93.75 345 SER A CA 1
ATOM 2364 C C . SER A 1 345 ? -24.455 -7.938 17.653 1.00 93.75 345 SER A C 1
ATOM 2366 O O . SER A 1 345 ? -23.867 -9.012 17.564 1.00 93.75 345 SER A O 1
ATOM 2368 N N . GLY A 1 346 ? -23.953 -6.921 18.363 1.00 92.12 346 GLY A N 1
ATOM 2369 C CA . GLY A 1 346 ? -22.698 -7.006 19.122 1.00 92.12 346 GLY A CA 1
ATOM 2370 C C . GLY A 1 346 ? -21.420 -6.931 18.277 1.00 92.12 346 GLY A C 1
ATOM 2371 O O . GLY A 1 346 ? -20.336 -7.200 18.796 1.00 92.12 346 GLY A O 1
ATOM 2372 N N . ALA A 1 347 ? -21.522 -6.563 16.998 1.00 95.50 347 ALA A N 1
ATOM 2373 C CA . ALA A 1 347 ? -20.385 -6.331 16.114 1.00 95.50 347 ALA A CA 1
ATOM 2374 C C . ALA A 1 347 ? -20.440 -4.938 15.475 1.00 95.50 347 ALA A C 1
ATOM 2376 O O . ALA A 1 347 ? -21.515 -4.396 15.232 1.00 95.50 347 ALA A O 1
ATOM 2377 N N . GLY A 1 348 ? -19.281 -4.356 15.188 1.00 95.25 348 GLY A N 1
ATOM 2378 C CA . GLY A 1 348 ? -19.161 -3.069 14.500 1.00 95.25 348 GLY A CA 1
ATOM 2379 C C . GLY A 1 348 ? -17.709 -2.756 14.175 1.00 95.25 348 GLY A C 1
ATOM 2380 O O . GLY A 1 348 ? -16.814 -3.457 14.632 1.00 95.25 348 GLY A O 1
ATOM 2381 N N . SER A 1 349 ? -17.442 -1.717 13.391 1.00 94.81 349 SER A N 1
ATOM 2382 C CA . SER A 1 349 ? -16.073 -1.377 12.986 1.00 94.81 349 SER A CA 1
ATOM 2383 C C . SER A 1 349 ? -15.837 0.124 12.929 1.00 94.81 349 SER A C 1
ATOM 2385 O O . SER A 1 349 ? -16.748 0.890 12.619 1.00 94.81 349 SER A O 1
ATOM 2387 N N . ALA A 1 350 ? -14.593 0.524 13.166 1.00 95.31 350 ALA A N 1
ATOM 2388 C CA . ALA A 1 350 ? -14.092 1.874 12.956 1.00 95.31 350 ALA A CA 1
ATOM 2389 C C . ALA A 1 350 ? -12.928 1.829 11.962 1.00 95.31 350 ALA A C 1
ATOM 2391 O O . ALA A 1 350 ? -12.028 1.005 12.113 1.00 95.31 350 ALA A O 1
ATOM 2392 N N . THR A 1 351 ? -12.931 2.705 10.958 1.00 94.44 351 THR A N 1
ATOM 2393 C CA . THR A 1 351 ? -11.836 2.788 9.984 1.00 94.44 351 THR A CA 1
ATOM 2394 C C . THR A 1 351 ? -11.033 4.051 10.209 1.00 94.44 351 THR A C 1
ATOM 2396 O O . THR A 1 351 ? -11.586 5.141 10.324 1.00 94.44 351 THR A O 1
ATOM 2399 N N . PHE A 1 352 ? -9.719 3.902 10.227 1.00 94.88 352 PHE A N 1
ATOM 2400 C CA . PHE A 1 352 ? -8.771 4.990 10.358 1.00 94.88 352 PHE A CA 1
ATOM 2401 C C . PHE A 1 352 ? -7.931 5.112 9.092 1.00 94.88 352 PHE A C 1
ATOM 2403 O O . PHE A 1 352 ? -7.646 4.109 8.446 1.00 94.88 352 PHE A O 1
ATOM 2410 N N . GLU A 1 353 ? -7.538 6.329 8.743 1.00 93.38 353 GLU A N 1
ATOM 2411 C CA . GLU A 1 353 ? -6.698 6.652 7.593 1.00 93.38 353 GLU A CA 1
ATOM 2412 C C . GLU A 1 353 ? -5.430 7.360 8.059 1.00 93.38 353 GLU A C 1
ATOM 2414 O O . GLU A 1 353 ? -5.480 8.229 8.934 1.00 93.38 353 GLU A O 1
ATOM 2419 N N . VAL A 1 354 ? -4.297 6.973 7.480 1.00 92.06 354 VAL A N 1
ATOM 2420 C CA . VAL A 1 354 ? -3.005 7.623 7.711 1.00 92.06 354 VAL A CA 1
ATOM 2421 C C . VAL A 1 354 ? -3.006 8.976 7.001 1.00 92.06 354 VAL A C 1
ATOM 2423 O O . VAL A 1 354 ? -3.190 9.053 5.785 1.00 92.06 354 VAL A O 1
ATOM 2426 N N . ILE A 1 355 ? -2.837 10.050 7.772 1.00 89.00 355 ILE A N 1
ATOM 2427 C CA . ILE A 1 355 ? -2.895 11.437 7.284 1.00 89.00 355 ILE A CA 1
ATOM 2428 C C . ILE A 1 355 ? -1.494 12.009 7.083 1.00 89.00 355 ILE A C 1
ATOM 2430 O O . ILE A 1 355 ? -1.275 12.781 6.152 1.00 89.00 355 ILE A O 1
ATOM 2434 N N . THR A 1 356 ? -0.548 11.607 7.926 1.00 88.75 356 THR A N 1
ATOM 2435 C CA . THR A 1 356 ? 0.884 11.887 7.780 1.00 88.75 356 THR A CA 1
ATOM 2436 C C . THR A 1 356 ? 1.677 10.642 8.163 1.00 88.75 356 THR A C 1
ATOM 2438 O O . THR A 1 356 ? 1.224 9.877 9.016 1.00 88.75 356 THR A O 1
ATOM 2441 N N . GLU A 1 357 ? 2.846 10.453 7.556 1.00 87.12 357 GLU A N 1
ATOM 2442 C CA . GLU A 1 357 ? 3.740 9.308 7.788 1.00 87.12 357 GLU A CA 1
ATOM 2443 C C . GLU A 1 357 ? 5.165 9.775 8.115 1.00 87.12 357 GLU A C 1
ATOM 2445 O O . GLU A 1 357 ? 5.545 10.899 7.766 1.00 87.12 357 GLU A O 1
ATOM 2450 N N . ASP A 1 358 ? 5.961 8.903 8.733 1.00 87.19 358 ASP A N 1
ATOM 2451 C CA . ASP A 1 358 ? 7.415 9.048 8.822 1.00 87.19 358 ASP A CA 1
ATOM 2452 C C . ASP A 1 358 ? 8.096 7.939 8.012 1.00 87.19 358 ASP A C 1
ATOM 2454 O O . ASP A 1 358 ? 8.094 6.772 8.378 1.00 87.19 358 ASP A O 1
ATOM 2458 N N . LEU A 1 359 ? 8.734 8.304 6.900 1.00 84.25 359 LEU A N 1
ATOM 2459 C CA . LEU A 1 359 ? 9.381 7.330 6.018 1.00 84.25 359 LEU A CA 1
ATOM 2460 C C . LEU A 1 359 ? 10.595 6.617 6.621 1.00 84.25 359 LEU A C 1
ATOM 2462 O O . LEU A 1 359 ? 11.043 5.614 6.065 1.00 84.25 359 LEU A O 1
ATOM 2466 N N . ASN A 1 360 ? 11.177 7.163 7.689 1.00 85.62 360 ASN A N 1
ATOM 2467 C CA . ASN A 1 360 ? 12.443 6.683 8.238 1.00 85.62 360 ASN A CA 1
ATOM 2468 C C . ASN A 1 360 ? 12.274 5.948 9.571 1.00 85.62 360 ASN A C 1
ATOM 2470 O O . ASN A 1 360 ? 13.264 5.477 10.134 1.00 85.62 360 ASN A O 1
ATOM 2474 N N . SER A 1 361 ? 11.053 5.857 10.095 1.00 89.88 361 SER A N 1
ATOM 2475 C CA . SER A 1 361 ? 10.764 5.164 11.347 1.00 89.88 361 SER A CA 1
ATOM 2476 C C . SER A 1 361 ? 9.485 4.340 11.232 1.00 89.88 361 SER A C 1
ATOM 2478 O O . SER A 1 361 ? 8.731 4.502 10.286 1.00 89.88 361 SER A O 1
ATOM 2480 N N . LEU A 1 362 ? 9.292 3.388 12.151 1.00 92.19 362 LEU A N 1
ATOM 2481 C CA . LEU A 1 362 ? 8.074 2.579 12.177 1.00 92.19 362 LEU A CA 1
ATOM 2482 C C . LEU A 1 362 ? 6.922 3.389 12.759 1.00 92.19 362 LEU A C 1
ATOM 2484 O O . LEU A 1 362 ? 6.946 3.690 13.953 1.00 92.19 362 LEU A O 1
ATOM 2488 N N . ASP A 1 363 ? 5.886 3.634 11.973 1.00 93.25 363 ASP A N 1
ATOM 2489 C CA . ASP A 1 363 ? 4.656 4.255 12.452 1.00 93.25 363 ASP A CA 1
ATOM 2490 C C . ASP A 1 363 ? 3.837 3.308 13.347 1.00 93.25 363 ASP A C 1
ATOM 2492 O O . ASP A 1 363 ? 3.479 2.192 12.964 1.00 93.25 363 ASP A O 1
ATOM 2496 N N . VAL A 1 364 ? 3.533 3.746 14.576 1.00 93.81 364 VAL A N 1
ATOM 2497 C CA . VAL A 1 364 ? 2.787 2.962 15.576 1.00 93.81 364 VAL A CA 1
ATOM 2498 C C . VAL A 1 364 ? 1.791 3.848 16.314 1.00 93.81 364 VAL A C 1
ATOM 2500 O O . VAL A 1 364 ? 2.172 4.684 17.125 1.00 93.81 364 VAL A O 1
ATOM 2503 N N . TYR A 1 365 ? 0.502 3.615 16.114 1.00 94.38 365 TYR A N 1
ATOM 2504 C CA . TYR A 1 365 ? -0.597 4.383 16.689 1.00 94.38 365 TYR A CA 1
ATOM 2505 C C . TYR A 1 365 ? -1.303 3.610 17.802 1.00 94.38 365 TYR A C 1
ATOM 2507 O O . TYR A 1 365 ? -1.686 2.453 17.625 1.00 94.38 365 TYR A O 1
ATOM 2515 N N . ASP A 1 366 ? -1.544 4.278 18.928 1.00 93.25 366 ASP A N 1
ATOM 2516 C CA . ASP A 1 366 ? -2.308 3.733 20.051 1.00 93.25 366 ASP A CA 1
ATOM 2517 C C . ASP A 1 366 ? -3.715 4.334 20.051 1.00 93.25 366 ASP A C 1
ATOM 2519 O O . ASP A 1 366 ? -3.930 5.461 20.490 1.00 93.25 366 ASP A O 1
ATOM 2523 N N . ILE A 1 367 ? -4.687 3.571 19.551 1.00 93.25 367 ILE A N 1
ATOM 2524 C CA . ILE A 1 367 ? -6.081 4.000 19.425 1.00 93.25 367 ILE A CA 1
ATOM 2525 C C . ILE A 1 367 ? -6.823 3.652 20.725 1.00 93.25 367 ILE A C 1
ATOM 2527 O O . ILE A 1 367 ? -7.097 2.472 20.975 1.00 93.25 367 ILE A O 1
ATOM 2531 N N . PRO A 1 368 ? -7.174 4.631 21.580 1.00 90.56 368 PRO A N 1
ATOM 2532 C CA . PRO A 1 368 ? -7.955 4.355 22.775 1.00 90.56 368 PRO A CA 1
ATOM 2533 C C . PRO A 1 368 ? -9.393 3.974 22.411 1.00 90.56 368 PRO A C 1
ATOM 2535 O O . PRO A 1 368 ? -10.045 4.644 21.610 1.00 90.56 368 PRO A O 1
ATOM 2538 N N . VAL A 1 369 ? -9.902 2.924 23.055 1.00 89.06 369 VAL A N 1
ATOM 2539 C CA . VAL A 1 369 ? -11.306 2.517 22.965 1.00 89.06 369 VAL A CA 1
ATOM 2540 C C . VAL A 1 369 ? -11.975 2.766 24.307 1.00 89.06 369 VAL A C 1
ATOM 2542 O O . VAL A 1 369 ? -11.532 2.283 25.355 1.00 89.06 369 VAL A O 1
ATOM 2545 N N . TYR A 1 370 ? -13.059 3.528 24.271 1.00 86.19 370 TYR A N 1
ATOM 2546 C CA . TYR A 1 370 ? -13.879 3.836 25.431 1.00 86.19 370 TYR A CA 1
ATOM 2547 C C . TYR A 1 370 ? -15.140 2.990 25.399 1.00 86.19 370 TYR A C 1
ATOM 2549 O O . TYR A 1 370 ? -15.755 2.795 24.351 1.00 86.19 370 TYR A O 1
ATOM 2557 N N . VAL A 1 371 ? -15.529 2.510 26.571 1.00 83.44 371 VAL A N 1
ATOM 2558 C CA . VAL A 1 371 ? -16.760 1.754 26.771 1.00 83.44 371 VAL A CA 1
ATOM 2559 C C . VAL A 1 371 ? -17.675 2.607 27.631 1.00 83.44 371 VAL A C 1
ATOM 2561 O O . VAL A 1 371 ? -17.271 3.094 28.686 1.00 83.44 371 VAL A O 1
ATOM 2564 N N . VAL A 1 372 ? -18.915 2.768 27.185 1.00 80.56 372 VAL A N 1
ATOM 2565 C CA . VAL A 1 372 ? -19.977 3.412 27.954 1.00 80.56 372 VAL A CA 1
ATOM 2566 C C . VAL A 1 372 ? -21.125 2.424 28.106 1.00 80.56 372 VAL A C 1
ATOM 2568 O O . VAL A 1 372 ? -21.563 1.812 27.137 1.00 80.56 372 VAL A O 1
ATOM 2571 N N . THR A 1 373 ? -21.616 2.271 29.329 1.00 77.12 373 THR A N 1
ATOM 2572 C CA . THR A 1 373 ? -22.788 1.456 29.664 1.00 77.12 373 THR A CA 1
ATOM 2573 C C . THR A 1 373 ? -23.594 2.181 30.731 1.00 77.12 373 THR A C 1
ATOM 2575 O O . THR A 1 373 ? -23.044 2.946 31.525 1.00 77.12 373 THR A O 1
ATOM 2578 N N . THR A 1 374 ? -24.898 1.930 30.783 1.00 73.06 374 THR A N 1
ATOM 2579 C CA . THR A 1 374 ? -25.699 2.281 31.959 1.00 73.06 374 THR A CA 1
ATOM 2580 C C . THR A 1 374 ? -25.386 1.316 33.106 1.00 73.06 374 THR A C 1
ATOM 2582 O O . THR A 1 374 ? -24.904 0.198 32.884 1.00 73.06 374 THR A O 1
ATOM 2585 N N . ALA A 1 375 ? -25.624 1.745 34.349 1.00 67.94 375 ALA A N 1
ATOM 2586 C CA . ALA A 1 375 ? -25.473 0.875 35.514 1.00 67.94 375 ALA A CA 1
ATOM 2587 C C . ALA A 1 375 ? -26.356 -0.374 35.352 1.00 67.94 375 ALA A C 1
ATOM 2589 O O . ALA A 1 375 ? -27.538 -0.251 35.038 1.00 67.94 375 ALA A O 1
ATOM 2590 N N . ASN A 1 376 ? -25.773 -1.564 35.538 1.00 67.38 376 ASN A N 1
ATOM 2591 C CA . ASN A 1 376 ? -26.419 -2.867 35.305 1.00 67.38 376 ASN A CA 1
ATOM 2592 C C . ASN A 1 376 ? -26.953 -3.089 33.872 1.00 67.38 376 ASN A C 1
ATOM 2594 O O . ASN A 1 376 ? -27.715 -4.024 33.646 1.00 67.38 376 ASN A O 1
ATOM 2598 N N . GLY A 1 377 ? -26.567 -2.249 32.904 1.00 70.44 377 GLY A N 1
ATOM 2599 C CA . GLY A 1 377 ? -27.042 -2.333 31.521 1.00 70.44 377 GLY A CA 1
ATOM 2600 C C . GLY A 1 377 ? -26.303 -3.357 30.658 1.00 70.44 377 GLY A C 1
ATOM 2601 O O . GLY A 1 377 ? -26.850 -3.806 29.656 1.00 70.44 377 GLY A O 1
ATOM 2602 N N . ALA A 1 378 ? -25.081 -3.737 31.041 1.00 76.00 378 ALA A N 1
ATOM 2603 C CA . ALA A 1 378 ? -24.248 -4.667 30.286 1.00 76.00 378 ALA A CA 1
ATOM 2604 C C . ALA A 1 378 ? -24.420 -6.113 30.769 1.00 76.00 378 ALA A C 1
ATOM 2606 O O . ALA A 1 378 ? -24.308 -6.407 31.960 1.00 76.00 378 ALA A O 1
ATOM 2607 N N . SER A 1 379 ? -24.616 -7.034 29.826 1.00 78.81 379 SER A N 1
ATOM 2608 C CA . SER A 1 379 ? -24.565 -8.476 30.103 1.00 78.81 379 SER A CA 1
ATOM 2609 C C . SER A 1 379 ? -23.123 -8.963 30.300 1.00 78.81 379 SER A C 1
ATOM 2611 O O . SER A 1 379 ? -22.186 -8.400 29.731 1.00 78.81 379 SER A O 1
ATOM 2613 N N . ALA A 1 380 ? -22.935 -10.036 31.078 1.00 75.38 380 ALA A N 1
ATOM 2614 C CA . ALA A 1 380 ? -21.630 -10.688 31.201 1.00 75.38 380 ALA A CA 1
ATOM 2615 C C . ALA A 1 380 ? -21.153 -11.230 29.844 1.00 75.38 380 ALA A C 1
ATOM 2617 O O . ALA A 1 380 ? -21.953 -11.746 29.064 1.00 75.38 380 ALA A O 1
ATOM 2618 N N . THR A 1 381 ? -19.849 -11.139 29.568 1.00 77.50 381 THR A N 1
ATOM 2619 C CA . THR A 1 381 ? -19.248 -11.661 28.329 1.00 77.50 381 THR A CA 1
ATOM 2620 C C . THR A 1 381 ? -17.870 -12.254 28.567 1.00 77.50 381 THR A C 1
ATOM 2622 O O . THR A 1 381 ? -17.136 -11.864 29.475 1.00 77.50 381 THR A O 1
ATOM 2625 N N . THR A 1 382 ? -17.487 -13.179 27.690 1.00 75.19 382 THR A N 1
ATOM 2626 C CA . THR A 1 382 ? -16.155 -13.797 27.673 1.00 75.19 382 THR A CA 1
ATOM 2627 C C . THR A 1 382 ? -15.052 -12.835 27.215 1.00 75.19 382 THR A C 1
ATOM 2629 O O . THR A 1 382 ? -13.874 -13.104 27.473 1.00 75.19 382 THR A O 1
ATOM 2632 N N . GLY A 1 383 ? -15.429 -11.712 26.592 1.00 81.50 383 GLY A N 1
ATOM 2633 C CA . GLY A 1 383 ? -14.566 -10.612 26.165 1.00 81.50 383 GLY A CA 1
ATOM 2634 C C . GLY A 1 383 ? -15.006 -9.993 24.841 1.00 81.50 383 GLY A C 1
ATOM 2635 O O . GLY A 1 383 ? -15.535 -10.689 23.977 1.00 81.50 383 GLY A O 1
ATOM 2636 N N . ILE A 1 384 ? -14.744 -8.697 24.667 1.00 86.69 384 ILE A N 1
ATOM 2637 C CA . ILE A 1 384 ? -14.867 -8.023 23.370 1.00 86.69 384 ILE A CA 1
ATOM 2638 C C . ILE A 1 384 ? -13.742 -8.535 22.468 1.00 86.69 384 ILE A C 1
ATOM 2640 O O . ILE A 1 384 ? -12.567 -8.393 22.804 1.00 86.69 384 ILE A O 1
ATOM 2644 N N . GLY A 1 385 ? -1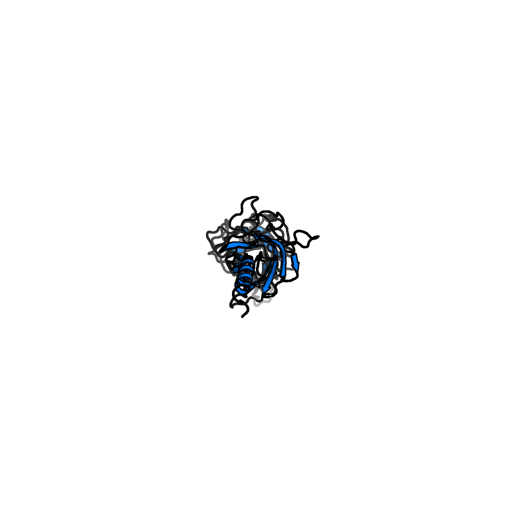4.081 -9.125 21.325 1.00 90.44 385 GLY A N 1
ATOM 2645 C CA . GLY A 1 385 ? -13.103 -9.485 20.303 1.00 90.44 385 GLY A CA 1
ATOM 2646 C C . GLY A 1 385 ? -12.726 -8.259 19.478 1.00 90.44 385 GLY A C 1
ATOM 2647 O O . GLY A 1 385 ? -13.600 -7.492 19.082 1.00 90.44 385 GLY A O 1
ATOM 2648 N N . VAL A 1 386 ? -11.438 -8.081 19.205 1.00 91.69 386 VAL A N 1
ATOM 2649 C CA . VAL A 1 386 ? -10.914 -7.015 18.345 1.00 91.69 386 VAL A CA 1
ATOM 2650 C C . VAL A 1 386 ? -10.179 -7.663 17.185 1.00 91.69 386 VAL A C 1
ATOM 2652 O O . VAL A 1 386 ? -9.379 -8.564 17.395 1.00 91.69 386 VAL A O 1
ATOM 2655 N N . SER A 1 387 ? -10.425 -7.209 15.966 1.00 93.06 387 SER A N 1
ATOM 2656 C CA . SER A 1 387 ? -9.648 -7.585 14.791 1.00 93.06 387 SER A CA 1
ATOM 2657 C C . SER A 1 387 ? -9.191 -6.334 14.064 1.00 93.06 387 SER A C 1
ATOM 2659 O O . SER A 1 387 ? -9.951 -5.377 13.930 1.00 93.06 387 SER A O 1
ATOM 2661 N N . VAL A 1 388 ? -7.933 -6.326 13.645 1.00 93.25 388 VAL A N 1
ATOM 2662 C CA . VAL A 1 388 ? -7.338 -5.223 12.888 1.00 93.25 388 VAL A CA 1
ATOM 2663 C C . VAL A 1 388 ? -6.926 -5.766 11.533 1.00 93.25 388 VAL A C 1
ATOM 2665 O O . VAL A 1 388 ? -6.308 -6.823 11.489 1.00 93.25 388 VAL A O 1
ATOM 2668 N N . ALA A 1 389 ? -7.279 -5.070 10.458 1.00 93.19 389 ALA A N 1
ATOM 2669 C CA . ALA A 1 389 ? -6.908 -5.432 9.093 1.00 93.19 389 ALA A CA 1
ATOM 2670 C C . ALA A 1 389 ? -6.729 -4.173 8.242 1.00 93.19 389 ALA A C 1
ATOM 2672 O O . ALA A 1 389 ? -7.292 -3.119 8.559 1.00 93.19 389 ALA A O 1
ATOM 2673 N N . PHE A 1 390 ? -6.015 -4.281 7.122 1.00 92.12 390 PHE A N 1
ATOM 2674 C CA . PHE A 1 390 ? -6.104 -3.235 6.108 1.00 92.12 390 PHE A CA 1
ATOM 2675 C C . PHE A 1 390 ? -7.542 -3.138 5.596 1.00 92.12 390 PHE A C 1
ATOM 2677 O O . PHE A 1 390 ? -8.196 -4.144 5.309 1.00 92.12 390 PHE A O 1
ATOM 2684 N N . ALA A 1 391 ? -8.052 -1.915 5.502 1.00 87.62 391 ALA A N 1
ATOM 2685 C CA . ALA A 1 391 ? -9.351 -1.677 4.905 1.00 87.62 391 ALA A CA 1
ATOM 2686 C C . ALA A 1 391 ? -9.205 -1.674 3.380 1.00 87.62 391 ALA A C 1
ATOM 2688 O O . ALA A 1 391 ? -8.311 -1.034 2.823 1.00 87.62 391 ALA A O 1
ATOM 2689 N N . THR A 1 392 ? -10.099 -2.381 2.695 1.00 70.81 392 THR A N 1
ATOM 2690 C CA . THR A 1 392 ? -10.151 -2.361 1.234 1.00 70.81 392 THR A CA 1
ATOM 2691 C C . THR A 1 392 ? -10.541 -0.977 0.754 1.00 70.81 392 THR A C 1
ATOM 2693 O O . THR A 1 392 ? -11.554 -0.427 1.182 1.00 70.81 392 THR A O 1
ATOM 2696 N N . VAL A 1 393 ? -9.759 -0.445 -0.174 1.00 66.38 393 VAL A N 1
ATOM 2697 C CA . VAL A 1 393 ? -9.987 0.886 -0.740 1.00 66.38 393 VAL A CA 1
ATOM 2698 C C . VAL A 1 393 ? -10.645 0.806 -2.121 1.00 66.38 393 VAL A C 1
ATOM 2700 O O . VAL A 1 393 ? -11.339 1.734 -2.513 1.00 66.38 393 VAL A O 1
ATOM 2703 N N . GLY A 1 394 ? -10.621 -0.346 -2.790 1.00 68.25 394 GLY A N 1
ATOM 2704 C CA . GLY A 1 394 ? -11.355 -0.600 -4.035 1.00 68.25 394 GLY A CA 1
ATOM 2705 C C . GLY A 1 394 ? -10.398 -0.857 -5.195 1.00 68.25 394 GLY A C 1
ATOM 2706 O O . GLY A 1 394 ? -9.263 -0.394 -5.182 1.00 68.25 394 GLY A O 1
ATOM 2707 N N . SER A 1 395 ? -10.841 -1.601 -6.211 1.00 65.00 395 SER A N 1
ATOM 2708 C CA . SER A 1 395 ? -9.972 -2.183 -7.254 1.00 65.00 395 SER A CA 1
ATOM 2709 C C . SER A 1 395 ? -9.194 -1.181 -8.119 1.00 65.00 395 SER A C 1
ATOM 2711 O O . SER A 1 395 ? -8.286 -1.581 -8.839 1.00 65.00 395 SER A O 1
ATOM 2713 N N . THR A 1 396 ? -9.525 0.110 -8.060 1.00 70.88 396 THR A N 1
ATOM 2714 C CA . THR A 1 396 ? -8.850 1.181 -8.812 1.00 70.88 396 THR A CA 1
ATOM 2715 C C . THR A 1 396 ? -8.090 2.159 -7.912 1.00 70.88 396 THR A C 1
ATOM 2717 O O . THR A 1 396 ? -7.776 3.268 -8.354 1.00 70.88 396 THR A O 1
ATOM 2720 N N . LYS A 1 397 ? -7.904 1.826 -6.632 1.00 77.75 397 LYS A N 1
ATOM 2721 C CA . LYS A 1 397 ? -7.292 2.705 -5.633 1.00 77.75 397 LYS A CA 1
ATOM 2722 C C . LYS A 1 397 ? -5.833 2.366 -5.399 1.00 77.75 397 LYS A C 1
ATOM 2724 O O . LYS A 1 397 ? -5.395 1.251 -5.659 1.00 77.75 397 LYS A O 1
ATOM 2729 N N . ILE A 1 398 ? -5.100 3.372 -4.939 1.00 82.12 398 ILE A N 1
ATOM 2730 C CA . ILE A 1 398 ? -3.706 3.265 -4.526 1.00 82.12 398 ILE A CA 1
ATOM 2731 C C . ILE A 1 398 ? -3.598 3.978 -3.170 1.00 82.12 398 ILE A C 1
ATOM 2733 O O . ILE A 1 398 ? -3.934 5.169 -3.120 1.00 82.12 398 ILE A O 1
ATOM 2737 N N . PRO A 1 399 ? -3.144 3.290 -2.104 1.00 86.38 399 PRO A N 1
ATOM 2738 C CA . PRO A 1 399 ? -2.854 1.844 -2.051 1.00 86.38 399 PRO A CA 1
ATOM 2739 C C . PRO A 1 399 ? -4.126 0.993 -2.271 1.00 86.38 399 PRO A C 1
ATOM 2741 O O . PRO A 1 399 ? -5.201 1.566 -2.379 1.00 86.38 399 PRO A O 1
ATOM 2744 N N . ASN A 1 400 ? -4.042 -0.342 -2.376 1.00 89.25 400 ASN A N 1
ATOM 2745 C CA . ASN A 1 400 ? -5.214 -1.236 -2.325 1.00 89.25 400 ASN A CA 1
ATOM 2746 C C . ASN A 1 400 ? -4.869 -2.628 -1.800 1.00 89.25 400 ASN A C 1
ATOM 2748 O O . ASN A 1 400 ? -3.845 -3.195 -2.171 1.00 89.25 400 ASN A O 1
ATOM 2752 N N . PHE A 1 401 ? -5.767 -3.206 -1.001 1.00 90.44 401 PHE A N 1
ATOM 2753 C CA . PHE A 1 401 ? -5.526 -4.420 -0.217 1.00 90.44 401 PHE A CA 1
ATOM 2754 C C . PHE A 1 401 ? -6.629 -5.458 -0.404 1.00 90.44 401 PHE A C 1
ATOM 2756 O O . PHE A 1 401 ? -7.795 -5.111 -0.623 1.00 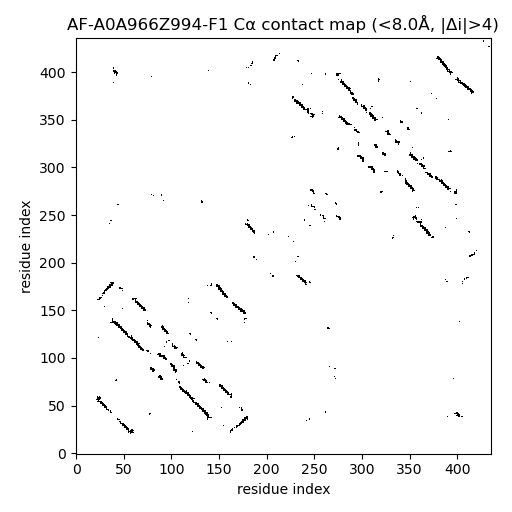90.44 401 PHE A O 1
ATOM 2763 N N . VAL A 1 402 ? -6.278 -6.736 -0.246 1.00 86.56 402 VAL A N 1
ATOM 2764 C CA . VAL A 1 402 ? -7.279 -7.805 -0.118 1.00 86.56 402 VAL A CA 1
ATOM 2765 C C . VAL A 1 402 ? -8.073 -7.623 1.179 1.00 86.56 402 VAL A C 1
ATOM 2767 O O . VAL A 1 402 ? -7.527 -7.262 2.221 1.00 86.56 402 VAL A O 1
ATOM 2770 N N . VAL A 1 403 ? -9.386 -7.858 1.111 1.00 73.62 403 VAL A N 1
ATOM 2771 C CA . VAL A 1 403 ? -10.287 -7.785 2.272 1.00 73.62 403 VAL A CA 1
ATOM 2772 C C . VAL A 1 403 ? -9.800 -8.741 3.362 1.00 73.62 403 VAL A C 1
ATOM 2774 O O . VAL A 1 403 ? -9.616 -9.927 3.103 1.00 73.62 403 VAL A O 1
ATOM 2777 N N . GLY A 1 404 ? -9.632 -8.237 4.587 1.00 67.81 404 GLY A N 1
ATOM 2778 C CA . GLY A 1 404 ? -9.230 -9.067 5.727 1.00 67.81 404 GLY A CA 1
ATOM 2779 C C . GLY A 1 404 ? -7.772 -9.531 5.682 1.00 67.81 404 GLY A C 1
ATOM 2780 O O . GLY A 1 404 ? -7.405 -10.461 6.395 1.00 67.81 404 GLY A O 1
ATOM 2781 N N . ALA A 1 405 ? -6.927 -8.904 4.863 1.00 67.38 405 ALA A N 1
ATOM 2782 C CA . ALA A 1 405 ? -5.502 -9.188 4.889 1.00 67.38 405 ALA A CA 1
ATOM 2783 C C . ALA A 1 405 ? -4.893 -8.798 6.253 1.00 67.38 405 ALA A C 1
ATOM 2785 O O . ALA A 1 405 ? -5.165 -7.713 6.778 1.00 67.38 405 ALA A O 1
ATOM 2786 N N . ASN A 1 406 ? -4.087 -9.705 6.821 1.00 68.31 406 ASN A N 1
ATOM 2787 C CA . ASN A 1 406 ? -3.485 -9.614 8.158 1.00 68.31 406 ASN A CA 1
ATOM 2788 C C . ASN A 1 406 ? -4.462 -9.297 9.292 1.00 68.31 406 ASN A C 1
ATOM 2790 O O . ASN A 1 406 ? -4.243 -8.384 10.086 1.00 68.31 406 ASN A O 1
ATOM 2794 N N . THR A 1 407 ? -5.526 -10.090 9.408 1.00 74.88 407 THR A N 1
ATOM 2795 C CA . THR A 1 407 ? -6.404 -10.039 10.580 1.00 74.88 407 THR A CA 1
ATOM 2796 C C . THR A 1 407 ? -5.708 -10.586 11.824 1.00 74.88 407 THR A C 1
ATOM 2798 O O . THR A 1 407 ? -5.532 -11.798 11.958 1.00 74.88 407 THR A O 1
ATOM 2801 N N . SER A 1 408 ? -5.403 -9.714 12.780 1.00 73.12 408 SER A N 1
ATOM 2802 C CA . SER A 1 408 ? -5.004 -10.126 14.132 1.00 73.12 408 SER A CA 1
ATOM 2803 C C . SER A 1 408 ? -6.214 -10.104 15.056 1.00 73.12 408 SER A C 1
ATOM 2805 O O . SER A 1 408 ? -6.686 -9.027 15.414 1.00 73.12 408 SER A O 1
ATOM 2807 N N . THR A 1 409 ? -6.725 -11.272 15.454 1.00 75.06 409 THR A N 1
ATOM 2808 C CA . THR A 1 409 ? -7.763 -11.370 16.492 1.00 75.06 409 THR A CA 1
ATOM 2809 C C . THR A 1 409 ? -7.149 -11.243 17.879 1.00 75.06 409 THR A C 1
ATOM 2811 O O . THR A 1 409 ? -6.266 -12.008 18.260 1.00 75.06 409 THR A O 1
ATOM 2814 N N . LEU A 1 410 ? -7.643 -10.280 18.642 1.00 76.12 410 LEU A N 1
ATOM 2815 C CA . LEU A 1 410 ? -7.123 -9.850 19.928 1.00 76.12 410 LEU A CA 1
ATOM 2816 C C . LEU A 1 410 ? -8.271 -9.829 20.942 1.00 76.12 410 LEU A C 1
ATOM 2818 O O . LEU A 1 410 ? -9.429 -9.582 20.597 1.00 76.12 410 LEU A O 1
ATOM 2822 N N . ALA A 1 411 ? -7.956 -10.088 22.208 1.00 74.94 411 ALA A N 1
ATOM 2823 C CA . ALA A 1 411 ? -8.929 -10.013 23.290 1.00 74.94 411 ALA A CA 1
ATOM 2824 C C . ALA A 1 411 ? -8.918 -8.609 23.910 1.00 74.94 411 ALA A C 1
ATOM 2826 O O . ALA A 1 411 ? -7.902 -8.175 24.452 1.00 74.94 411 ALA A O 1
ATOM 2827 N N . GLY A 1 412 ? -10.051 -7.915 23.833 1.00 71.81 412 GLY A N 1
ATOM 2828 C CA . GLY A 1 412 ? -10.316 -6.661 24.532 1.00 71.81 412 GLY A CA 1
ATOM 2829 C C . GLY A 1 412 ? -10.801 -6.880 25.970 1.00 71.81 412 GLY A C 1
ATOM 2830 O O . GLY A 1 412 ? -10.486 -7.881 26.619 1.00 71.81 412 GLY A O 1
ATOM 2831 N N . SER A 1 413 ? -11.584 -5.929 26.485 1.00 73.44 413 SER A N 1
ATOM 2832 C CA . SER A 1 413 ? -12.137 -5.991 27.847 1.00 73.44 413 SER A CA 1
ATOM 2833 C C . SER A 1 413 ? -13.190 -7.087 28.023 1.00 73.44 413 SER A C 1
ATOM 2835 O O . SER A 1 413 ? -13.929 -7.414 27.095 1.00 73.44 413 SER A O 1
ATOM 2837 N N . LYS A 1 414 ? -13.294 -7.614 29.249 1.00 71.12 414 LYS A N 1
ATOM 2838 C CA . LYS A 1 414 ? -14.325 -8.575 29.673 1.00 71.12 414 LYS A CA 1
ATOM 2839 C C . LYS A 1 414 ? -15.321 -7.927 30.633 1.00 71.12 414 LYS A C 1
ATOM 2841 O O . LYS A 1 414 ? -14.944 -7.037 31.396 1.00 71.12 414 LYS A O 1
ATOM 2846 N N . PHE A 1 415 ? -16.563 -8.414 30.614 1.00 69.56 415 PHE A N 1
ATOM 2847 C CA . PHE A 1 415 ? -17.620 -8.007 31.543 1.00 69.56 415 PHE A CA 1
ATOM 2848 C C . PHE A 1 415 ? -17.986 -9.172 32.450 1.00 69.56 415 PHE A C 1
ATOM 2850 O O . PHE A 1 415 ? -18.437 -10.210 31.969 1.00 69.56 415 PHE A O 1
ATOM 2857 N N . ASN A 1 416 ? -17.846 -8.975 33.759 1.00 67.94 416 ASN A N 1
ATOM 2858 C CA . ASN A 1 416 ? -18.331 -9.919 34.757 1.00 67.94 416 ASN A CA 1
ATOM 2859 C C . ASN A 1 416 ? -19.617 -9.364 35.370 1.00 67.94 416 ASN A C 1
ATOM 2861 O O . ASN A 1 416 ? -19.643 -8.212 35.802 1.00 67.94 416 ASN A O 1
ATOM 2865 N N . ALA A 1 417 ? -20.676 -10.175 35.422 1.00 65.50 417 ALA A N 1
ATOM 2866 C CA . ALA A 1 417 ? -21.881 -9.794 36.147 1.00 65.50 417 ALA A CA 1
ATOM 2867 C C . ALA A 1 417 ? -21.583 -9.760 37.651 1.00 65.50 417 ALA A C 1
ATOM 2869 O O . ALA A 1 417 ? -21.054 -10.719 38.214 1.00 65.50 417 ALA A O 1
ATOM 2870 N N . CYS A 1 418 ? -21.947 -8.660 38.304 1.00 65.25 418 CYS A N 1
ATOM 2871 C CA . CYS A 1 418 ? -21.936 -8.579 39.756 1.00 65.25 418 CYS A CA 1
ATOM 2872 C C . CYS A 1 418 ? -23.176 -9.297 40.294 1.00 65.25 418 CYS A C 1
ATOM 2874 O O . CYS A 1 418 ? -24.292 -8.826 40.090 1.00 65.25 418 CYS A O 1
ATOM 2876 N N . SER A 1 419 ? -22.998 -10.423 40.987 1.00 64.31 419 SER A N 1
ATOM 2877 C CA . SER A 1 419 ? -24.080 -11.037 41.759 1.00 64.31 419 SER A CA 1
ATOM 2878 C C . SER A 1 419 ? -24.000 -10.572 43.209 1.00 64.31 419 SER A C 1
ATOM 2880 O O . SER A 1 419 ? -23.026 -10.870 43.902 1.00 64.31 419 SER A O 1
ATOM 2882 N N . THR A 1 420 ? -25.032 -9.886 43.691 1.00 65.00 420 THR A N 1
ATOM 2883 C CA . THR A 1 420 ? -25.204 -9.647 45.127 1.00 65.00 420 THR A CA 1
ATOM 2884 C C . THR A 1 420 ? -26.090 -10.754 45.681 1.00 65.00 420 THR A C 1
ATOM 2886 O O . THR A 1 420 ? -27.288 -10.773 45.416 1.00 65.00 420 THR A O 1
ATOM 2889 N N . SER A 1 421 ? -25.514 -11.683 46.444 1.00 67.19 421 SER A N 1
ATOM 2890 C CA . SER A 1 421 ? -26.300 -12.644 47.222 1.00 67.19 421 SER A CA 1
ATOM 2891 C C . SER A 1 421 ? -26.648 -12.006 48.562 1.00 67.19 421 SER A C 1
ATOM 2893 O O . SER A 1 421 ? -25.796 -11.916 49.445 1.00 67.19 421 SER A O 1
ATOM 2895 N N . LEU A 1 422 ? -27.887 -11.538 48.714 1.00 64.75 422 LEU A N 1
ATOM 2896 C CA . LEU A 1 422 ? -28.404 -11.120 50.015 1.00 64.75 422 LEU A CA 1
ATOM 2897 C C . LEU A 1 422 ? -28.762 -12.379 50.804 1.00 64.75 422 LEU A C 1
ATOM 2899 O O . LEU A 1 422 ? -29.807 -12.986 50.587 1.00 64.75 422 LEU A O 1
ATOM 2903 N N . LEU A 1 423 ? -27.866 -12.795 51.698 1.00 71.44 423 LEU A N 1
ATOM 2904 C CA . LEU A 1 423 ? -28.213 -13.779 52.711 1.00 71.44 423 LEU A CA 1
ATOM 2905 C C . LEU A 1 423 ? -29.035 -13.047 53.775 1.00 71.44 423 LEU A C 1
ATOM 2907 O O . LEU A 1 423 ? -28.484 -12.259 54.540 1.00 71.44 423 LEU A O 1
ATOM 2911 N N . PHE A 1 424 ? -30.344 -13.280 53.812 1.00 68.44 424 PHE A N 1
ATOM 2912 C CA . PHE A 1 424 ? -31.137 -12.954 54.991 1.00 68.44 424 PHE A CA 1
ATOM 2913 C C . PHE A 1 424 ? -30.928 -14.097 55.989 1.00 68.44 424 PHE A C 1
ATOM 2915 O O . PHE A 1 424 ? -31.429 -15.197 55.742 1.00 68.44 424 PHE A O 1
ATOM 2922 N N . PRO A 1 425 ? -30.166 -13.923 57.087 1.00 65.00 425 PRO A N 1
ATOM 2923 C CA . PRO A 1 425 ? -30.258 -14.875 58.175 1.00 65.00 425 PRO A CA 1
ATOM 2924 C C . PRO A 1 425 ? -31.682 -14.763 58.714 1.00 65.00 425 PRO A C 1
ATOM 2926 O O . PRO A 1 425 ? -32.042 -13.753 59.316 1.00 65.00 425 PRO A O 1
ATOM 2929 N N . PHE A 1 426 ? -32.511 -15.776 58.471 1.00 56.75 426 PHE A N 1
ATOM 2930 C CA . PHE A 1 426 ? -33.753 -15.920 59.213 1.00 56.75 426 PHE A CA 1
ATOM 2931 C C . PHE A 1 426 ? -33.363 -16.102 60.679 1.00 56.75 426 PHE A C 1
ATOM 2933 O O . PHE A 1 426 ? -32.971 -17.187 61.105 1.00 56.75 426 PHE A O 1
ATOM 2940 N N . VAL A 1 427 ? -33.414 -15.020 61.454 1.00 54.09 427 VAL A N 1
ATOM 2941 C CA . VAL A 1 427 ? -33.410 -15.120 62.908 1.00 54.09 427 VAL A CA 1
ATOM 2942 C C . VAL A 1 427 ? -34.812 -15.576 63.271 1.00 54.09 427 VAL A C 1
ATOM 2944 O O . VAL A 1 427 ? -35.710 -14.768 63.489 1.00 54.09 427 VAL A O 1
ATOM 2947 N N . THR A 1 428 ? -35.028 -16.889 63.289 1.00 52.41 428 THR A N 1
ATOM 2948 C CA . THR A 1 428 ? -36.229 -17.442 63.905 1.00 52.41 428 THR A CA 1
ATOM 2949 C C . THR A 1 428 ? -36.129 -17.159 65.400 1.00 52.41 428 THR A C 1
ATOM 2951 O O . THR A 1 428 ? -35.395 -17.828 66.127 1.00 52.41 428 THR A O 1
ATOM 2954 N N . ASN A 1 429 ? -36.843 -16.138 65.866 1.00 54.56 429 ASN A N 1
ATOM 2955 C CA . ASN A 1 429 ? -37.227 -16.042 67.266 1.00 54.56 429 ASN A CA 1
ATOM 2956 C C . ASN A 1 429 ? -37.936 -17.364 67.633 1.00 54.56 429 ASN A C 1
ATOM 2958 O O . ASN A 1 429 ? -38.799 -17.840 66.895 1.00 54.56 429 ASN A O 1
ATOM 2962 N N . GLN A 1 430 ? -37.555 -17.951 68.769 1.00 53.69 430 GLN A N 1
ATOM 2963 C CA . GLN A 1 430 ? -37.986 -19.257 69.283 1.00 53.69 430 GLN A CA 1
ATOM 2964 C C . GLN A 1 430 ? -39.512 -19.409 69.516 1.00 53.69 430 GLN A C 1
ATOM 2966 O O . GLN A 1 430 ? -39.943 -20.430 70.041 1.00 53.69 430 GLN A O 1
ATOM 2971 N N . LEU A 1 431 ? -40.352 -18.441 69.132 1.00 57.44 43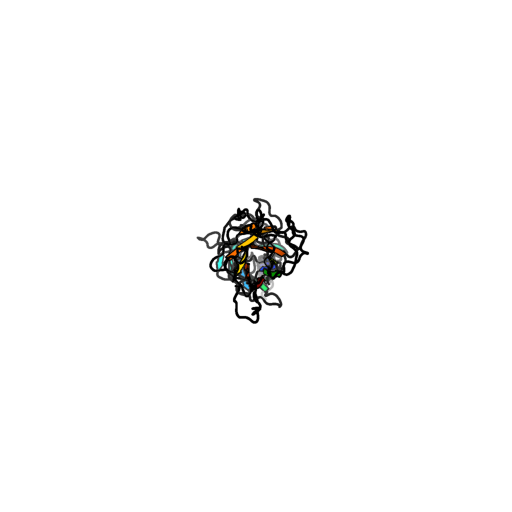1 LEU A N 1
ATOM 2972 C CA . LEU A 1 431 ? -41.807 -18.468 69.318 1.00 57.44 431 LEU A CA 1
ATOM 2973 C C . LEU A 1 431 ? -42.637 -18.212 68.047 1.00 57.44 431 LEU A C 1
ATOM 2975 O O . LEU A 1 431 ? -43.825 -17.928 68.150 1.00 57.44 431 LEU A O 1
ATOM 2979 N N . GLY A 1 432 ? -42.066 -18.376 66.850 1.00 57.25 432 GLY A N 1
ATOM 2980 C CA . GLY A 1 432 ? -42.880 -18.592 65.645 1.00 57.25 432 GLY A CA 1
ATOM 2981 C C . GLY A 1 432 ? -43.691 -17.389 65.151 1.00 57.25 432 GLY A C 1
ATOM 2982 O O . GLY A 1 432 ? -44.728 -17.584 64.523 1.00 57.25 432 GLY A O 1
ATOM 2983 N N . PHE A 1 433 ? -43.223 -16.163 65.388 1.00 51.12 433 PHE A N 1
ATOM 2984 C CA . PHE A 1 433 ? -43.744 -14.992 64.685 1.00 51.12 433 PHE A CA 1
ATOM 2985 C C . PHE A 1 433 ? -42.768 -14.559 63.596 1.00 51.12 433 PHE A C 1
ATOM 2987 O O . PHE A 1 433 ? -41.634 -14.172 63.874 1.00 51.12 433 PHE A O 1
ATOM 2994 N N . ASP A 1 434 ? -43.243 -14.668 62.361 1.00 51.69 434 ASP A N 1
ATOM 2995 C CA . ASP A 1 434 ? -42.615 -14.130 61.164 1.00 51.69 434 ASP A CA 1
ATOM 2996 C C . ASP A 1 434 ? -42.788 -12.602 61.179 1.00 51.69 434 ASP A C 1
ATOM 2998 O O . ASP A 1 434 ? -43.914 -12.109 61.268 1.00 51.69 434 ASP A O 1
ATOM 3002 N N . THR A 1 435 ? -41.693 -11.842 61.167 1.00 48.72 435 THR A N 1
ATOM 3003 C CA . THR A 1 435 ? -41.726 -10.368 61.090 1.00 48.72 435 THR A CA 1
ATOM 3004 C C . THR A 1 435 ? -40.994 -9.868 59.849 1.00 48.72 435 THR A C 1
ATOM 3006 O O . THR A 1 435 ? -40.191 -8.938 59.948 1.00 48.72 435 THR A O 1
ATOM 3009 N N . GLY A 1 436 ? -41.221 -10.533 58.712 1.00 50.25 436 GLY A N 1
ATOM 3010 C CA . GLY A 1 436 ? -40.759 -10.077 57.400 1.00 50.25 436 GLY A CA 1
ATOM 3011 C C . GLY A 1 436 ? -41.276 -8.692 57.042 1.00 50.25 436 GLY A C 1
ATOM 3012 O O . GLY A 1 436 ? -42.510 -8.491 57.129 1.00 50.25 436 GLY A O 1
#

Mean predicted aligned error: 11.12 Å